Protein AF-A0A843D885-F1 (afdb_monomer)

Nearest PDB structures (foldseek):
  8iu8-assembly1_A  TM=4.998E-01  e=1.776E-02  Flavobacterium johnsoniae UW101
  8cka-assembly1_A  TM=6.463E-01  e=1.406E-01  Deinococcus radiodurans R1 = ATCC 13939 = DSM 20539
  2cov-assembly1_I  TM=6.608E-01  e=5.096E-01  Alcaligenes sp. XY-234
  6fg9-assembly1_A  TM=5.674E-01  e=2.032E-01  Mus musculus
  3bn3-assembly1_B  TM=5.339E-01  e=2.935E-01  Homo sapiens

Foldseek 3Di:
DQLQEEDECLCPAEQDEAQAAPAEAENYEYENFEDQDQFARHYEEPYADYEYENYEYENAEYEHDDDDPGERFALHYEYAYAYEYYLYEYEAREYDDQADLRHFASHHEYAAAYEYYLYEYYNAQGSAWSHYEYAQQRYHYDPNYYYYVTGYHHDFAAFPWDWDWPAQEAEAFDKIKIKIATDAPDWDWKWKQWPNDIDIDTQDRRMDMDMDGRDDFDKIKIKIWDCDDDRHHIDIDIDIHGYAHDDAAELVRVLVVLVPADAQGEAEDPEAYEYDPPDQERERQGAYEYEDVQHEHEDDDPDPPRAHEYYEYQEANHEYYNYEFEDQEDAQASHYEANYAQYEYELYEYEHQEYDAPDEEEGFASHYHEAYEDYEAENYEYYQQAYHYAAEEYFASHYEEAYEYEYYNYEHEAAAYAYDHAYEYEASHYEYAEEYEYYLYEYEQQEYEHANYEASHYEYQYEYEEELYEYYNQAYEYFAYYASHYEYAEYEYENYEAEQQAYEHRDDPDPDGEWEASHYEYQYYAYELYEHEQAETAYSDPVHWYFASHYEHAHEAEAYLYEAYNQQTRYFSHYDYAELNYDHYNYYHYPTGGDYNQKHKDWEEAEEEQPGFDWTKIWMDGNRHQDFQAWKWKDKPNDIDTFGAHPRNMTTGHDNDPADKIWIWMDGDVYIDIYIYGYHYPDDDPDDDDDD

Solvent-accessible surface area (backbone atoms only — not comparable to full-atom values): 30754 Å² total; per-residue (Å²): 105,42,86,67,40,75,51,73,37,79,54,70,26,59,73,45,79,40,68,59,63,68,40,70,48,29,22,32,29,42,28,31,9,25,22,70,54,49,57,11,2,30,28,32,31,66,13,42,53,31,36,40,33,49,27,36,37,36,48,9,21,21,52,36,85,72,94,63,96,74,53,32,28,2,1,27,29,20,26,61,19,30,37,36,39,32,52,26,40,36,33,46,10,26,19,50,44,81,82,54,92,48,10,28,0,0,27,32,19,31,79,31,42,33,36,39,32,58,26,39,36,32,56,16,36,24,73,40,14,15,26,31,22,34,37,52,90,42,47,47,71,44,88,69,42,46,64,42,83,42,40,75,36,62,47,63,40,80,39,67,70,41,77,46,65,80,55,52,71,40,50,63,70,47,67,46,45,42,36,42,40,40,39,90,81,48,50,56,58,35,33,40,28,47,68,91,49,76,45,80,43,71,41,52,94,18,30,42,76,48,78,50,64,72,51,68,63,43,79,42,47,37,37,39,38,32,77,41,40,90,69,26,42,64,46,73,42,76,51,68,33,38,28,37,88,64,87,62,45,36,38,56,56,52,38,53,56,54,70,70,45,53,77,78,30,76,47,72,49,90,57,34,31,35,57,51,96,83,35,59,53,32,74,36,78,50,27,30,36,41,35,20,83,69,26,42,41,38,28,64,64,94,53,99,84,67,60,19,29,48,37,43,31,61,23,46,52,29,35,44,32,26,31,34,36,29,40,4,32,24,87,44,7,0,25,29,30,31,56,17,33,46,28,37,41,30,50,26,37,40,35,48,7,28,32,62,57,88,46,79,50,68,43,39,8,7,22,31,19,32,63,18,42,59,32,38,40,34,47,28,40,36,33,52,9,23,31,33,25,48,37,42,46,37,33,4,5,27,30,19,29,62,26,40,40,40,40,30,53,25,40,38,33,49,10,18,24,43,32,75,67,70,5,28,17,32,2,2,27,32,17,30,50,30,44,35,40,39,32,51,26,38,38,34,44,9,27,13,37,12,34,51,4,28,1,1,28,32,22,23,78,20,44,37,41,40,30,54,25,40,38,32,48,9,25,13,34,19,37,40,8,31,0,0,27,31,23,30,41,29,39,40,38,33,55,24,41,39,32,48,9,24,14,43,18,51,87,75,96,62,97,71,60,41,6,28,0,0,28,31,22,24,38,26,36,40,37,31,49,28,40,37,34,46,9,25,9,34,40,72,51,73,92,34,55,5,26,0,0,28,32,22,19,74,24,38,37,37,38,34,53,26,40,37,34,53,15,34,27,77,36,21,14,26,33,24,27,42,31,30,72,44,43,80,40,81,55,47,70,41,81,42,50,66,38,70,36,44,41,35,60,49,45,68,67,39,79,40,47,55,89,42,92,66,53,45,52,35,38,34,30,40,69,67,35,62,33,44,75,39,72,32,40,38,36,45,86,95,40,81,44,80,32,57,14,37,88,77,4,42,21,70,43,82,64,90,66,70,71,45,79,38,63,31,44,34,38,43,92,95,28,68,35,74,34,43,39,37,26,37,70,85,70,90,68,99,76,81,84,80,90,131

pLDDT: mean 87.36, std 11.56, range [45.53, 98.88]

Mean predicted aligned error: 17.18 Å

Secondary structure (DSSP, 8-state):
--TTEEEE-TTSB-SEEE-SSS-EEESEEEE--EESSSB-SSEEE-SSSEEEES-EEES-EEEE--SSSPPPB-SSEEESS-EEEES-EEES-EEEESSSS--B-SSEEESS-EEEES-EEES-B-SB-SSEEEETTTEEE-TT-EEES--EEEE-B----EEEES-SEEETT--EEEEEE--TT--SEEEEEETTEEEEEE-BTTEEEEEE-SPPSEEEEEEEEE--BTTB--EEEEEEEEEESSPPEEHHHHHHHHHHSPTT-EEE--S-EE--SS-SSEEE-S--EEE-TT-EEE---SSTT--B-SEEE-SSS-EEES-EEE--B-SS-SSEEE-SSS-EEES-EEES-EE-TT--S-EE-SSEEE-SSSEEEES-EEES-EEEESSSEEE-SSEEESS-EEEES-EEES-EEEESSS-EEE-SSEEESS-EEEES-EEES-EEEEET-B-SSEEEEEEEEEES-EEES-EEEEESEE-SSEEEEEEEEES-EEES-EEEE--SS-S---EE-SSEEEEEEEEES-EEES-EEEES-TTS--B-SSEEEEEEEEEES-EEES-B-SBSSSEEE-STT-EEES-EEES--EEE--EEEE---EEEETT-S-EEEEEEEETTEE-TT-EEEEEETTEEEEEE--TTSEEEEE----SEEEEEEEEETTEEEEEEEEEE-S---S------

Structure (mmCIF, N/CA/C/O backbone):
data_AF-A0A843D885-F1
#
_entry.id   AF-A0A843D885-F1
#
loop_
_atom_site.group_PDB
_atom_site.id
_atom_site.type_symbol
_atom_site.label_atom_id
_atom_site.label_alt_id
_atom_site.label_comp_id
_atom_site.label_asym_id
_atom_site.label_entity_id
_atom_site.label_seq_id
_atom_site.pdbx_PDB_ins_code
_atom_site.Cartn_x
_atom_site.Cartn_y
_atom_site.Cartn_z
_atom_site.occupancy
_atom_site.B_iso_or_equiv
_atom_site.auth_seq_id
_atom_site.auth_comp_id
_atom_site.auth_asym_id
_atom_site.auth_atom_id
_atom_site.pdbx_PDB_model_num
ATOM 1 N N . ASP A 1 1 ? 14.764 42.725 -33.869 1.00 93.62 1 ASP A N 1
ATOM 2 C CA . ASP A 1 1 ? 14.282 42.008 -35.063 1.00 93.62 1 ASP A CA 1
ATOM 3 C C . ASP A 1 1 ? 15.448 41.214 -35.633 1.00 93.62 1 ASP A C 1
ATOM 5 O O . ASP A 1 1 ? 16.504 41.804 -35.840 1.00 93.62 1 ASP A O 1
ATOM 9 N N . GLY A 1 2 ? 15.292 39.901 -35.782 1.00 92.38 2 GLY A N 1
ATOM 10 C CA . GLY A 1 2 ? 16.309 38.981 -36.289 1.00 92.38 2 GLY A CA 1
ATOM 11 C C . GLY A 1 2 ? 16.211 38.694 -37.781 1.00 92.38 2 GLY A C 1
ATOM 12 O O . GLY A 1 2 ? 17.097 38.027 -38.302 1.00 92.38 2 GLY A O 1
ATOM 13 N N . GLN A 1 3 ? 15.178 39.185 -38.478 1.00 94.62 3 GLN A N 1
ATOM 14 C CA . GLN A 1 3 ? 14.981 38.969 -39.920 1.00 94.62 3 GLN A CA 1
ATOM 15 C C . GLN A 1 3 ? 15.002 37.481 -40.345 1.00 94.62 3 GLN A C 1
ATOM 17 O O . GLN A 1 3 ? 15.386 37.153 -41.465 1.00 94.62 3 GLN A O 1
ATOM 22 N N . GLY A 1 4 ? 14.601 36.571 -39.451 1.00 90.31 4 GLY A N 1
ATOM 23 C CA . GLY A 1 4 ? 14.604 35.120 -39.663 1.00 90.31 4 GLY A CA 1
ATOM 24 C C . GLY A 1 4 ? 15.958 34.445 -39.418 1.00 90.31 4 GLY A C 1
ATOM 25 O O . GLY A 1 4 ? 16.113 33.257 -39.698 1.00 90.31 4 GLY A O 1
ATOM 26 N N . HIS A 1 5 ? 16.958 35.176 -38.919 1.00 95.44 5 HIS A N 1
ATOM 27 C CA . HIS A 1 5 ? 18.259 34.604 -38.591 1.00 95.44 5 HIS A CA 1
ATOM 28 C C . HIS A 1 5 ? 18.236 33.777 -37.305 1.00 95.44 5 HIS A C 1
ATOM 30 O O . HIS A 1 5 ? 17.428 33.987 -36.397 1.00 95.44 5 HIS A O 1
ATOM 36 N N . LYS A 1 6 ? 19.180 32.834 -37.251 1.00 96.12 6 LYS A N 1
ATOM 37 C CA . LYS A 1 6 ? 19.364 31.890 -36.154 1.00 96.12 6 LYS A CA 1
ATOM 38 C C . LYS A 1 6 ? 20.413 32.380 -35.162 1.00 96.12 6 LYS A C 1
ATOM 40 O O . LYS A 1 6 ? 21.499 32.785 -35.574 1.00 96.12 6 LYS A O 1
ATOM 45 N N . ILE A 1 7 ? 20.100 32.272 -33.876 1.00 96.50 7 ILE A N 1
ATOM 46 C CA . ILE A 1 7 ? 21.047 32.359 -32.768 1.00 96.50 7 ILE A CA 1
ATOM 47 C C . ILE A 1 7 ? 21.142 30.958 -32.166 1.00 96.50 7 ILE A C 1
ATOM 49 O O . ILE A 1 7 ? 20.159 30.429 -31.653 1.00 96.50 7 ILE A O 1
ATOM 53 N N . ASP A 1 8 ? 22.317 30.352 -32.298 1.00 95.56 8 ASP A N 1
ATOM 54 C CA . ASP A 1 8 ? 22.595 28.979 -31.880 1.00 95.56 8 ASP A CA 1
ATOM 55 C C . ASP A 1 8 ? 23.526 29.000 -30.672 1.00 95.56 8 ASP A C 1
ATOM 57 O O . ASP A 1 8 ? 24.623 29.564 -30.749 1.00 95.56 8 ASP A O 1
ATOM 61 N N . ALA A 1 9 ? 23.078 28.425 -29.561 1.00 89.50 9 ALA A N 1
ATOM 62 C CA . ALA A 1 9 ? 23.852 28.369 -28.327 1.00 89.50 9 ALA A CA 1
ATOM 63 C C . ALA A 1 9 ? 24.754 27.128 -28.231 1.00 89.50 9 ALA A C 1
ATOM 65 O O . ALA A 1 9 ? 25.555 27.047 -27.300 1.00 89.50 9 ALA A O 1
ATOM 66 N N . TYR A 1 10 ? 24.671 26.179 -29.176 1.00 87.69 10 TYR A N 1
ATOM 67 C CA . TYR A 1 10 ? 25.467 24.941 -29.182 1.00 87.69 10 TYR A CA 1
ATOM 68 C C . TYR A 1 10 ? 25.469 24.199 -27.836 1.00 87.69 10 TYR A C 1
ATOM 70 O O . TYR A 1 10 ? 26.497 23.670 -27.416 1.00 87.69 10 TYR A O 1
ATOM 78 N N . TYR A 1 11 ? 24.341 24.216 -27.135 1.00 81.75 11 TYR A N 1
ATOM 79 C CA . TYR A 1 11 ? 24.134 23.643 -25.809 1.00 81.75 11 TYR A CA 1
ATOM 80 C C . TYR A 1 11 ? 25.109 24.167 -24.737 1.00 81.75 11 TYR A C 1
ATOM 82 O O . TYR A 1 11 ? 25.424 23.464 -23.782 1.00 81.75 11 TYR A O 1
ATOM 90 N N . ASN A 1 12 ? 25.599 25.403 -24.887 1.00 85.88 12 ASN A N 1
ATOM 91 C CA . ASN A 1 12 ? 26.584 26.033 -24.000 1.00 85.88 12 ASN A CA 1
ATOM 92 C C . ASN A 1 12 ? 26.028 27.278 -23.285 1.00 85.88 12 ASN A C 1
ATOM 94 O O . ASN A 1 12 ? 26.708 28.300 -23.166 1.00 85.88 12 ASN A O 1
ATOM 98 N N . GLY A 1 13 ? 24.790 27.201 -22.796 1.00 85.06 13 GLY A N 1
ATOM 99 C CA . GLY A 1 13 ? 24.178 28.243 -21.974 1.00 85.06 13 GLY A CA 1
ATOM 100 C C . GLY A 1 13 ? 22.934 28.890 -22.576 1.00 85.06 13 GLY A C 1
ATOM 101 O O . GLY A 1 13 ? 22.400 28.470 -23.604 1.00 85.06 13 GLY A O 1
ATOM 102 N N . ARG A 1 14 ? 22.486 29.943 -21.886 1.00 94.25 14 ARG A N 1
ATOM 103 C CA . ARG A 1 14 ? 21.296 30.735 -22.212 1.00 94.25 14 ARG A CA 1
ATOM 104 C C . ARG A 1 14 ? 21.588 31.751 -23.310 1.00 94.25 14 ARG A C 1
ATOM 106 O O . ARG A 1 14 ? 22.646 32.379 -23.291 1.00 94.25 14 ARG A O 1
ATOM 113 N N . ILE A 1 15 ? 20.625 32.005 -24.195 1.00 95.38 15 ILE A N 1
ATOM 114 C CA . ILE A 1 15 ? 20.771 33.018 -25.251 1.00 95.38 15 ILE A CA 1
ATOM 115 C C . ILE A 1 15 ? 20.545 34.432 -24.697 1.00 95.38 15 ILE A C 1
ATOM 117 O O . ILE A 1 15 ? 21.408 35.294 -24.860 1.00 95.38 15 ILE A O 1
ATOM 121 N N . PHE A 1 16 ? 19.420 34.687 -24.015 1.00 96.19 16 PHE A N 1
ATOM 122 C CA . PHE A 1 16 ? 19.111 36.011 -23.457 1.00 96.19 16 PHE A CA 1
ATOM 123 C C . PHE A 1 16 ? 18.663 35.983 -21.992 1.00 96.19 16 PHE A C 1
ATOM 125 O O . PHE A 1 16 ? 17.877 35.143 -21.570 1.00 96.19 16 PHE A O 1
ATOM 132 N N . ASN A 1 17 ? 19.115 36.984 -21.230 1.00 94.94 17 ASN A N 1
ATOM 133 C CA . ASN A 1 17 ? 18.585 37.335 -19.912 1.00 94.94 17 ASN A CA 1
ATOM 134 C C . ASN A 1 17 ? 18.029 38.767 -19.972 1.00 94.94 17 ASN A C 1
ATOM 136 O O . ASN A 1 17 ? 18.785 39.738 -20.070 1.00 94.94 17 ASN A O 1
ATOM 140 N N . ILE A 1 18 ? 16.704 38.888 -19.974 1.00 96.12 18 ILE A N 1
ATOM 141 C CA . ILE A 1 18 ? 15.971 40.129 -20.213 1.00 96.12 18 ILE A CA 1
ATOM 142 C C . ILE A 1 18 ? 15.512 40.711 -18.879 1.00 96.12 18 ILE A C 1
ATOM 144 O O . ILE A 1 18 ? 14.518 40.281 -18.299 1.00 96.12 18 ILE A O 1
ATOM 148 N N . LYS A 1 19 ? 16.228 41.739 -18.419 1.00 95.50 19 LYS A N 1
ATOM 149 C CA . LYS A 1 19 ? 15.918 42.459 -17.170 1.00 95.50 19 LYS A CA 1
ATOM 150 C C . LYS A 1 19 ? 15.199 43.791 -17.380 1.00 95.50 19 LYS A C 1
ATOM 152 O O . LYS A 1 19 ? 14.710 44.382 -16.426 1.00 95.50 19 LYS A O 1
ATOM 157 N N . SER A 1 20 ? 15.193 44.304 -18.609 1.00 95.56 20 SER A N 1
ATOM 158 C CA . SER A 1 20 ? 14.592 45.596 -18.948 1.00 95.56 20 SER A CA 1
ATOM 159 C C . SER A 1 20 ? 13.117 45.453 -19.307 1.00 95.56 20 SER A C 1
ATOM 161 O O . SER A 1 20 ? 12.716 44.444 -19.880 1.00 95.56 20 SER A O 1
ATOM 163 N N . ASN A 1 21 ? 12.333 46.494 -19.028 1.00 96.00 21 ASN A N 1
ATOM 164 C CA . ASN A 1 21 ? 10.919 46.537 -19.391 1.00 96.00 21 ASN A CA 1
ATOM 165 C C . ASN A 1 21 ? 10.732 46.898 -20.876 1.00 96.00 21 ASN A C 1
ATOM 167 O O . ASN A 1 21 ? 11.541 47.636 -21.442 1.00 96.00 21 ASN A O 1
ATOM 171 N N . ASN A 1 22 ? 9.612 46.475 -21.464 1.00 96.06 22 ASN A N 1
ATOM 172 C CA . ASN A 1 22 ? 9.169 46.813 -22.822 1.00 96.06 22 ASN A CA 1
ATOM 173 C C . ASN A 1 22 ? 10.129 46.334 -23.929 1.00 96.06 22 ASN A C 1
ATOM 175 O O . ASN A 1 22 ? 10.440 47.072 -24.868 1.00 96.06 22 ASN A O 1
ATOM 179 N N . VAL A 1 23 ? 10.622 45.099 -23.816 1.00 97.56 23 VAL A N 1
ATOM 180 C CA . VAL A 1 23 ? 11.511 44.486 -24.814 1.00 97.56 23 VAL A CA 1
ATOM 181 C C . VAL A 1 23 ? 10.699 43.754 -25.880 1.00 97.56 23 VAL A C 1
ATOM 183 O O . VAL A 1 23 ? 9.775 43.013 -25.564 1.00 97.56 23 VAL A O 1
ATOM 186 N N . VAL A 1 24 ? 11.064 43.932 -27.154 1.00 97.69 24 VAL A N 1
ATOM 187 C CA . VAL A 1 24 ? 10.421 43.247 -28.286 1.00 97.69 24 VAL A CA 1
ATOM 188 C C . VAL A 1 24 ? 11.441 42.403 -29.046 1.00 97.69 24 VAL A C 1
ATOM 190 O O . VAL A 1 24 ? 12.386 42.924 -29.645 1.00 97.69 24 VAL A O 1
ATOM 193 N N . LEU A 1 25 ? 11.213 41.093 -29.062 1.00 97.94 25 LEU A N 1
ATOM 194 C CA . LEU A 1 25 ? 11.928 40.121 -29.877 1.00 97.94 25 LEU A CA 1
ATOM 195 C C . LEU A 1 25 ? 11.053 39.743 -31.067 1.00 97.94 25 LEU A C 1
ATOM 197 O O . LEU A 1 25 ? 9.896 39.368 -30.895 1.00 97.94 25 LEU A O 1
ATOM 201 N N . LYS A 1 26 ? 11.603 39.867 -32.278 1.00 97.44 26 LYS A N 1
ATOM 202 C CA . LYS A 1 26 ? 10.847 39.622 -33.506 1.00 97.44 26 LYS A CA 1
ATOM 203 C C . LYS A 1 26 ? 11.659 38.853 -34.534 1.00 97.44 26 LYS A C 1
ATOM 205 O O . LYS A 1 26 ? 12.799 39.254 -34.756 1.00 97.44 26 LYS A O 1
ATOM 210 N N . ASN A 1 27 ? 11.076 37.847 -35.184 1.00 97.00 27 ASN A N 1
ATOM 211 C CA . ASN A 1 27 ? 11.674 37.108 -36.304 1.00 97.00 27 ASN A CA 1
ATOM 212 C C . ASN A 1 27 ? 13.064 36.522 -35.986 1.00 97.00 27 ASN A C 1
ATOM 214 O O . ASN A 1 27 ? 14.023 36.788 -36.712 1.00 97.00 27 ASN A O 1
ATOM 218 N N . ILE A 1 28 ? 13.212 35.800 -34.875 1.00 98.19 28 ILE A N 1
ATOM 219 C CA . ILE A 1 28 ? 14.485 35.175 -34.471 1.00 98.19 28 ILE A CA 1
ATOM 220 C C . ILE A 1 28 ? 14.270 33.673 -34.287 1.00 98.19 28 ILE A C 1
ATOM 222 O O . ILE A 1 28 ? 13.277 33.275 -33.680 1.00 98.19 28 ILE A O 1
ATOM 226 N N . ASN A 1 29 ? 15.225 32.864 -34.753 1.00 97.06 29 ASN A N 1
ATOM 227 C CA . ASN A 1 29 ? 15.275 31.435 -34.445 1.00 97.06 29 ASN A CA 1
ATOM 228 C C . ASN A 1 29 ? 16.264 31.201 -33.291 1.00 97.06 29 ASN A C 1
ATOM 230 O O . ASN A 1 29 ? 17.462 31.429 -33.456 1.00 97.06 29 ASN A O 1
ATOM 234 N N . PHE A 1 30 ? 15.769 30.773 -32.136 1.00 98.06 30 PHE A N 1
ATOM 235 C CA . PHE A 1 30 ? 16.526 30.428 -30.935 1.00 98.06 30 PHE A CA 1
ATOM 236 C C . PHE A 1 30 ? 16.707 28.917 -30.877 1.00 98.06 30 PHE A C 1
ATOM 238 O O . PHE A 1 30 ? 15.713 28.196 -30.780 1.00 98.06 30 PHE A O 1
ATOM 245 N N . VAL A 1 31 ? 17.950 28.439 -30.964 1.00 94.44 31 VAL A N 1
ATOM 246 C CA . VAL A 1 31 ? 18.194 26.995 -31.032 1.00 94.44 31 VAL A CA 1
ATOM 247 C C . VAL A 1 31 ? 19.285 26.508 -30.092 1.00 94.44 31 VAL A C 1
ATOM 249 O O . VAL A 1 31 ? 20.259 27.226 -29.831 1.00 94.44 31 VAL A O 1
ATOM 252 N N . ASN A 1 32 ? 19.152 25.245 -29.684 1.00 87.38 32 ASN A N 1
ATOM 253 C CA . ASN A 1 32 ? 20.154 24.486 -28.941 1.00 87.38 32 ASN A CA 1
ATOM 254 C C . ASN A 1 32 ? 20.637 25.194 -27.669 1.00 87.38 32 ASN A C 1
ATOM 256 O O . ASN A 1 32 ? 21.818 25.121 -27.338 1.00 87.38 32 ASN A O 1
ATOM 260 N N . ALA A 1 33 ? 19.799 25.950 -26.965 1.00 92.38 33 ALA A N 1
ATOM 261 C CA . ALA A 1 33 ? 20.198 26.460 -25.660 1.00 92.38 33 ALA A CA 1
ATOM 262 C C . ALA A 1 33 ? 20.186 25.326 -24.631 1.00 92.38 33 ALA A C 1
ATOM 264 O O . ALA A 1 33 ? 19.324 24.457 -24.677 1.00 92.38 33 ALA A O 1
ATOM 265 N N . ASN A 1 34 ? 21.162 25.303 -23.726 1.00 87.56 34 ASN A N 1
ATOM 266 C CA . ASN A 1 34 ? 21.178 24.354 -22.613 1.00 87.56 34 ASN A CA 1
ATOM 267 C C . ASN A 1 34 ? 21.715 25.054 -21.381 1.00 87.56 34 ASN A C 1
ATOM 269 O O . ASN A 1 34 ? 22.841 25.558 -21.398 1.00 87.56 34 ASN A O 1
ATOM 273 N N . VAL A 1 35 ? 20.910 25.088 -20.331 1.00 85.31 35 VAL A N 1
ATOM 274 C CA . VAL A 1 35 ? 21.294 25.670 -19.053 1.00 85.31 35 VAL A CA 1
ATOM 275 C C . VAL A 1 35 ? 21.208 24.630 -17.948 1.00 85.31 35 VAL A C 1
ATOM 277 O O . VAL A 1 35 ? 20.295 23.808 -17.909 1.00 85.31 35 VAL A O 1
ATOM 280 N N . GLY A 1 36 ? 22.192 24.688 -17.052 1.00 75.81 36 GLY A N 1
ATOM 281 C CA . GLY A 1 36 ? 22.210 23.913 -15.812 1.00 75.81 36 GLY A CA 1
ATOM 282 C C . GLY A 1 36 ? 21.650 24.673 -14.611 1.00 75.81 36 GLY A C 1
ATOM 283 O O . GLY A 1 36 ? 21.671 24.141 -13.507 1.00 75.81 36 GLY A O 1
ATOM 284 N N . ASP A 1 37 ? 21.201 25.917 -14.803 1.00 74.06 37 ASP A N 1
ATOM 285 C CA . ASP A 1 37 ? 20.389 26.637 -13.825 1.00 74.06 37 ASP A CA 1
ATOM 286 C C . ASP A 1 37 ? 18.902 26.358 -14.110 1.00 74.06 37 ASP A C 1
ATOM 288 O O . ASP A 1 37 ? 18.523 25.966 -15.209 1.00 74.06 37 ASP A O 1
ATOM 292 N N . CYS A 1 38 ? 18.047 26.466 -13.101 1.00 79.88 38 CYS A N 1
ATOM 293 C CA . CYS A 1 38 ? 16.678 25.949 -13.139 1.00 79.88 38 CYS A CA 1
ATOM 294 C C . CYS A 1 38 ? 15.699 26.731 -14.042 1.00 79.88 38 CYS A C 1
ATOM 296 O O . CYS A 1 38 ? 14.532 26.365 -14.097 1.00 79.88 38 CYS A O 1
ATOM 298 N N . ASP A 1 39 ? 16.125 27.762 -14.781 1.00 86.75 39 ASP A N 1
ATOM 299 C CA . ASP A 1 39 ? 15.205 28.698 -15.440 1.00 86.75 39 ASP A CA 1
ATOM 300 C C . ASP A 1 39 ? 15.544 28.986 -16.911 1.00 86.75 39 ASP A C 1
ATOM 302 O O . ASP A 1 39 ? 16.560 29.604 -17.203 1.00 86.75 39 ASP A O 1
ATOM 306 N N . GLY A 1 40 ? 14.634 28.721 -17.847 1.00 86.00 40 GLY A N 1
ATOM 307 C CA . GLY A 1 40 ? 14.631 29.346 -19.174 1.00 86.00 40 GLY A CA 1
ATOM 308 C C . GLY A 1 40 ? 15.828 28.961 -20.040 1.00 86.00 40 GLY A C 1
ATOM 309 O O . GLY A 1 40 ? 16.830 29.683 -20.036 1.00 86.00 40 GLY A O 1
ATOM 310 N N . GLY A 1 41 ? 15.708 27.892 -20.832 1.00 88.56 41 GLY A N 1
ATOM 311 C CA . GLY A 1 41 ? 16.805 27.415 -21.681 1.00 88.56 41 GLY A CA 1
ATOM 312 C C . GLY A 1 41 ? 17.293 28.477 -22.662 1.00 88.56 41 GLY A C 1
ATOM 313 O O . GLY A 1 41 ? 18.453 28.882 -22.614 1.00 88.56 41 GLY A O 1
ATOM 314 N N . ALA A 1 42 ? 16.412 29.015 -23.509 1.00 95.56 42 ALA A N 1
ATOM 315 C CA . ALA A 1 42 ? 16.777 30.087 -24.437 1.00 95.56 42 ALA A CA 1
ATOM 316 C C . ALA A 1 42 ? 16.714 31.475 -23.787 1.00 95.56 42 ALA A C 1
ATOM 318 O O . ALA A 1 42 ? 17.613 32.300 -23.994 1.00 95.56 42 ALA A O 1
ATOM 319 N N . ILE A 1 43 ? 15.647 31.760 -23.036 1.00 97.31 43 ILE A N 1
ATOM 320 C CA . ILE A 1 43 ? 15.355 33.103 -22.530 1.00 97.31 43 ILE A CA 1
ATOM 321 C C . ILE A 1 43 ? 14.875 33.059 -21.079 1.00 97.31 43 ILE A C 1
ATOM 323 O O . ILE A 1 43 ? 13.922 32.363 -20.739 1.00 97.31 43 ILE A O 1
ATOM 327 N N . LEU A 1 44 ? 15.481 33.907 -20.251 1.00 95.88 44 LEU A N 1
ATOM 328 C CA . LEU A 1 44 ? 14.999 34.250 -18.916 1.00 95.88 44 LEU A CA 1
ATOM 329 C C . LEU A 1 44 ? 14.510 35.699 -18.908 1.00 95.88 44 LEU A C 1
ATOM 331 O O . LEU A 1 44 ? 15.245 36.598 -19.321 1.00 95.88 44 LEU A O 1
ATOM 335 N N . ILE A 1 45 ? 13.289 35.930 -18.430 1.00 96.12 45 ILE A N 1
ATOM 336 C CA . ILE A 1 45 ? 12.646 37.247 -18.403 1.00 96.12 45 ILE A CA 1
ATOM 337 C C . ILE A 1 45 ? 12.332 37.636 -16.960 1.00 96.12 45 ILE A C 1
ATOM 339 O O . ILE A 1 45 ? 11.520 36.993 -16.301 1.00 96.12 45 ILE A O 1
ATOM 343 N N . SER A 1 46 ? 12.924 38.734 -16.494 1.00 93.56 46 SER A N 1
ATOM 344 C CA . SER A 1 46 ? 12.572 39.382 -15.224 1.00 93.56 46 SER A CA 1
ATOM 345 C C . SER A 1 46 ? 12.052 40.815 -15.401 1.00 93.56 46 SER A C 1
ATOM 347 O O . SER A 1 46 ? 11.615 41.421 -14.431 1.00 93.56 46 SER A O 1
ATOM 349 N N . GLY A 1 47 ? 12.156 41.386 -16.606 1.00 88.75 47 GLY A N 1
ATOM 350 C CA . GLY A 1 47 ? 11.581 42.689 -16.948 1.00 88.75 47 GLY A CA 1
ATOM 351 C C . GLY A 1 47 ? 10.121 42.587 -17.397 1.00 88.75 47 GLY A C 1
ATOM 352 O O . GLY A 1 47 ? 9.698 41.573 -17.949 1.00 88.75 47 GLY A O 1
ATOM 353 N N . GLU A 1 48 ? 9.355 43.656 -17.198 1.00 92.25 48 GLU A N 1
ATOM 354 C CA . GLU A 1 48 ? 7.925 43.701 -17.521 1.00 92.25 48 GLU A CA 1
ATOM 355 C C . GLU A 1 48 ? 7.649 43.973 -19.005 1.00 92.25 48 GLU A C 1
ATOM 357 O O . GLU A 1 48 ? 8.369 44.723 -19.665 1.00 92.25 48 GLU A O 1
ATOM 362 N N . ASN A 1 49 ? 6.533 43.451 -19.514 1.00 91.75 49 ASN A N 1
ATOM 363 C CA . ASN A 1 49 ? 6.001 43.705 -20.861 1.00 91.75 49 ASN A CA 1
ATOM 364 C C . ASN A 1 49 ? 6.942 43.271 -21.999 1.00 91.75 49 ASN A C 1
ATOM 366 O O . ASN A 1 49 ? 7.188 44.027 -22.945 1.00 91.75 49 ASN A O 1
ATOM 370 N N . THR A 1 50 ? 7.475 42.054 -21.924 1.00 97.56 50 THR A N 1
ATOM 371 C CA . THR A 1 50 ? 8.250 41.478 -23.030 1.00 97.56 50 THR A CA 1
ATOM 372 C C . THR A 1 50 ? 7.313 40.923 -24.103 1.00 97.56 50 THR A C 1
ATOM 374 O O . THR A 1 50 ? 6.355 40.218 -23.797 1.00 97.56 50 THR A O 1
ATOM 377 N N . THR A 1 51 ? 7.583 41.228 -25.374 1.00 97.88 51 THR A N 1
ATOM 378 C CA . THR A 1 51 ? 6.849 40.685 -26.527 1.00 97.88 51 THR A CA 1
ATOM 379 C C . THR A 1 51 ? 7.760 39.820 -27.390 1.00 97.88 51 THR A C 1
ATOM 381 O O . THR A 1 51 ? 8.826 40.268 -27.812 1.00 97.88 51 THR A O 1
ATOM 384 N N . VAL A 1 52 ? 7.314 38.607 -27.700 1.00 98.19 52 VAL A N 1
ATOM 385 C CA . VAL A 1 52 ? 7.938 37.661 -28.629 1.00 98.19 52 VAL A CA 1
ATOM 386 C C . VAL A 1 52 ? 6.999 37.489 -29.820 1.00 98.19 52 VAL A C 1
ATOM 388 O O . VAL A 1 52 ? 5.841 37.126 -29.636 1.00 98.19 52 VAL A O 1
ATOM 391 N N . SER A 1 53 ? 7.462 37.800 -31.032 1.00 97.88 53 SER A N 1
ATOM 392 C CA . SER A 1 53 ? 6.615 37.793 -32.232 1.00 97.88 53 SER A CA 1
ATOM 393 C C . SER A 1 53 ? 7.316 37.195 -33.452 1.00 97.88 53 SER A C 1
ATOM 395 O O . SER A 1 53 ? 8.400 37.645 -33.821 1.00 97.88 53 SER A O 1
ATOM 397 N N . GLY A 1 54 ? 6.714 36.214 -34.126 1.00 97.06 54 GLY A N 1
ATOM 398 C CA . GLY A 1 54 ? 7.328 35.620 -35.321 1.00 97.06 54 GLY A CA 1
ATOM 399 C C . GLY A 1 54 ? 8.609 34.830 -35.035 1.00 97.06 54 GLY A C 1
ATOM 400 O O . GLY A 1 54 ? 9.465 34.737 -35.911 1.00 97.06 54 GLY A O 1
ATOM 401 N N . CYS A 1 55 ? 8.819 34.360 -33.803 1.00 98.50 55 CYS A N 1
ATOM 402 C CA . CYS A 1 55 ? 10.053 33.679 -33.403 1.00 98.50 55 CYS A CA 1
ATOM 403 C C . CYS A 1 55 ? 9.893 32.156 -33.443 1.00 98.50 55 CYS A C 1
ATOM 405 O O . CYS A 1 55 ? 8.788 31.642 -33.296 1.00 98.50 55 CYS A O 1
ATOM 407 N N . HIS A 1 56 ? 11.007 31.441 -33.590 1.00 97.88 56 HIS A N 1
ATOM 408 C CA . HIS A 1 56 ? 11.053 29.982 -33.515 1.00 97.88 56 HIS A CA 1
ATOM 409 C C . HIS A 1 56 ? 12.010 29.548 -32.398 1.00 97.88 56 HIS A C 1
ATOM 411 O O . HIS A 1 56 ? 13.161 29.970 -32.394 1.00 97.88 56 HIS A O 1
ATOM 417 N N . PHE A 1 57 ? 11.550 28.721 -31.464 1.00 98.31 57 PHE A N 1
ATOM 418 C CA . PHE A 1 57 ? 12.342 28.108 -30.399 1.00 98.31 57 PHE A CA 1
ATOM 419 C C . PHE A 1 57 ? 12.443 26.608 -30.648 1.00 98.31 57 PHE A C 1
ATOM 421 O O . PHE A 1 57 ? 11.422 25.930 -30.599 1.00 98.31 57 PHE A O 1
ATOM 428 N N . MET A 1 58 ? 13.647 26.106 -30.916 1.00 94.25 58 MET A N 1
ATOM 429 C CA . MET A 1 58 ? 13.870 24.707 -31.287 1.00 94.25 58 MET A CA 1
ATOM 430 C C . MET A 1 58 ? 14.986 24.078 -30.449 1.00 94.25 58 MET A C 1
ATOM 432 O O . MET A 1 58 ? 16.063 24.667 -30.336 1.00 94.25 58 MET A O 1
ATOM 436 N N . ASP A 1 59 ? 14.747 22.895 -29.888 1.00 86.19 59 ASP A N 1
ATOM 437 C CA . ASP A 1 59 ? 15.752 22.102 -29.158 1.00 86.19 59 ASP A CA 1
ATOM 438 C C . ASP A 1 59 ? 16.417 22.863 -27.987 1.00 86.19 59 ASP A C 1
ATOM 440 O O . ASP A 1 59 ? 17.611 22.709 -27.711 1.00 86.19 59 ASP A O 1
ATOM 444 N N . ASN A 1 60 ? 15.681 23.755 -27.314 1.00 92.69 60 ASN A N 1
ATOM 445 C CA . ASN A 1 60 ? 16.188 24.455 -26.132 1.00 92.69 60 ASN A CA 1
ATOM 446 C C . ASN A 1 60 ? 15.820 23.690 -24.868 1.00 92.69 60 ASN A C 1
ATOM 448 O O . ASN A 1 60 ? 14.695 23.217 -24.722 1.00 92.69 60 ASN A O 1
ATOM 452 N N . GLN A 1 61 ? 16.772 23.594 -23.949 1.00 89.25 61 GLN A N 1
ATOM 453 C CA . GLN A 1 61 ? 16.653 22.712 -22.806 1.00 89.25 61 GLN A CA 1
ATOM 454 C C . GLN A 1 61 ? 17.159 23.322 -21.500 1.00 89.25 61 GLN A C 1
ATOM 456 O O . GLN A 1 61 ? 18.100 24.119 -21.456 1.00 89.25 61 GLN A O 1
ATOM 461 N N . VAL A 1 62 ? 16.522 22.896 -20.417 1.00 88.50 62 VAL A N 1
ATOM 462 C CA . VAL A 1 62 ? 16.993 23.057 -19.043 1.00 88.50 62 VAL A CA 1
ATOM 463 C C . VAL A 1 62 ? 17.309 21.657 -18.523 1.00 88.50 62 VAL A C 1
ATOM 465 O O . VAL A 1 62 ? 16.401 20.836 -18.395 1.00 88.50 62 VAL A O 1
ATOM 468 N N . ILE A 1 63 ? 18.581 21.376 -18.229 1.00 79.38 63 ILE A N 1
ATOM 469 C CA . ILE A 1 63 ? 19.005 20.110 -17.611 1.00 79.38 63 ILE A CA 1
ATOM 470 C C . ILE A 1 63 ? 19.552 20.414 -16.222 1.00 79.38 63 ILE A C 1
ATOM 472 O O . ILE A 1 63 ? 20.709 20.811 -16.069 1.00 79.38 63 ILE A O 1
ATOM 476 N N . TYR A 1 64 ? 18.740 20.174 -15.198 1.00 66.88 64 TYR A N 1
ATOM 477 C CA . TYR A 1 64 ? 19.125 20.411 -13.809 1.00 66.88 64 TYR A CA 1
ATOM 478 C C . TYR A 1 64 ? 19.455 19.091 -13.099 1.00 66.88 64 TYR A C 1
ATOM 480 O O . TYR A 1 64 ? 18.701 18.119 -13.187 1.00 66.88 64 TYR A O 1
ATOM 488 N N . ARG A 1 65 ? 20.613 19.043 -12.424 1.00 63.44 65 ARG A N 1
ATOM 489 C CA . ARG A 1 65 ? 21.185 17.816 -11.829 1.00 63.44 65 ARG A CA 1
ATOM 490 C C . ARG A 1 65 ? 21.452 17.900 -10.318 1.00 63.44 65 ARG A C 1
ATOM 492 O O . ARG A 1 65 ? 22.042 16.969 -9.780 1.00 63.44 65 ARG A O 1
ATOM 499 N N . ASP A 1 66 ? 21.096 19.003 -9.657 1.00 57.53 66 ASP A N 1
ATOM 500 C CA . ASP A 1 66 ? 21.485 19.267 -8.261 1.00 57.53 66 ASP A CA 1
ATOM 501 C C . ASP A 1 66 ? 20.378 18.913 -7.240 1.00 57.53 66 ASP A C 1
ATOM 503 O O . ASP A 1 66 ? 19.216 18.733 -7.595 1.00 57.53 66 ASP A O 1
ATOM 507 N N . TYR A 1 67 ? 20.764 18.772 -5.968 1.00 49.38 67 TYR A N 1
ATOM 508 C CA . TYR A 1 67 ? 20.010 18.114 -4.883 1.00 49.38 67 TYR A CA 1
ATOM 509 C C . TYR A 1 67 ? 19.033 19.025 -4.121 1.00 49.38 67 TYR A C 1
ATOM 511 O O . TYR A 1 67 ? 18.376 18.570 -3.180 1.00 49.38 67 TYR A O 1
ATOM 519 N N . ALA A 1 68 ? 18.944 20.304 -4.479 1.00 50.56 68 ALA A N 1
ATOM 520 C CA . ALA A 1 68 ? 18.049 21.244 -3.817 1.00 50.56 68 ALA A CA 1
ATOM 521 C C . ALA A 1 68 ? 16.626 21.164 -4.394 1.00 50.56 68 ALA A C 1
ATOM 523 O O . ALA A 1 68 ? 16.429 20.800 -5.548 1.00 50.56 68 ALA A O 1
ATOM 524 N N . VAL A 1 69 ? 15.644 21.546 -3.577 1.00 51.31 69 VAL A N 1
ATOM 525 C CA . VAL A 1 69 ? 14.189 21.625 -3.844 1.00 51.31 69 VAL A CA 1
ATOM 526 C C . VAL A 1 69 ? 13.775 22.550 -5.008 1.00 51.31 69 VAL A C 1
ATOM 528 O O . VAL A 1 69 ? 12.605 22.907 -5.127 1.00 51.31 69 VAL A O 1
ATOM 531 N N . ASP A 1 70 ? 14.712 22.959 -5.861 1.00 53.38 70 ASP A N 1
ATOM 532 C CA . ASP A 1 70 ? 14.460 23.891 -6.949 1.00 53.38 70 ASP A CA 1
ATOM 533 C C . ASP A 1 70 ? 13.981 23.172 -8.215 1.00 53.38 70 ASP A C 1
ATOM 535 O O . ASP A 1 70 ? 14.470 22.121 -8.626 1.00 53.38 70 ASP A O 1
ATOM 539 N N . GLU A 1 71 ? 12.982 23.774 -8.845 1.00 69.56 71 GLU A N 1
ATOM 540 C CA . GLU A 1 71 ? 12.210 23.187 -9.934 1.00 69.56 71 GLU A CA 1
ATOM 541 C C . GLU A 1 71 ? 12.706 23.728 -11.273 1.00 69.56 71 GLU A C 1
ATOM 543 O O . GLU A 1 71 ? 12.821 24.943 -11.436 1.00 69.56 71 GLU A O 1
ATOM 548 N N . GLY A 1 72 ? 12.962 22.851 -12.247 1.00 74.19 72 GLY A N 1
ATOM 549 C CA . GLY A 1 72 ? 13.269 23.274 -13.614 1.00 74.19 72 GLY A CA 1
ATOM 550 C C . GLY A 1 72 ? 12.055 23.935 -14.280 1.00 74.19 72 GLY A C 1
ATOM 551 O O . GLY A 1 72 ? 10.945 23.403 -14.210 1.00 74.19 72 GLY A O 1
ATOM 552 N N . ARG A 1 73 ? 12.247 25.077 -14.946 1.00 88.44 73 ARG A N 1
ATOM 553 C CA . ARG A 1 73 ? 11.179 25.933 -15.482 1.00 88.44 73 ARG A CA 1
ATOM 554 C C . ARG A 1 73 ? 11.503 26.411 -16.892 1.00 88.44 73 ARG A C 1
ATOM 556 O O . ARG A 1 73 ? 12.523 27.063 -17.091 1.00 88.44 73 ARG A O 1
ATOM 563 N N . GLY A 1 74 ? 10.603 26.191 -17.850 1.00 88.88 74 GLY A N 1
ATOM 564 C CA . GLY A 1 74 ? 10.668 26.833 -19.165 1.00 88.88 74 GLY A CA 1
ATOM 565 C C . GLY A 1 74 ? 11.822 26.336 -20.034 1.00 88.88 74 GLY A C 1
ATOM 566 O O . GLY A 1 74 ? 12.863 26.988 -20.085 1.00 88.88 74 GLY A O 1
ATOM 567 N N . GLY A 1 75 ? 11.655 25.233 -20.766 1.00 88.06 75 GLY A N 1
ATOM 568 C CA . GLY A 1 75 ? 12.732 24.692 -21.616 1.00 88.06 75 GLY A CA 1
ATOM 569 C C . GLY A 1 75 ? 13.179 25.683 -22.696 1.00 88.06 75 GLY A C 1
ATOM 570 O O . GLY A 1 75 ? 14.370 25.819 -22.963 1.00 88.06 75 GLY A O 1
ATOM 571 N N . ALA A 1 76 ? 12.260 26.507 -23.212 1.00 95.81 76 ALA A N 1
ATOM 572 C CA . ALA A 1 76 ? 12.601 27.667 -24.034 1.00 95.81 76 ALA A CA 1
ATOM 573 C C . ALA A 1 76 ? 12.597 28.981 -23.239 1.00 95.81 76 ALA A C 1
ATOM 575 O O . ALA A 1 76 ? 13.583 29.721 -23.269 1.00 95.81 76 ALA A O 1
ATOM 576 N N . ILE A 1 77 ? 11.495 29.302 -22.555 1.00 97.50 77 ILE A N 1
ATOM 577 C CA . ILE A 1 77 ? 11.294 30.600 -21.900 1.00 97.50 77 ILE A CA 1
ATOM 578 C C . ILE A 1 77 ? 10.833 30.414 -20.457 1.00 97.50 77 ILE A C 1
ATOM 580 O O . ILE A 1 77 ? 9.793 29.808 -20.209 1.00 97.50 77 ILE A O 1
ATOM 584 N N . CYS A 1 78 ? 11.546 31.033 -19.517 1.00 95.69 78 CYS A N 1
ATOM 585 C CA . CYS A 1 78 ? 11.067 31.252 -18.152 1.00 95.69 78 CYS A CA 1
ATOM 586 C C . CYS A 1 78 ? 10.769 32.744 -17.945 1.00 95.69 78 CYS A C 1
ATOM 588 O O . CYS A 1 78 ? 11.642 33.595 -18.149 1.00 95.69 78 CYS A O 1
ATOM 590 N N . ALA A 1 79 ? 9.528 33.070 -17.574 1.00 95.38 79 ALA A N 1
ATOM 591 C CA . ALA A 1 79 ? 9.047 34.440 -17.436 1.00 95.38 79 ALA A CA 1
ATOM 592 C C . ALA A 1 79 ? 8.518 34.752 -16.029 1.00 95.38 79 ALA A C 1
ATOM 594 O O . ALA A 1 79 ? 7.452 34.284 -15.625 1.00 95.38 79 ALA A O 1
ATOM 595 N N . TYR A 1 80 ? 9.243 35.617 -15.319 1.00 91.94 80 TYR A N 1
ATOM 596 C CA . TYR A 1 80 ? 8.823 36.225 -14.054 1.00 91.94 80 TYR A CA 1
ATOM 597 C C . TYR A 1 80 ? 8.167 37.603 -14.239 1.00 91.94 80 TYR A C 1
ATOM 599 O O . TYR A 1 80 ? 7.435 38.045 -13.361 1.00 91.94 80 TYR A O 1
ATOM 607 N N . GLY A 1 81 ? 8.407 38.274 -15.370 1.00 89.75 81 GLY A N 1
ATOM 608 C CA . GLY A 1 81 ? 7.676 39.477 -15.793 1.00 89.75 81 GLY A CA 1
ATOM 609 C C . GLY A 1 81 ? 6.620 39.165 -16.859 1.00 89.75 81 GLY A C 1
ATOM 610 O O . GLY A 1 81 ? 6.617 38.070 -17.427 1.00 89.75 81 GLY A O 1
ATOM 611 N N . ASN A 1 82 ? 5.738 40.125 -17.158 1.00 91.31 82 ASN A N 1
ATOM 612 C CA . ASN A 1 82 ? 4.673 39.935 -18.150 1.00 91.31 82 ASN A CA 1
ATOM 613 C C . ASN A 1 82 ? 5.233 39.569 -19.539 1.00 91.31 82 ASN A C 1
ATOM 615 O O . ASN A 1 82 ? 6.102 40.268 -20.076 1.00 91.31 82 ASN A O 1
ATOM 619 N N . LEU A 1 83 ? 4.674 38.525 -20.154 1.00 97.06 83 LEU A N 1
ATOM 620 C CA . LEU A 1 83 ? 5.075 37.984 -21.449 1.00 97.06 83 LEU A CA 1
ATOM 621 C C . LEU A 1 83 ? 3.891 37.943 -22.422 1.00 97.06 83 LEU A C 1
ATOM 623 O O . LEU A 1 83 ? 2.824 37.416 -22.123 1.00 97.06 83 LEU A O 1
ATOM 627 N N . THR A 1 84 ? 4.098 38.464 -23.629 1.00 97.62 84 THR A N 1
ATOM 628 C CA . THR A 1 84 ? 3.192 38.288 -24.770 1.00 97.62 84 THR A CA 1
ATOM 629 C C . THR A 1 84 ? 3.903 37.531 -25.892 1.00 97.62 84 THR A C 1
ATOM 631 O O . THR A 1 84 ? 4.960 37.962 -26.344 1.00 97.62 84 THR A O 1
ATOM 634 N N . VAL A 1 85 ? 3.320 36.431 -26.363 1.00 97.94 85 VAL A N 1
ATOM 635 C CA . VAL A 1 85 ? 3.819 35.577 -27.449 1.00 97.94 85 VAL A CA 1
ATOM 636 C C . VAL A 1 85 ? 2.820 35.605 -28.602 1.00 97.94 85 VAL A C 1
ATOM 638 O O . VAL A 1 85 ? 1.627 35.406 -28.387 1.00 97.94 85 VAL A O 1
ATOM 641 N N . ILE A 1 86 ? 3.285 35.900 -29.814 1.00 97.69 86 ILE A N 1
ATOM 642 C CA . ILE A 1 86 ? 2.438 36.075 -31.002 1.00 97.69 86 ILE A CA 1
ATOM 643 C C . ILE A 1 86 ? 3.099 35.395 -32.203 1.00 97.69 86 ILE A C 1
ATOM 645 O O . ILE A 1 86 ? 4.306 35.548 -32.393 1.00 97.69 86 ILE A O 1
ATOM 649 N N . ASP A 1 87 ? 2.338 34.690 -33.039 1.00 97.44 87 ASP A N 1
ATOM 650 C CA . ASP A 1 87 ? 2.816 34.138 -34.319 1.00 97.44 87 ASP A CA 1
ATOM 651 C C . ASP A 1 87 ? 4.143 33.358 -34.200 1.00 97.44 87 ASP A C 1
ATOM 653 O O . ASP A 1 87 ? 5.034 33.509 -35.033 1.00 97.44 87 ASP A O 1
ATOM 657 N N . SER A 1 88 ? 4.351 32.610 -33.113 1.00 98.31 88 SER A N 1
ATOM 658 C CA . SER A 1 88 ? 5.642 31.973 -32.809 1.00 98.31 88 SER A CA 1
ATOM 659 C C . SER A 1 88 ? 5.532 30.449 -32.759 1.00 98.31 88 SER A C 1
ATOM 661 O O . SER A 1 88 ? 4.458 29.907 -32.508 1.00 98.31 88 SER A O 1
ATOM 663 N N . LEU A 1 89 ? 6.648 29.761 -33.003 1.00 96.94 89 LEU A N 1
ATOM 664 C CA . LEU A 1 89 ? 6.759 28.301 -32.997 1.00 96.94 89 LEU A CA 1
ATOM 665 C C . LEU A 1 89 ? 7.690 27.841 -31.868 1.00 96.94 89 LEU A C 1
ATOM 667 O O . LEU A 1 89 ? 8.770 28.405 -31.698 1.00 96.94 89 LEU A O 1
ATOM 671 N N . PHE A 1 90 ? 7.283 26.815 -31.125 1.00 98.06 90 PHE A N 1
ATOM 672 C CA . PHE A 1 90 ? 8.076 26.146 -30.094 1.00 98.06 90 PHE A CA 1
ATOM 673 C C . PHE A 1 90 ? 8.112 24.648 -30.389 1.00 98.06 90 PHE A C 1
ATOM 675 O O . PHE A 1 90 ? 7.081 23.987 -30.298 1.00 98.06 90 PHE A O 1
ATOM 682 N N . GLU A 1 91 ? 9.276 24.116 -30.735 1.00 92.06 91 GLU A N 1
ATOM 683 C CA . GLU A 1 91 ? 9.472 22.723 -31.139 1.00 92.06 91 GLU A CA 1
ATOM 684 C C . GLU A 1 91 ? 10.558 22.054 -30.281 1.00 92.06 91 GLU A C 1
ATOM 686 O O . GLU A 1 91 ? 11.632 22.628 -30.095 1.00 92.06 91 GLU A O 1
ATOM 691 N N . ASN A 1 92 ? 10.288 20.858 -29.748 1.00 82.38 92 ASN A N 1
ATOM 692 C CA . ASN A 1 92 ? 11.263 20.026 -29.021 1.00 82.38 92 ASN A CA 1
ATOM 693 C C . ASN A 1 92 ? 12.000 20.735 -27.866 1.00 82.38 92 ASN A C 1
ATOM 695 O O . ASN A 1 92 ? 13.182 20.489 -27.629 1.00 82.38 92 ASN A O 1
ATOM 699 N N . ASN A 1 93 ? 11.345 21.654 -27.153 1.00 89.69 93 ASN A N 1
ATOM 700 C CA . ASN A 1 93 ? 11.958 22.285 -25.985 1.00 89.69 93 ASN A CA 1
ATOM 701 C C . ASN A 1 93 ? 11.668 21.461 -24.727 1.00 89.69 93 ASN A C 1
ATOM 703 O O . ASN A 1 93 ? 10.545 20.990 -24.533 1.00 89.69 93 ASN A O 1
ATOM 707 N N . GLU A 1 94 ? 12.674 21.283 -23.876 1.00 87.81 94 GLU A N 1
ATOM 708 C CA . GLU A 1 94 ? 12.628 20.302 -22.791 1.00 87.81 94 GLU A CA 1
ATOM 709 C C . GLU A 1 94 ? 13.078 20.876 -21.446 1.00 87.81 94 GLU A C 1
ATOM 711 O O . GLU A 1 94 ? 14.036 21.643 -21.340 1.00 87.81 94 GLU A O 1
ATOM 716 N N . VAL A 1 95 ? 12.413 20.450 -20.376 1.00 85.00 95 VAL A N 1
ATOM 717 C CA . VAL A 1 95 ? 12.940 20.572 -19.019 1.00 85.00 95 VAL A CA 1
ATOM 718 C C . VAL A 1 95 ? 13.110 19.175 -18.432 1.00 85.00 95 VAL A C 1
ATOM 720 O O . VAL A 1 95 ? 12.133 18.524 -18.050 1.00 85.00 95 VAL A O 1
ATOM 723 N N . LEU A 1 96 ? 14.364 18.753 -18.293 1.00 76.00 96 LEU A N 1
ATOM 724 C CA . LEU A 1 96 ? 14.736 17.466 -17.721 1.00 76.00 96 LEU A CA 1
ATOM 725 C C . LEU A 1 96 ? 15.241 17.660 -16.284 1.00 76.00 96 LEU A C 1
ATOM 727 O O . LEU A 1 96 ? 16.323 18.209 -16.057 1.00 76.00 96 LEU A O 1
ATOM 731 N N . CYS A 1 97 ? 14.452 17.196 -15.312 1.00 66.19 97 CYS A N 1
ATOM 732 C CA . CYS A 1 97 ? 14.834 17.131 -13.901 1.00 66.19 97 CYS A CA 1
ATOM 733 C C . CYS A 1 97 ? 15.025 15.665 -13.503 1.00 66.19 97 CYS A C 1
ATOM 735 O O . CYS A 1 97 ? 14.095 14.874 -13.619 1.00 66.19 97 CYS A O 1
ATOM 737 N N . ILE A 1 98 ? 16.232 15.306 -13.062 1.00 58.56 98 ILE A N 1
ATOM 738 C CA . ILE A 1 98 ? 16.641 13.899 -12.906 1.00 58.56 98 ILE A CA 1
ATOM 739 C C . ILE A 1 98 ? 16.225 13.303 -11.545 1.00 58.56 98 ILE A C 1
ATOM 741 O O . ILE A 1 98 ? 16.102 12.089 -11.443 1.00 58.56 98 ILE A O 1
ATOM 745 N N . LYS A 1 99 ? 16.007 14.122 -10.500 1.00 52.91 99 LYS A N 1
ATOM 746 C CA . LYS A 1 99 ? 15.823 13.628 -9.114 1.00 52.91 99 LYS A CA 1
ATOM 747 C C . LYS A 1 99 ? 14.414 13.785 -8.535 1.00 52.91 99 LYS A C 1
ATOM 749 O O . LYS A 1 99 ? 13.981 12.945 -7.759 1.00 52.91 99 LYS A O 1
ATOM 754 N N . TYR A 1 100 ? 13.705 14.853 -8.886 1.00 50.06 100 TYR A N 1
ATOM 755 C CA . TYR A 1 100 ? 12.328 15.081 -8.452 1.00 50.06 100 TYR A CA 1
ATOM 756 C C . TYR A 1 100 ? 11.523 15.415 -9.698 1.00 50.06 100 TYR A C 1
ATOM 758 O O . TYR A 1 100 ? 11.872 16.369 -10.397 1.00 50.06 100 TYR A O 1
ATOM 766 N N . ALA A 1 101 ? 10.483 14.640 -10.000 1.00 54.56 101 ALA A N 1
ATOM 767 C CA . ALA A 1 101 ? 9.576 14.882 -11.117 1.00 54.56 101 ALA A CA 1
ATOM 768 C C . ALA A 1 101 ? 8.820 16.212 -10.910 1.00 54.56 101 ALA A C 1
ATOM 770 O O . ALA A 1 101 ? 7.684 16.248 -10.468 1.00 54.56 101 ALA A O 1
ATOM 771 N N . ASN A 1 102 ? 9.496 17.337 -11.140 1.00 67.31 102 ASN A N 1
ATOM 772 C CA . ASN A 1 102 ? 9.041 18.695 -10.832 1.00 67.31 102 ASN A CA 1
ATOM 773 C C . ASN A 1 102 ? 9.438 19.682 -11.944 1.00 67.31 102 ASN A C 1
ATOM 775 O O . ASN A 1 102 ? 9.554 20.882 -11.706 1.00 67.31 102 ASN A O 1
ATOM 779 N N . SER A 1 103 ? 9.656 19.202 -13.172 1.00 75.44 103 SER A N 1
ATOM 780 C CA . SER A 1 103 ? 9.877 20.079 -14.323 1.00 75.44 103 SER A CA 1
ATOM 781 C C . SER A 1 103 ? 8.575 20.736 -14.794 1.00 75.44 103 SER A C 1
ATOM 783 O O . SER A 1 103 ? 7.514 20.112 -14.814 1.00 75.44 103 SER A O 1
ATOM 785 N N . ARG A 1 104 ? 8.638 22.023 -15.150 1.00 83.19 104 ARG A N 1
ATOM 786 C CA . ARG A 1 104 ? 7.464 22.872 -15.393 1.00 83.19 104 ARG A CA 1
ATOM 787 C C . ARG A 1 104 ? 7.579 23.632 -16.714 1.00 83.19 104 ARG A C 1
ATOM 789 O O . ARG A 1 104 ? 8.507 24.422 -16.874 1.00 83.19 104 ARG A O 1
ATOM 796 N N . GLY A 1 105 ? 6.614 23.463 -17.619 1.00 83.06 105 GLY A N 1
ATOM 797 C CA . GLY A 1 105 ? 6.536 24.244 -18.859 1.00 83.06 105 GLY A CA 1
ATOM 798 C C . GLY A 1 105 ? 7.665 23.929 -19.842 1.00 83.06 105 GLY A C 1
ATOM 799 O O . GLY A 1 105 ? 8.637 24.678 -19.904 1.00 83.06 105 GLY A O 1
ATOM 800 N N . GLY A 1 106 ? 7.565 22.848 -20.620 1.00 82.31 106 GLY A N 1
ATOM 801 C CA . GLY A 1 106 ? 8.651 22.414 -21.520 1.00 82.31 106 GLY A CA 1
ATOM 802 C C . GLY A 1 106 ? 9.017 23.453 -22.582 1.00 82.31 106 GLY A C 1
ATOM 803 O O . GLY A 1 106 ? 10.189 23.653 -22.877 1.00 82.31 106 GLY A O 1
ATOM 804 N N . ALA A 1 107 ? 8.049 24.235 -23.062 1.00 92.31 107 ALA A N 1
ATOM 805 C CA . ALA A 1 107 ? 8.319 25.437 -23.848 1.00 92.31 107 ALA A CA 1
ATOM 806 C C . ALA A 1 107 ? 8.357 26.690 -22.966 1.00 92.31 107 ALA A C 1
ATOM 808 O O . ALA A 1 107 ? 9.365 27.396 -22.924 1.00 92.31 107 ALA A O 1
ATOM 809 N N . ILE A 1 108 ? 7.260 26.986 -22.267 1.00 96.25 108 ILE A N 1
ATOM 810 C CA . ILE A 1 108 ? 7.081 28.232 -21.521 1.00 96.25 108 ILE A CA 1
ATOM 811 C C . ILE A 1 108 ? 6.675 27.929 -20.085 1.00 96.25 108 ILE A C 1
ATOM 813 O O . ILE A 1 108 ? 5.643 27.311 -19.829 1.00 96.25 108 ILE A O 1
ATOM 817 N N . TYR A 1 109 ? 7.436 28.479 -19.150 1.00 94.38 109 TYR A N 1
ATOM 818 C CA . TYR A 1 109 ? 6.991 28.684 -17.781 1.00 94.38 109 TYR A CA 1
ATOM 819 C C . TYR A 1 109 ? 6.707 30.168 -17.557 1.00 94.38 109 TYR A C 1
ATOM 821 O O . TYR A 1 109 ? 7.556 31.014 -17.856 1.00 94.38 109 TYR A O 1
ATOM 829 N N . SER A 1 110 ? 5.541 30.498 -16.999 1.00 91.56 110 SER A N 1
ATOM 830 C CA . SER A 1 110 ? 5.240 31.868 -16.582 1.00 91.56 110 SER A CA 1
ATOM 831 C C . SER A 1 110 ? 4.647 31.937 -15.180 1.00 91.56 110 SER A C 1
ATOM 833 O O . SER A 1 110 ? 3.633 31.311 -14.884 1.00 91.56 110 SER A O 1
ATOM 835 N N . ASN A 1 111 ? 5.261 32.765 -14.334 1.00 86.38 111 ASN A N 1
ATOM 836 C CA . ASN A 1 111 ? 4.758 33.104 -13.001 1.00 86.38 111 ASN A CA 1
ATOM 837 C C . ASN A 1 111 ? 4.117 34.506 -12.955 1.00 86.38 111 ASN A C 1
ATOM 839 O O . ASN A 1 111 ? 3.990 35.109 -11.894 1.00 86.38 111 ASN A O 1
ATOM 843 N N . SER A 1 112 ? 3.783 35.067 -14.117 1.00 87.38 112 SER A N 1
ATOM 844 C CA . SER A 1 112 ? 3.204 36.405 -14.259 1.00 87.38 112 SER A CA 1
ATOM 845 C C . SER A 1 112 ? 2.176 36.410 -15.396 1.00 87.38 112 SER A C 1
ATOM 847 O O . SER A 1 112 ? 1.700 35.348 -15.799 1.00 87.38 112 SER A O 1
ATOM 849 N N . THR A 1 113 ? 1.795 37.584 -15.907 1.00 90.19 113 THR A N 1
ATOM 850 C CA . THR A 1 113 ? 0.831 37.669 -17.013 1.00 90.19 113 THR A CA 1
ATOM 851 C C . THR A 1 113 ? 1.407 37.049 -18.277 1.00 90.19 113 THR A C 1
ATOM 853 O O . THR A 1 113 ? 2.403 37.542 -18.808 1.00 90.19 113 THR A O 1
ATOM 856 N N . LEU A 1 114 ? 0.749 36.013 -18.791 1.00 94.88 114 LEU A N 1
ATOM 857 C CA . LEU A 1 114 ? 1.085 35.351 -20.043 1.00 94.88 114 LEU A CA 1
ATOM 858 C C . LEU A 1 114 ? -0.040 35.568 -21.053 1.00 94.88 114 LEU A C 1
ATOM 860 O O . LEU A 1 114 ? -1.183 35.193 -20.828 1.00 94.88 114 LEU A O 1
ATOM 864 N N . THR A 1 115 ? 0.265 36.156 -22.201 1.00 95.31 115 THR A N 1
ATOM 865 C CA . THR A 1 115 ? -0.655 36.194 -23.343 1.00 95.31 115 THR A CA 1
ATOM 866 C C . THR A 1 115 ? -0.038 35.434 -24.505 1.00 95.31 115 THR A C 1
ATOM 868 O O . THR A 1 115 ? 1.064 35.776 -24.916 1.00 95.31 115 THR A O 1
ATOM 871 N N . VAL A 1 116 ? -0.731 34.442 -25.061 1.00 95.94 116 VAL A N 1
ATOM 872 C CA . VAL A 1 116 ? -0.265 33.671 -26.226 1.00 95.94 116 VAL A CA 1
ATOM 873 C C . VAL A 1 116 ? -1.304 33.764 -27.332 1.00 95.94 116 VAL A C 1
ATOM 875 O O . VAL A 1 116 ? -2.487 33.544 -27.080 1.00 95.94 116 VAL A O 1
ATOM 878 N N . ARG A 1 117 ? -0.871 34.132 -28.542 1.00 94.75 117 ARG A N 1
ATOM 879 C CA . ARG A 1 117 ? -1.740 34.252 -29.716 1.00 94.75 117 ARG A CA 1
ATOM 880 C C . ARG A 1 117 ? -1.139 33.641 -30.964 1.00 94.75 117 ARG A C 1
ATOM 882 O O . ARG A 1 117 ? 0.061 33.798 -31.196 1.00 94.75 117 ARG A O 1
ATOM 889 N N . SER A 1 118 ? -1.972 32.976 -31.764 1.00 95.44 118 SER A N 1
ATOM 890 C CA . SER A 1 118 ? -1.612 32.493 -33.105 1.00 95.44 118 SER A CA 1
ATOM 891 C C . SER A 1 118 ? -0.290 31.706 -33.147 1.00 95.44 118 SER A C 1
ATOM 893 O O . SER A 1 118 ? 0.484 31.810 -34.093 1.00 95.44 118 SER A O 1
ATOM 895 N N . SER A 1 119 ? 0.024 30.973 -32.077 1.00 96.88 119 SER A N 1
ATOM 896 C CA . SER A 1 119 ? 1.329 30.329 -31.882 1.00 96.88 119 SER A CA 1
ATOM 897 C C . SER A 1 119 ? 1.196 28.810 -31.848 1.00 96.88 119 SER A C 1
ATOM 899 O O . SER A 1 119 ? 0.143 28.277 -31.506 1.00 96.88 119 SER A O 1
ATOM 901 N N . THR A 1 120 ? 2.261 28.110 -32.232 1.00 93.50 120 THR A N 1
ATOM 902 C CA . THR A 1 120 ? 2.282 26.646 -32.351 1.00 93.50 120 THR A CA 1
ATOM 903 C C . THR A 1 120 ? 3.332 26.032 -31.427 1.00 93.50 120 THR A C 1
ATOM 905 O O . THR A 1 120 ? 4.453 26.528 -31.347 1.00 93.50 120 THR A O 1
ATOM 908 N N . PHE A 1 121 ? 2.970 24.943 -30.753 1.00 95.62 121 PHE A N 1
ATOM 909 C CA . PHE A 1 121 ? 3.806 24.176 -29.834 1.00 95.62 121 PHE A CA 1
ATOM 910 C C . PHE A 1 121 ? 3.802 22.707 -30.267 1.00 95.62 121 PHE A C 1
ATOM 912 O O . PHE A 1 121 ? 2.727 22.137 -30.460 1.00 95.62 121 PHE A O 1
ATOM 919 N N . ILE A 1 122 ? 4.979 22.117 -30.467 1.00 84.12 122 ILE A N 1
ATOM 920 C CA . ILE A 1 122 ? 5.164 20.755 -30.980 1.00 84.12 122 ILE A CA 1
ATOM 921 C C . ILE A 1 122 ? 6.215 20.039 -30.132 1.00 84.12 122 ILE A C 1
ATOM 923 O O . ILE A 1 122 ? 7.307 20.571 -29.943 1.00 84.12 122 ILE A O 1
ATOM 927 N N . ASP A 1 123 ? 5.888 18.852 -29.620 1.00 75.69 123 ASP A N 1
ATOM 928 C CA . ASP A 1 123 ? 6.845 17.914 -29.002 1.00 75.69 123 ASP A CA 1
ATOM 929 C C . ASP A 1 123 ? 7.716 18.505 -27.863 1.00 75.69 123 ASP A C 1
ATOM 931 O O . ASP A 1 123 ? 8.778 17.997 -27.520 1.00 75.69 123 ASP A O 1
ATOM 935 N N . ASN A 1 124 ? 7.257 19.582 -27.219 1.00 84.00 124 ASN A N 1
ATOM 936 C CA . ASN A 1 124 ? 7.854 20.102 -25.987 1.00 84.00 124 ASN A CA 1
ATOM 937 C C . ASN A 1 124 ? 7.577 19.183 -24.777 1.00 84.00 124 ASN A C 1
ATOM 939 O O . ASN A 1 124 ? 6.486 18.615 -24.661 1.00 84.00 124 ASN A O 1
ATOM 943 N N . SER A 1 125 ? 8.537 19.066 -23.857 1.00 79.62 125 SER A N 1
ATOM 944 C CA . SER A 1 125 ? 8.497 18.094 -22.757 1.00 79.62 125 SER A CA 1
ATOM 945 C C . SER A 1 125 ? 8.828 18.710 -21.394 1.00 79.62 125 SER A C 1
ATOM 947 O O . SER A 1 125 ? 9.837 19.392 -21.213 1.00 79.62 125 SER A O 1
ATOM 949 N N . ALA A 1 126 ? 7.961 18.462 -20.415 1.00 82.88 126 ALA A N 1
ATOM 950 C CA . ALA A 1 126 ? 8.159 18.723 -18.990 1.00 82.88 126 ALA A CA 1
ATOM 951 C C . ALA A 1 126 ? 7.133 17.901 -18.195 1.00 82.88 126 ALA A C 1
ATOM 953 O O . ALA A 1 126 ? 6.100 17.515 -18.740 1.00 82.88 126 ALA A O 1
ATOM 954 N N . TYR A 1 127 ? 7.386 17.678 -16.905 1.00 73.56 127 TYR A N 1
ATOM 955 C CA . TYR A 1 127 ? 6.522 16.881 -16.034 1.00 73.56 127 TYR A CA 1
ATOM 956 C C . TYR A 1 127 ? 5.136 17.511 -15.825 1.00 73.56 127 TYR A C 1
ATOM 958 O O . TYR A 1 127 ? 4.129 16.812 -15.883 1.00 73.56 127 TYR A O 1
ATOM 966 N N . LYS A 1 128 ? 5.058 18.834 -15.624 1.00 72.50 128 LYS A N 1
ATOM 967 C CA . LYS A 1 128 ? 3.791 19.585 -15.579 1.00 72.50 128 LYS A CA 1
ATOM 968 C C . LYS A 1 128 ? 3.745 20.615 -16.704 1.00 72.50 128 LYS A C 1
ATOM 970 O O . LYS A 1 128 ? 4.605 21.497 -16.767 1.00 72.50 128 LYS A O 1
ATOM 975 N N . GLY A 1 129 ? 2.717 20.530 -17.551 1.00 74.00 129 GLY A N 1
ATOM 976 C CA . GLY A 1 129 ? 2.520 21.419 -18.697 1.00 74.00 129 GLY A CA 1
ATOM 977 C C . GLY A 1 129 ? 3.621 21.241 -19.735 1.00 74.00 129 GLY A C 1
ATOM 978 O O . GLY A 1 129 ? 4.580 22.014 -19.765 1.00 74.00 129 GLY A O 1
ATOM 979 N N . SER A 1 130 ? 3.515 20.206 -20.570 1.00 78.56 130 SER A N 1
ATOM 980 C CA . SER A 1 130 ? 4.613 19.826 -21.467 1.00 78.56 130 SER A CA 1
ATOM 981 C C . SER A 1 130 ? 4.984 20.940 -22.459 1.00 78.56 130 SER A C 1
ATOM 983 O O . SER A 1 130 ? 6.156 21.117 -22.765 1.00 78.56 130 SER A O 1
ATOM 985 N N . ALA A 1 131 ? 4.026 21.772 -22.882 1.00 82.12 131 ALA A N 1
ATOM 986 C CA . ALA A 1 131 ? 4.304 23.029 -23.569 1.00 82.12 131 ALA A CA 1
ATOM 987 C C . ALA A 1 131 ? 4.307 24.210 -22.602 1.00 82.12 131 ALA A C 1
ATOM 989 O O . ALA A 1 131 ? 5.312 24.911 -22.493 1.00 82.12 131 ALA A O 1
ATOM 990 N N . ILE A 1 132 ? 3.193 24.457 -21.915 1.00 89.06 132 ILE A N 1
ATOM 991 C CA . ILE A 1 132 ? 3.030 25.662 -21.099 1.00 89.06 132 ILE A CA 1
ATOM 992 C C . ILE A 1 132 ? 2.644 25.278 -19.683 1.00 89.06 132 ILE A C 1
ATOM 994 O O . ILE A 1 132 ? 1.702 24.517 -19.480 1.00 89.06 132 ILE A O 1
ATOM 998 N N . LEU A 1 133 ? 3.316 25.886 -18.711 1.00 87.62 133 LEU A N 1
ATOM 999 C CA . LEU A 1 133 ? 2.835 25.954 -17.341 1.00 87.62 133 LEU A CA 1
ATOM 1000 C C . LEU A 1 133 ? 2.740 27.410 -16.902 1.00 87.62 133 LEU A C 1
ATOM 1002 O O . LEU A 1 133 ? 3.728 28.147 -16.946 1.00 87.62 133 LEU A O 1
ATOM 1006 N N . ALA A 1 134 ? 1.547 27.827 -16.486 1.00 86.31 134 ALA A N 1
ATOM 1007 C CA . ALA A 1 134 ? 1.309 29.195 -16.049 1.00 86.31 134 ALA A CA 1
ATOM 1008 C C . ALA A 1 134 ? 0.141 29.301 -15.059 1.00 86.31 134 ALA A C 1
ATOM 1010 O O . ALA A 1 134 ? -0.634 28.364 -14.877 1.00 86.31 134 ALA A O 1
ATOM 1011 N N . SER A 1 135 ? -0.000 30.457 -14.407 1.00 78.88 135 SER A N 1
ATOM 1012 C CA . SER A 1 135 ? -1.156 30.732 -13.543 1.00 78.88 135 SER A CA 1
ATOM 1013 C C . SER A 1 135 ? -2.430 30.881 -14.376 1.00 78.88 135 SER A C 1
ATOM 1015 O O . SER A 1 135 ? -2.463 31.680 -15.316 1.00 78.88 135 SER A O 1
ATOM 1017 N N . ALA A 1 136 ? -3.501 30.176 -14.002 1.00 68.00 136 ALA A N 1
ATOM 1018 C CA . ALA A 1 136 ? -4.775 30.199 -14.726 1.00 68.00 136 ALA A CA 1
ATOM 1019 C C . ALA A 1 136 ? -5.399 31.605 -14.848 1.00 68.00 136 ALA A C 1
ATOM 1021 O O . ALA A 1 136 ? -6.115 31.883 -15.804 1.00 68.00 136 ALA A O 1
ATOM 1022 N N . PHE A 1 137 ? -5.110 32.508 -13.907 1.00 68.81 137 PHE A N 1
ATOM 1023 C CA . PHE A 1 137 ? -5.744 33.835 -13.809 1.00 68.81 137 PHE A CA 1
ATOM 1024 C C . PHE A 1 137 ? -4.979 34.939 -14.523 1.00 68.81 137 PHE A C 1
ATOM 1026 O O . PHE A 1 137 ? -5.540 35.983 -14.851 1.00 68.81 137 PHE A O 1
ATOM 1033 N N . LEU A 1 138 ? -3.689 34.711 -14.747 1.00 79.81 138 LEU A N 1
ATOM 1034 C CA . LEU A 1 138 ? -2.796 35.645 -15.419 1.00 79.81 138 LEU A CA 1
ATOM 1035 C C . LEU A 1 138 ? -2.530 35.215 -16.867 1.00 79.81 138 LEU A C 1
ATOM 1037 O O . LEU A 1 138 ? -1.825 35.908 -17.596 1.00 79.81 138 LEU A O 1
ATOM 1041 N N . THR A 1 139 ? -3.117 34.098 -17.302 1.00 85.62 139 THR A N 1
ATOM 1042 C CA . THR A 1 139 ? -2.864 33.512 -18.616 1.00 85.62 139 THR A CA 1
ATOM 1043 C C . THR A 1 139 ? -4.054 33.679 -19.549 1.00 85.62 139 THR A C 1
ATOM 1045 O O . THR A 1 139 ? -5.181 33.324 -19.224 1.00 85.62 139 THR A O 1
ATOM 1048 N N . ASN A 1 140 ? -3.790 34.193 -20.744 1.00 87.38 140 ASN A N 1
ATOM 1049 C CA . ASN A 1 140 ? -4.742 34.283 -21.839 1.00 87.38 140 ASN A CA 1
ATOM 1050 C C . ASN A 1 140 ? -4.116 33.658 -23.091 1.00 87.38 140 ASN A C 1
ATOM 1052 O O . ASN A 1 140 ? -3.270 34.274 -23.741 1.00 87.38 140 ASN A O 1
ATOM 1056 N N . ILE A 1 141 ? -4.515 32.428 -23.403 1.00 88.69 141 ILE A N 1
ATOM 1057 C CA . ILE A 1 141 ? -4.117 31.708 -24.617 1.00 88.69 141 ILE A CA 1
ATOM 1058 C C . ILE A 1 141 ? -5.315 31.752 -25.561 1.00 88.69 141 ILE A C 1
ATOM 1060 O O . ILE A 1 141 ? -6.401 31.325 -25.180 1.00 88.69 141 ILE A O 1
ATOM 1064 N N . SER A 1 142 ? -5.147 32.300 -26.763 1.00 89.88 142 SER A N 1
ATOM 1065 C CA . SER A 1 142 ? -6.244 32.347 -27.732 1.00 89.88 142 SER A CA 1
ATOM 1066 C C . SER A 1 142 ? -6.483 30.995 -28.402 1.00 89.88 142 SER A C 1
ATOM 1068 O O . SER A 1 142 ? -5.552 30.221 -28.623 1.00 89.88 142 SER A O 1
ATOM 1070 N N . ASP A 1 143 ? -7.741 30.756 -28.780 1.00 81.12 143 ASP A N 1
ATOM 1071 C CA . ASP A 1 143 ? -8.229 29.499 -29.370 1.00 81.12 143 ASP A CA 1
ATOM 1072 C C . ASP A 1 143 ? -7.547 29.110 -30.698 1.00 81.12 143 ASP A C 1
ATOM 1074 O O . ASP A 1 143 ? -7.675 27.978 -31.153 1.00 81.12 143 ASP A O 1
ATOM 1078 N N . ASP A 1 144 ? -6.845 30.042 -31.348 1.00 85.69 144 ASP A N 1
ATOM 1079 C CA . ASP A 1 144 ? -6.102 29.818 -32.593 1.00 85.69 144 ASP A CA 1
ATOM 1080 C C . ASP A 1 144 ? -4.657 29.331 -32.366 1.00 85.69 144 ASP A C 1
ATOM 1082 O O . ASP A 1 144 ? -3.903 29.170 -33.327 1.00 85.69 144 ASP A O 1
ATOM 1086 N N . CYS A 1 145 ? -4.256 29.095 -31.113 1.00 88.06 145 CYS A N 1
ATOM 1087 C CA . CYS A 1 145 ? -2.998 28.425 -30.800 1.00 88.06 145 CYS A CA 1
ATOM 1088 C C . CYS A 1 145 ? -3.098 26.913 -31.060 1.00 88.06 145 CYS A C 1
ATOM 1090 O O . CYS A 1 145 ? -4.136 26.295 -30.833 1.00 88.06 145 CYS A O 1
ATOM 1092 N N . SER A 1 146 ? -1.999 26.302 -31.505 1.00 83.50 146 SER A N 1
ATOM 1093 C CA . SER A 1 146 ? -1.932 24.870 -31.821 1.00 83.50 146 SER A CA 1
ATOM 1094 C C . SER A 1 146 ? -0.946 24.159 -30.901 1.00 83.50 146 SER A C 1
ATOM 1096 O O . SER A 1 146 ? 0.201 24.583 -30.793 1.00 83.50 146 SER A O 1
ATOM 1098 N N . PHE A 1 147 ? -1.365 23.050 -30.292 1.00 81.56 147 PHE A N 1
ATOM 1099 C CA . PHE A 1 147 ? -0.533 22.200 -29.434 1.00 81.56 147 PHE A CA 1
ATOM 1100 C C . PHE A 1 147 ? -0.546 20.773 -29.991 1.00 81.56 147 PHE A C 1
ATOM 1102 O O . PHE A 1 147 ? -1.591 20.127 -30.021 1.00 81.56 147 PHE A O 1
ATOM 1109 N N . ILE A 1 148 ? 0.595 20.293 -30.484 1.00 72.38 148 ILE A N 1
ATOM 1110 C CA . ILE A 1 148 ? 0.760 18.963 -31.083 1.00 72.38 148 ILE A CA 1
ATOM 1111 C C . ILE A 1 148 ? 1.660 18.150 -30.154 1.00 72.38 148 ILE A C 1
ATOM 1113 O O . ILE A 1 148 ? 2.771 18.578 -29.850 1.00 72.38 148 ILE A O 1
ATOM 1117 N N . ASN A 1 149 ? 1.157 17.006 -29.675 1.00 59.91 149 ASN A N 1
ATOM 1118 C CA . ASN A 1 149 ? 1.802 16.171 -28.648 1.00 59.91 149 ASN A CA 1
ATOM 1119 C C . ASN A 1 149 ? 2.193 16.958 -27.388 1.00 59.91 149 ASN A C 1
ATOM 1121 O O . ASN A 1 149 ? 3.212 16.693 -26.754 1.00 59.91 149 ASN A O 1
ATOM 1125 N N . ASN A 1 150 ? 1.403 17.975 -27.046 1.00 80.62 150 ASN A N 1
ATOM 1126 C CA . ASN A 1 150 ? 1.729 18.944 -26.017 1.00 80.62 150 ASN A CA 1
ATOM 1127 C C . ASN A 1 150 ? 0.542 19.260 -25.113 1.00 80.62 150 ASN A C 1
ATOM 1129 O O . ASN A 1 150 ? -0.594 19.285 -25.578 1.00 80.62 150 ASN A O 1
ATOM 1133 N N . ASP A 1 151 ? 0.835 19.544 -23.843 1.00 68.25 151 ASP A N 1
ATOM 1134 C CA . ASP A 1 151 ? -0.136 19.906 -22.810 1.00 68.25 151 ASP A CA 1
ATOM 1135 C C . ASP A 1 151 ? 0.095 21.325 -22.254 1.00 68.25 151 ASP A C 1
ATOM 1137 O O . ASP A 1 151 ? 1.218 21.848 -22.241 1.00 68.25 151 ASP A O 1
ATOM 1141 N N . VAL A 1 152 ? -0.984 21.939 -21.770 1.00 75.94 152 VAL A N 1
ATOM 1142 C CA . VAL A 1 152 ? -1.005 23.240 -21.097 1.00 75.94 152 VAL A CA 1
ATOM 1143 C C . VAL A 1 152 ? -1.544 23.054 -19.681 1.00 75.94 152 VAL A C 1
ATOM 1145 O O . VAL A 1 152 ? -2.739 22.850 -19.480 1.00 75.94 152 VAL A O 1
ATOM 1148 N N . ALA A 1 153 ? -0.678 23.220 -18.684 1.00 76.38 153 ALA A N 1
ATOM 1149 C CA . ALA A 1 153 ? -1.054 23.175 -17.277 1.00 76.38 153 ALA A CA 1
ATOM 1150 C C . ALA A 1 153 ? -1.301 24.592 -16.736 1.00 76.38 153 ALA A C 1
ATOM 1152 O O . ALA A 1 153 ? -0.369 25.381 -16.553 1.00 76.38 153 ALA A O 1
ATOM 1153 N N . LEU A 1 154 ? -2.565 24.912 -16.454 1.00 77.81 154 LEU A N 1
ATOM 1154 C CA . LEU A 1 154 ? -2.956 26.158 -15.796 1.00 77.81 154 LEU A CA 1
ATOM 1155 C C . LEU A 1 154 ? -3.219 25.911 -14.309 1.00 77.81 154 LEU A C 1
ATOM 1157 O O . LEU A 1 154 ? -4.174 25.227 -13.954 1.00 77.81 154 LEU A O 1
ATOM 1161 N N . ILE A 1 155 ? -2.379 26.475 -13.444 1.00 75.00 155 ILE A N 1
ATOM 1162 C CA . ILE A 1 155 ? -2.418 26.222 -11.996 1.00 75.00 155 ILE A CA 1
ATOM 1163 C C . ILE A 1 155 ? -3.348 27.225 -11.301 1.00 75.00 155 ILE A C 1
ATOM 1165 O O . ILE A 1 155 ? -3.239 28.435 -11.550 1.00 75.00 155 ILE A O 1
ATOM 1169 N N . LYS A 1 156 ? -4.224 26.741 -10.409 1.00 74.19 156 LYS A N 1
ATOM 1170 C CA . LYS A 1 156 ? -4.873 27.562 -9.375 1.00 74.19 156 LYS A CA 1
ATOM 1171 C C . LYS A 1 156 ? -4.222 27.291 -8.012 1.00 74.19 156 LYS A C 1
ATOM 1173 O O . LYS A 1 156 ? -3.414 26.380 -7.869 1.00 74.19 156 LYS A O 1
ATOM 1178 N N . TYR A 1 157 ? -4.491 28.150 -7.035 1.00 78.75 157 TYR A N 1
ATOM 1179 C CA . TYR A 1 157 ? -3.888 28.028 -5.707 1.00 78.75 157 TYR A CA 1
ATOM 1180 C C . TYR A 1 157 ? -4.682 27.059 -4.827 1.00 78.75 157 TYR A C 1
ATOM 1182 O O . TYR A 1 157 ? -5.910 27.035 -4.885 1.00 78.75 157 TYR A O 1
ATOM 1190 N N . ASP A 1 158 ? -3.992 26.303 -3.978 1.00 78.81 158 ASP A N 1
ATOM 1191 C CA . ASP A 1 158 ? -4.644 25.539 -2.915 1.00 78.81 158 ASP A CA 1
ATOM 1192 C C . ASP A 1 158 ? -5.319 26.520 -1.933 1.00 78.81 158 ASP A C 1
ATOM 1194 O O . ASP A 1 158 ? -4.680 27.489 -1.500 1.00 78.81 158 ASP A O 1
ATOM 1198 N N . PRO A 1 159 ? -6.615 26.354 -1.617 1.00 86.31 159 PRO A N 1
ATOM 1199 C CA . PRO A 1 159 ? -7.290 27.187 -0.626 1.00 86.31 159 PRO A CA 1
ATOM 1200 C C . PRO A 1 159 ? -6.834 26.945 0.825 1.00 86.31 159 PRO A C 1
ATOM 1202 O O . PRO A 1 159 ? -7.281 27.700 1.690 1.00 86.31 159 PRO A O 1
ATOM 1205 N N . GLU A 1 160 ? -5.992 25.937 1.095 1.00 88.38 160 GLU A N 1
ATOM 1206 C CA . GLU A 1 160 ? -5.564 25.494 2.436 1.00 88.38 160 GLU A CA 1
ATOM 1207 C C . GLU A 1 160 ? -6.766 25.333 3.372 1.00 88.38 160 GLU A C 1
ATOM 1209 O O . GLU A 1 160 ? -6.871 25.935 4.440 1.00 88.38 160 GLU A O 1
ATOM 1214 N N . MET A 1 161 ? -7.743 24.565 2.893 1.00 92.81 161 MET A N 1
ATOM 1215 C CA . MET A 1 161 ? -8.989 24.336 3.604 1.00 92.81 161 MET A CA 1
ATOM 1216 C C . MET A 1 161 ? -8.760 23.433 4.818 1.00 92.81 161 MET A C 1
ATOM 1218 O O . MET A 1 161 ? -8.325 22.291 4.673 1.00 92.81 161 MET A O 1
ATOM 1222 N N . GLU A 1 162 ? -9.145 23.920 5.992 1.00 93.69 162 GLU A N 1
ATOM 1223 C CA . GLU A 1 162 ? -9.065 23.210 7.268 1.00 93.69 162 GLU A CA 1
ATOM 1224 C C . GLU A 1 162 ? -10.472 23.068 7.861 1.00 93.69 162 GLU A C 1
ATOM 1226 O O . GLU A 1 162 ? -11.233 24.038 7.914 1.00 93.69 162 GLU A O 1
ATOM 1231 N N . LEU A 1 163 ? -10.831 21.862 8.304 1.00 94.88 163 LEU A N 1
ATOM 1232 C CA . LEU A 1 163 ? -12.093 21.572 8.980 1.00 94.88 163 LEU A CA 1
ATOM 1233 C C . LEU A 1 163 ? -11.799 21.306 10.457 1.00 94.88 163 LEU A C 1
ATOM 1235 O O . LEU A 1 163 ? -11.076 20.383 10.788 1.00 94.88 163 LEU A O 1
ATOM 1239 N N . ILE A 1 164 ? -12.361 22.124 11.342 1.00 90.56 164 ILE A N 1
ATOM 1240 C CA . ILE A 1 164 ? -12.147 22.043 12.787 1.00 90.56 164 ILE A CA 1
ATOM 1241 C C . ILE A 1 164 ? -13.474 21.742 13.467 1.00 90.56 164 ILE A C 1
ATOM 1243 O O . ILE A 1 164 ? -14.438 22.508 13.348 1.00 90.56 164 ILE A O 1
ATOM 1247 N N . ILE A 1 165 ? -13.497 20.675 14.257 1.00 89.25 165 ILE A N 1
ATOM 1248 C CA . ILE A 1 165 ? -14.584 20.369 15.181 1.00 89.25 165 ILE A CA 1
ATOM 1249 C C . ILE A 1 165 ? -14.087 20.660 16.596 1.00 89.25 165 ILE A C 1
ATOM 1251 O O . ILE A 1 165 ? -13.075 20.126 17.029 1.00 89.25 165 ILE A O 1
ATOM 1255 N N . ASN A 1 166 ? -14.769 21.547 17.324 1.00 84.69 166 ASN A N 1
ATOM 1256 C CA . ASN A 1 166 ? -14.274 22.017 18.624 1.00 84.69 166 ASN A CA 1
ATOM 1257 C C . ASN A 1 166 ? -14.322 20.964 19.750 1.00 84.69 166 ASN A C 1
ATOM 1259 O O . ASN A 1 166 ? -13.792 21.229 20.824 1.00 84.69 166 ASN A O 1
ATOM 1263 N N . GLN A 1 167 ? -15.017 19.848 19.531 1.00 79.50 167 GLN A N 1
ATOM 1264 C CA . GLN A 1 167 ? -15.113 18.701 20.430 1.00 79.50 167 GLN A CA 1
ATOM 1265 C C . GLN A 1 167 ? -15.505 17.468 19.610 1.00 79.50 167 GLN A C 1
ATOM 1267 O O . GLN A 1 167 ? -16.476 17.516 18.854 1.00 79.50 167 GLN A O 1
ATOM 1272 N N . THR A 1 168 ? -14.745 16.385 19.739 1.00 75.81 168 THR A N 1
ATOM 1273 C CA . THR A 1 168 ? -14.933 15.142 18.971 1.00 75.81 168 THR A CA 1
ATOM 1274 C C . THR A 1 168 ? -15.820 14.129 19.693 1.00 75.81 168 THR A C 1
ATOM 1276 O O . THR A 1 168 ? -16.382 13.253 19.046 1.00 75.81 168 THR A O 1
ATOM 1279 N N . ILE A 1 169 ? -16.025 14.286 21.005 1.00 77.69 169 ILE A N 1
ATOM 1280 C CA . ILE A 1 169 ? -16.971 13.503 21.807 1.00 77.69 169 ILE A CA 1
ATOM 1281 C C . ILE A 1 169 ? -17.965 14.460 22.465 1.00 77.69 169 ILE A C 1
ATOM 1283 O O . ILE A 1 169 ? -17.579 15.448 23.091 1.00 77.69 169 ILE A O 1
ATOM 1287 N N . LEU A 1 170 ? -19.253 14.169 22.304 1.00 78.06 170 LEU A N 1
ATOM 1288 C CA . LEU A 1 170 ? -20.358 14.895 22.913 1.00 78.06 170 LEU A CA 1
ATOM 1289 C C . LEU A 1 170 ? -21.302 13.950 23.631 1.00 78.06 170 LEU A C 1
ATOM 1291 O O . LEU A 1 170 ? -21.484 12.802 23.233 1.00 78.06 170 LEU A O 1
ATOM 1295 N N . TYR A 1 171 ? -22.025 14.484 24.601 1.00 79.06 171 TYR A N 1
ATOM 1296 C CA . TYR A 1 171 ? -23.201 13.829 25.159 1.00 79.06 171 TYR A CA 1
ATOM 1297 C C . TYR A 1 171 ? -24.488 14.388 24.550 1.00 79.06 171 TYR A C 1
ATOM 1299 O O . TYR A 1 171 ? -24.546 15.532 24.087 1.00 79.06 171 TYR A O 1
ATOM 1307 N N . ILE A 1 172 ? -25.560 13.589 24.559 1.00 74.12 172 ILE A N 1
ATOM 1308 C CA . ILE A 1 172 ? -26.889 14.060 24.140 1.00 74.12 172 ILE A CA 1
ATOM 1309 C C . ILE A 1 172 ? -27.215 15.389 24.851 1.00 74.12 172 ILE A C 1
ATOM 1311 O O . ILE A 1 172 ? -27.099 15.507 26.072 1.00 74.12 172 ILE A O 1
ATOM 1315 N N . ASN A 1 173 ? -27.707 16.362 24.074 1.00 75.56 173 ASN A N 1
ATOM 1316 C CA . ASN A 1 173 ? -28.010 17.758 24.443 1.00 75.56 173 ASN A CA 1
ATOM 1317 C C . ASN A 1 173 ? -26.825 18.735 24.463 1.00 75.56 173 ASN A C 1
ATOM 1319 O O . ASN A 1 173 ? -27.055 19.937 24.616 1.00 75.56 173 ASN A O 1
ATOM 1323 N N . GLU A 1 174 ? -25.593 18.277 24.258 1.00 83.69 174 GLU A N 1
ATOM 1324 C CA . GLU A 1 174 ? -24.476 19.179 23.990 1.00 83.69 174 GLU A CA 1
ATOM 1325 C C . GLU A 1 174 ? -24.533 19.718 22.553 1.00 83.69 174 GLU A C 1
ATOM 1327 O O . GLU A 1 174 ? -25.255 19.216 21.682 1.00 83.69 174 GLU A O 1
ATOM 1332 N N . SER A 1 175 ? -23.804 20.807 22.313 1.00 90.00 175 SER A N 1
ATOM 1333 C CA . SER A 1 175 ? -23.715 21.448 21.004 1.00 90.00 175 SER A CA 1
ATOM 1334 C C . SER A 1 175 ? -22.281 21.448 20.504 1.00 90.00 175 SER A C 1
ATOM 1336 O O . SER A 1 175 ? -21.395 21.872 21.242 1.00 90.00 175 SER A O 1
ATOM 1338 N N . VAL A 1 176 ? -22.076 21.084 19.241 1.00 92.25 176 VAL A N 1
ATOM 1339 C CA . VAL A 1 176 ? -20.771 21.131 18.573 1.00 92.25 176 VAL A CA 1
ATOM 1340 C C . VAL A 1 176 ? -20.690 22.338 17.645 1.00 92.25 176 VAL A C 1
ATOM 1342 O O . VAL A 1 176 ? -21.663 22.693 16.973 1.00 92.25 176 VAL A O 1
ATOM 1345 N N . LYS A 1 177 ? -19.521 22.972 17.590 1.00 94.62 177 LYS A N 1
ATOM 1346 C CA . LYS A 1 177 ? -19.174 24.013 16.626 1.00 94.62 177 LYS A CA 1
ATOM 1347 C C . LYS A 1 177 ? -18.206 23.443 15.591 1.00 94.62 177 LYS A C 1
ATOM 1349 O O . LYS A 1 177 ? -17.063 23.127 15.902 1.00 94.62 177 LYS A O 1
ATOM 1354 N N . ILE A 1 178 ? -18.660 23.416 14.347 1.00 95.75 178 ILE A N 1
ATOM 1355 C CA . ILE A 1 178 ? -17.866 23.089 13.166 1.00 95.75 178 ILE A CA 1
ATOM 1356 C C . ILE A 1 178 ? -17.372 24.403 12.565 1.00 95.75 178 ILE A C 1
ATOM 1358 O O . ILE A 1 178 ? -18.165 25.321 12.341 1.00 95.75 178 ILE A O 1
ATOM 1362 N N . THR A 1 179 ? -16.076 24.518 12.312 1.00 96.06 179 THR A N 1
ATOM 1363 C CA . THR A 1 179 ? -15.456 25.681 11.670 1.00 96.06 179 THR A CA 1
ATOM 1364 C C . THR A 1 179 ? -14.693 25.217 10.441 1.00 96.06 179 THR A C 1
ATOM 1366 O O . THR A 1 179 ? -13.942 24.259 10.526 1.00 96.06 179 THR A O 1
ATOM 1369 N N . VAL A 1 180 ? -14.878 25.889 9.310 1.00 97.19 180 VAL A N 1
ATOM 1370 C CA . VAL A 1 180 ? -14.059 25.678 8.115 1.00 97.19 180 VAL A CA 1
ATOM 1371 C C . VAL A 1 180 ? -13.228 26.928 7.894 1.00 97.19 180 VAL A C 1
ATOM 1373 O O . VAL A 1 180 ? -13.797 28.006 7.711 1.00 97.19 180 VAL A O 1
ATOM 1376 N N . ASN A 1 181 ? -11.909 26.790 7.923 1.00 95.94 181 ASN A N 1
ATOM 1377 C CA . ASN A 1 181 ? -10.965 27.869 7.668 1.00 95.94 181 ASN A CA 1
ATOM 1378 C C . ASN A 1 181 ? -10.315 27.703 6.298 1.00 95.94 181 ASN A C 1
ATOM 1380 O O . ASN A 1 181 ? -10.241 26.606 5.751 1.00 95.94 181 ASN A O 1
ATOM 1384 N N . PHE A 1 182 ? -9.859 28.823 5.757 1.00 94.25 182 PHE A N 1
ATOM 1385 C CA . PHE A 1 182 ? -9.200 28.926 4.468 1.00 94.25 182 PHE A CA 1
ATOM 1386 C C . PHE A 1 182 ? -8.075 29.957 4.542 1.00 94.25 182 PHE A C 1
ATOM 1388 O O . PHE A 1 182 ? -8.035 30.807 5.438 1.00 94.25 182 PHE A O 1
ATOM 1395 N N . ASN A 1 183 ? -7.220 29.963 3.525 1.00 88.19 183 ASN A N 1
ATOM 1396 C CA . ASN A 1 183 ? -6.249 31.027 3.331 1.00 88.19 183 ASN A CA 1
ATOM 1397 C C . ASN A 1 183 ? -6.891 32.393 3.042 1.00 88.19 183 ASN A C 1
ATOM 1399 O O . ASN A 1 183 ? -8.000 32.517 2.508 1.00 88.19 183 ASN A O 1
ATOM 1403 N N . SER A 1 184 ? -6.153 33.465 3.348 1.00 83.94 184 SER A N 1
ATOM 1404 C CA . SER A 1 184 ? -6.625 34.830 3.105 1.00 83.94 184 SER A CA 1
ATOM 1405 C C . SER A 1 184 ? -6.949 35.056 1.621 1.00 83.94 184 SER A C 1
ATOM 1407 O O . SER A 1 184 ? -6.106 34.830 0.755 1.00 83.94 184 SER A O 1
ATOM 1409 N N . GLY A 1 185 ? -8.154 35.554 1.328 1.00 83.19 185 GLY A N 1
ATOM 1410 C CA . GLY A 1 185 ? -8.601 35.860 -0.037 1.00 83.19 185 GLY A CA 1
ATOM 1411 C C . GLY A 1 185 ? -9.469 34.783 -0.696 1.00 83.19 185 GLY A C 1
ATOM 1412 O O . GLY A 1 185 ? -10.048 35.058 -1.749 1.00 83.19 185 GLY A O 1
ATOM 1413 N N . VAL A 1 186 ? -9.623 33.606 -0.078 1.00 88.56 186 VAL A N 1
ATOM 1414 C CA . VAL A 1 186 ? -10.625 32.614 -0.498 1.00 88.56 186 VAL A CA 1
ATOM 1415 C C . VAL A 1 186 ? -12.030 33.196 -0.301 1.00 88.56 186 VAL A C 1
ATOM 1417 O O . VAL A 1 186 ? -12.341 33.804 0.725 1.00 88.56 186 VAL A O 1
ATOM 1420 N N . SER A 1 187 ? -12.872 33.055 -1.323 1.00 89.50 187 SER A N 1
ATOM 1421 C CA . SER A 1 187 ? -14.245 33.569 -1.369 1.00 89.50 187 SER A CA 1
ATOM 1422 C C . SER A 1 187 ? -15.138 32.587 -2.126 1.00 89.50 187 SER A C 1
ATOM 1424 O O . SER A 1 187 ? -14.646 31.620 -2.696 1.00 89.50 187 SER A O 1
ATOM 1426 N N . GLY A 1 188 ? -16.449 32.815 -2.144 1.00 91.94 188 GLY A N 1
ATOM 1427 C CA . GLY A 1 188 ? -17.412 31.868 -2.704 1.00 91.94 188 GLY A CA 1
ATOM 1428 C C . GLY A 1 188 ? -18.092 31.073 -1.596 1.00 91.94 188 GLY A C 1
ATOM 1429 O O . GLY A 1 188 ? -18.272 31.585 -0.495 1.00 91.94 188 GLY A O 1
ATOM 1430 N N . ASN A 1 189 ? -18.487 29.836 -1.887 1.00 95.81 189 ASN A N 1
ATOM 1431 C CA . ASN A 1 189 ? -19.268 29.019 -0.961 1.00 95.81 189 ASN A CA 1
ATOM 1432 C C . ASN A 1 189 ? -18.574 27.690 -0.675 1.00 95.81 189 ASN A C 1
ATOM 1434 O O . ASN A 1 189 ? -17.990 27.099 -1.578 1.00 95.81 189 ASN A O 1
ATOM 1438 N N . VAL A 1 190 ? -18.724 27.184 0.544 1.00 96.88 190 VAL A N 1
ATOM 1439 C CA . VAL A 1 190 ? -18.355 25.819 0.940 1.00 96.88 190 VAL A CA 1
ATOM 1440 C C . VAL A 1 190 ? -19.618 25.041 1.291 1.00 96.88 190 VAL A C 1
ATOM 1442 O O . VAL A 1 190 ? -20.563 25.594 1.850 1.00 96.88 190 VAL A O 1
ATOM 1445 N N . THR A 1 191 ? -19.667 23.761 0.943 1.00 96.94 191 THR A N 1
ATOM 1446 C CA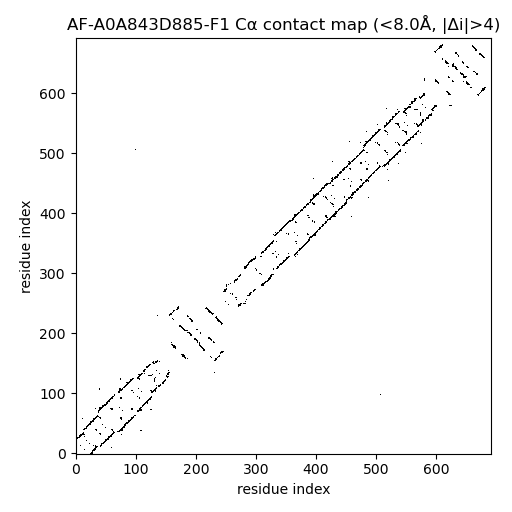 . THR A 1 191 ? -20.764 22.866 1.325 1.00 96.94 191 THR A CA 1
ATOM 1447 C C . THR A 1 191 ? -20.313 21.968 2.462 1.00 96.94 191 THR A C 1
ATOM 1449 O O . THR A 1 191 ? -19.334 21.259 2.306 1.00 96.94 191 THR A O 1
ATOM 1452 N N . VAL A 1 192 ? -21.017 21.993 3.589 1.00 96.62 192 VAL A N 1
ATOM 1453 C CA . VAL A 1 192 ? -20.816 21.095 4.727 1.00 96.62 192 VAL A CA 1
ATOM 1454 C C . VAL A 1 192 ? -21.948 20.070 4.730 1.00 96.62 192 VAL A C 1
ATOM 1456 O O . VAL A 1 192 ? -23.115 20.426 4.886 1.00 96.62 192 VAL A O 1
ATOM 1459 N N . GLU A 1 193 ? -21.604 18.814 4.502 1.00 94.81 193 GLU A N 1
ATOM 1460 C CA . GLU A 1 193 ? -22.455 17.632 4.584 1.00 94.81 193 GLU A CA 1
ATOM 1461 C C . GLU A 1 193 ? -22.228 16.965 5.945 1.00 94.81 193 GLU A C 1
ATOM 1463 O O . GLU A 1 193 ? -21.092 16.663 6.291 1.00 94.81 193 GLU A O 1
ATOM 1468 N N . ILE A 1 194 ? -23.286 16.780 6.732 1.00 92.62 194 ILE A N 1
ATOM 1469 C CA . ILE A 1 194 ? -23.255 16.062 8.011 1.00 92.62 194 ILE A CA 1
ATOM 1470 C C . ILE A 1 194 ? -24.179 14.855 7.869 1.00 92.62 194 ILE A C 1
ATOM 1472 O O . ILE A 1 194 ? -25.401 15.022 7.806 1.00 92.62 194 ILE A O 1
ATOM 1476 N N . ASN A 1 195 ? -23.603 13.655 7.788 1.00 84.62 195 ASN A N 1
ATOM 1477 C CA . ASN A 1 195 ? -24.298 12.443 7.340 1.00 84.62 195 ASN A CA 1
ATOM 1478 C C . ASN A 1 195 ? -25.036 12.716 6.006 1.00 84.62 195 ASN A C 1
ATOM 1480 O O . ASN A 1 195 ? -24.386 13.045 5.018 1.00 84.62 195 ASN A O 1
ATOM 1484 N N . ASP A 1 196 ? -26.372 12.655 5.970 1.00 80.81 196 ASP A N 1
ATOM 1485 C CA . ASP A 1 196 ? -27.172 12.936 4.762 1.00 80.81 196 ASP A CA 1
ATOM 1486 C C . ASP A 1 196 ? -27.627 14.415 4.624 1.00 80.81 196 ASP A C 1
ATOM 1488 O O . ASP A 1 196 ? -28.271 14.776 3.631 1.00 80.81 196 ASP A O 1
ATOM 1492 N N . ASP A 1 197 ? -27.338 15.296 5.596 1.00 88.75 197 ASP A N 1
ATOM 1493 C CA . ASP A 1 197 ? -27.765 16.710 5.584 1.00 88.75 197 ASP A CA 1
ATOM 1494 C C . ASP A 1 197 ? -26.704 17.627 4.954 1.00 88.75 197 ASP A C 1
ATOM 1496 O O . ASP A 1 197 ? -25.612 17.793 5.493 1.00 88.75 197 ASP A O 1
ATOM 1500 N N . LYS A 1 198 ? -27.034 18.285 3.835 1.00 93.69 198 LYS A N 1
ATOM 1501 C CA . LYS A 1 198 ? -26.122 19.171 3.086 1.00 93.69 198 LYS A CA 1
ATOM 1502 C C . LYS A 1 198 ? -26.451 20.641 3.295 1.00 93.69 198 LYS A C 1
ATOM 1504 O O . LYS A 1 198 ? -27.560 21.089 3.005 1.00 93.69 198 LYS A O 1
ATOM 1509 N N . ARG A 1 199 ? -25.448 21.431 3.684 1.00 95.06 199 ARG A N 1
ATOM 1510 C CA . ARG A 1 199 ? -25.572 22.877 3.912 1.00 95.06 199 ARG A CA 1
ATOM 1511 C C . ARG A 1 199 ? -24.512 23.649 3.145 1.00 95.06 199 ARG A C 1
ATOM 1513 O O . ARG A 1 199 ? -23.326 23.497 3.400 1.00 95.06 199 ARG A O 1
ATOM 1520 N N . THR A 1 200 ? -24.927 24.529 2.242 1.00 95.75 200 THR A N 1
ATOM 1521 C CA . THR A 1 200 ? -24.014 25.444 1.544 1.00 95.75 200 THR A CA 1
ATOM 1522 C C . THR A 1 200 ? -23.935 26.771 2.290 1.00 95.75 200 THR A C 1
ATOM 1524 O O . THR A 1 200 ? -24.962 27.395 2.558 1.00 95.75 200 THR A O 1
ATOM 1527 N N . LEU A 1 201 ? -22.720 27.198 2.621 1.00 95.94 201 LEU A N 1
ATOM 1528 C CA . LEU A 1 201 ? -22.437 28.385 3.415 1.00 95.94 201 LEU A CA 1
ATOM 1529 C C . LEU A 1 201 ? -21.498 29.325 2.646 1.00 95.94 201 LEU A C 1
ATOM 1531 O O . LEU A 1 201 ? -20.558 28.872 1.993 1.00 95.94 201 LEU A O 1
ATOM 1535 N N . GLU A 1 202 ? -21.752 30.629 2.728 1.00 96.19 202 GLU A N 1
ATOM 1536 C CA . GLU A 1 202 ? -20.904 31.662 2.121 1.00 96.19 202 GLU A CA 1
ATOM 1537 C C . GLU A 1 202 ? -19.652 31.900 2.975 1.00 96.19 202 GLU A C 1
ATOM 1539 O O . GLU A 1 202 ? -19.736 32.051 4.197 1.00 96.19 202 GLU A O 1
ATOM 1544 N N . ILE A 1 203 ? -18.487 31.930 2.329 1.00 95.56 203 ILE A N 1
ATOM 1545 C CA . ILE A 1 203 ? -17.194 32.144 2.979 1.00 95.56 203 ILE A CA 1
ATOM 1546 C C . ILE A 1 203 ? -17.009 33.645 3.218 1.00 95.56 203 ILE A C 1
ATOM 1548 O O . ILE A 1 203 ? -17.003 34.439 2.276 1.00 95.56 203 ILE A O 1
ATOM 1552 N N . SER A 1 204 ? -16.808 34.036 4.479 1.00 88.94 204 SER A N 1
ATOM 1553 C CA . SER A 1 204 ? -16.580 35.428 4.882 1.00 88.94 204 SER A CA 1
ATOM 1554 C C . SER A 1 204 ? -15.312 35.533 5.720 1.00 88.94 204 SER A C 1
ATOM 1556 O O . SER A 1 204 ? -15.144 34.808 6.693 1.00 88.94 204 SER A O 1
ATOM 1558 N N . ASN A 1 205 ? -14.399 36.437 5.348 1.00 86.19 205 ASN A N 1
ATOM 1559 C CA . ASN A 1 205 ? -13.080 36.573 5.985 1.00 86.19 205 ASN A CA 1
ATOM 1560 C C . ASN A 1 205 ? -12.303 35.244 6.064 1.00 86.19 205 ASN A C 1
ATOM 1562 O O . ASN A 1 205 ? -11.696 34.950 7.090 1.00 86.19 205 ASN A O 1
ATOM 1566 N N . ALA A 1 206 ? -12.336 34.456 4.982 1.00 91.50 206 ALA A N 1
ATOM 1567 C CA . ALA A 1 206 ? -11.654 33.164 4.875 1.00 91.50 206 ALA A CA 1
ATOM 1568 C C . ALA A 1 206 ? -12.066 32.122 5.938 1.00 91.50 206 ALA A C 1
ATOM 1570 O O . ALA A 1 206 ? -11.308 31.209 6.242 1.00 91.50 206 ALA A O 1
ATOM 1571 N N . SER A 1 207 ? -13.266 32.235 6.511 1.00 94.25 207 SER A N 1
ATOM 1572 C CA . SER A 1 207 ? -13.775 31.252 7.466 1.00 94.25 207 SER A CA 1
ATOM 1573 C C . SER A 1 207 ? -15.299 31.156 7.410 1.00 94.25 207 SER A C 1
ATOM 1575 O O . SER A 1 207 ? -15.996 32.072 6.962 1.00 94.25 207 SER A O 1
ATOM 1577 N N . VAL A 1 208 ? -15.834 30.035 7.879 1.00 96.69 208 VAL A N 1
ATOM 1578 C CA . VAL A 1 208 ? -17.253 29.868 8.175 1.00 96.69 208 VAL A CA 1
ATOM 1579 C C . VAL A 1 208 ? -17.437 28.969 9.392 1.00 96.69 208 VAL A C 1
ATOM 1581 O O . VAL A 1 208 ? -16.622 28.092 9.659 1.00 96.69 208 VAL A O 1
ATOM 1584 N N . SER A 1 209 ? -18.509 29.172 10.159 1.00 93.56 209 SER A N 1
ATOM 1585 C CA . SER A 1 209 ? -18.837 28.308 11.294 1.00 93.56 209 SER A CA 1
ATOM 1586 C C . SER A 1 209 ? -20.303 27.898 11.299 1.00 93.56 209 SER A C 1
ATOM 1588 O O . SER A 1 209 ? -21.186 28.689 10.964 1.00 93.56 209 SER A O 1
ATOM 1590 N N . LEU A 1 210 ? -20.554 26.680 11.765 1.00 93.75 210 LEU A N 1
ATOM 1591 C CA . LEU A 1 210 ? -21.867 26.102 11.998 1.00 93.75 210 LEU A CA 1
ATOM 1592 C C . LEU A 1 210 ? -21.931 25.559 13.429 1.00 93.75 210 LEU A C 1
ATOM 1594 O O . LEU A 1 210 ? -20.985 24.936 13.895 1.00 93.75 210 LEU A O 1
ATOM 1598 N N . ILE A 1 211 ? -23.049 25.780 14.122 1.00 92.81 211 ILE A N 1
ATOM 1599 C CA . ILE A 1 211 ? -23.318 25.159 15.426 1.00 92.81 211 ILE A CA 1
ATOM 1600 C C . ILE A 1 211 ? -24.447 24.148 15.249 1.00 92.81 211 ILE A C 1
ATOM 1602 O O . ILE A 1 211 ? -25.517 24.491 14.737 1.00 92.81 211 ILE A O 1
ATOM 1606 N N . LEU A 1 212 ? -24.208 22.916 15.685 1.00 90.88 212 LEU A N 1
ATOM 1607 C CA . LEU A 1 212 ? -25.197 21.847 15.748 1.00 90.88 212 LEU A CA 1
ATOM 1608 C C . LEU A 1 212 ? -25.574 21.593 17.209 1.00 90.88 212 LEU A C 1
ATOM 1610 O O . LEU A 1 212 ? -24.750 21.732 18.105 1.00 90.88 212 LEU A O 1
ATOM 1614 N N . SER A 1 213 ? -26.835 21.254 17.458 1.00 89.50 213 SER A N 1
ATOM 1615 C CA . SER A 1 213 ? -27.369 20.978 18.799 1.00 89.50 213 SER A CA 1
ATOM 1616 C C . SER A 1 213 ? -28.507 19.968 18.705 1.00 89.50 213 SER A C 1
ATOM 1618 O O . SER A 1 213 ? -29.061 19.777 17.621 1.00 89.50 213 SER A O 1
ATOM 1620 N N . ASN A 1 214 ? -28.885 19.368 19.838 1.00 85.19 214 ASN A N 1
ATOM 1621 C CA . ASN A 1 214 ? -29.944 18.350 19.921 1.00 85.19 214 ASN A CA 1
ATOM 1622 C C . ASN A 1 214 ? -29.685 17.142 19.006 1.00 85.19 214 ASN A C 1
ATOM 1624 O O . ASN A 1 214 ? -30.601 16.618 18.373 1.00 85.19 214 ASN A O 1
ATOM 1628 N N . LEU A 1 215 ? -28.421 16.741 18.917 1.00 85.88 215 LEU A N 1
ATOM 1629 C CA . LEU A 1 215 ? -27.997 15.596 18.132 1.00 85.88 215 LEU A CA 1
ATOM 1630 C C . LEU A 1 215 ? -28.384 14.302 18.860 1.00 85.88 215 LEU A C 1
ATOM 1632 O O . LEU A 1 215 ? -28.246 14.201 20.082 1.00 85.88 215 LEU A O 1
ATOM 1636 N N . ALA A 1 216 ? -28.916 13.335 18.113 1.00 83.94 216 ALA A N 1
ATOM 1637 C CA . ALA A 1 216 ? -29.129 11.983 18.621 1.00 83.94 216 ALA A CA 1
ATOM 1638 C C . ALA A 1 216 ? -27.776 11.292 18.824 1.00 83.94 216 ALA A C 1
ATOM 1640 O O . ALA A 1 216 ? -26.795 11.695 18.202 1.00 83.94 216 ALA A O 1
ATOM 1641 N N . SER A 1 217 ? -27.731 10.258 19.667 1.00 79.12 217 SER A N 1
ATOM 1642 C CA . SER A 1 217 ? -26.520 9.449 19.791 1.00 79.12 217 SER A CA 1
ATOM 1643 C C . SER A 1 217 ? -26.247 8.733 18.476 1.00 79.12 217 SER A C 1
ATOM 1645 O O . SER A 1 217 ? -27.092 7.962 18.021 1.00 79.12 217 SER A O 1
ATOM 1647 N N . ASP A 1 218 ? -25.117 9.067 17.866 1.00 81.19 218 ASP A N 1
ATOM 1648 C CA . ASP A 1 218 ? -24.654 8.530 16.594 1.00 81.19 218 ASP A CA 1
ATOM 1649 C C . ASP A 1 218 ? -23.210 8.986 16.345 1.00 81.19 218 ASP A C 1
ATOM 1651 O O . ASP A 1 218 ? -22.700 9.890 17.022 1.00 81.19 218 ASP A O 1
ATOM 1655 N N . GLU A 1 219 ? -22.580 8.391 15.344 1.00 84.56 219 GLU A N 1
ATOM 1656 C CA . GLU A 1 219 ? -21.410 8.963 14.692 1.00 84.56 219 GLU A CA 1
ATOM 1657 C C . GLU A 1 219 ? -21.864 9.981 13.635 1.00 84.56 219 GLU A C 1
ATOM 1659 O O . GLU A 1 219 ? -22.809 9.762 12.870 1.00 84.56 219 GLU A O 1
ATOM 1664 N N . TYR A 1 220 ? -21.196 11.130 13.598 1.00 87.31 220 TYR A N 1
ATOM 1665 C CA . TYR A 1 220 ? -21.476 12.186 12.638 1.00 87.31 220 TYR A CA 1
ATOM 1666 C C . TYR A 1 220 ? -20.249 12.412 11.768 1.00 87.31 220 TYR A C 1
ATOM 1668 O O . TYR A 1 220 ? -19.250 12.976 12.217 1.00 87.31 220 TYR A O 1
ATOM 1676 N N . VAL A 1 221 ? -20.357 12.017 10.501 1.00 87.94 221 VAL A N 1
ATOM 1677 C CA . VAL A 1 221 ? -19.351 12.297 9.477 1.00 87.94 221 VAL A CA 1
ATOM 1678 C C . VAL A 1 221 ? -19.630 13.677 8.901 1.00 87.94 221 VAL A C 1
ATOM 1680 O O . VAL A 1 221 ? -20.675 13.912 8.291 1.00 87.94 221 VAL A O 1
ATOM 1683 N N . VAL A 1 222 ? -18.689 14.596 9.088 1.00 94.31 222 VAL A N 1
ATOM 1684 C CA . VAL A 1 222 ? -18.746 15.963 8.579 1.00 94.31 222 VAL A CA 1
ATOM 1685 C C . VAL A 1 222 ? -17.815 16.071 7.383 1.00 94.31 222 VAL A C 1
ATOM 1687 O O . VAL A 1 222 ? -16.601 16.120 7.534 1.00 94.31 222 VAL A O 1
ATOM 1690 N N . ARG A 1 223 ? -18.371 16.159 6.178 1.00 94.44 223 ARG A N 1
ATOM 1691 C CA . ARG A 1 223 ? -17.617 16.459 4.961 1.00 94.44 223 ARG A CA 1
ATOM 1692 C C . ARG A 1 223 ? -17.806 17.919 4.592 1.00 94.44 223 ARG A C 1
ATOM 1694 O O . ARG A 1 223 ? -18.911 18.345 4.279 1.00 94.44 223 ARG A O 1
ATOM 1701 N N . ALA A 1 224 ? -16.731 18.689 4.564 1.00 96.25 224 ALA A N 1
ATOM 1702 C CA . ALA A 1 224 ? -16.746 20.029 4.001 1.00 96.25 224 ALA A CA 1
ATOM 1703 C C . ALA A 1 224 ? -16.113 20.003 2.604 1.00 96.25 224 ALA A C 1
ATOM 1705 O O . ALA A 1 224 ? -15.024 19.474 2.428 1.00 96.25 224 ALA A O 1
ATOM 1706 N N . THR A 1 225 ? -16.770 20.594 1.611 1.00 95.50 225 THR A N 1
ATOM 1707 C CA . THR A 1 225 ? -16.333 20.617 0.212 1.00 95.50 225 THR A CA 1
ATOM 1708 C C . THR A 1 225 ? -16.429 22.031 -0.347 1.00 95.50 225 THR A C 1
ATOM 1710 O O . THR A 1 225 ? -17.515 22.606 -0.473 1.00 95.50 225 THR A O 1
ATOM 1713 N N . TYR A 1 226 ? -15.284 22.599 -0.702 1.00 95.25 226 TYR A N 1
ATOM 1714 C CA . TYR A 1 226 ? -15.160 23.846 -1.438 1.00 95.25 226 TYR A CA 1
ATOM 1715 C C . TYR A 1 226 ? -15.000 23.529 -2.936 1.00 95.25 226 TYR A C 1
ATOM 1717 O O . TYR A 1 226 ? -14.001 22.932 -3.327 1.00 95.25 226 TYR A O 1
ATOM 1725 N N . PRO A 1 227 ? -15.946 23.926 -3.806 1.00 88.50 227 PRO A N 1
ATOM 1726 C CA . PRO A 1 227 ? -15.957 23.572 -5.230 1.00 88.50 227 PRO A CA 1
ATOM 1727 C C . PRO A 1 227 ? -14.828 24.217 -6.056 1.00 88.50 227 PRO A C 1
ATOM 1729 O O . PRO A 1 227 ? -14.711 23.936 -7.248 1.00 88.50 227 PRO A O 1
ATOM 1732 N N . GLY A 1 228 ? -14.020 25.092 -5.452 1.00 85.56 228 GLY A N 1
ATOM 1733 C CA . GLY A 1 228 ? -13.120 25.996 -6.157 1.00 85.56 228 GLY A CA 1
ATOM 1734 C C . GLY A 1 228 ? -13.859 27.249 -6.631 1.00 85.56 228 GLY A C 1
ATOM 1735 O O . GLY A 1 228 ? -14.965 27.188 -7.171 1.00 85.56 228 GLY A O 1
ATOM 1736 N N . TYR A 1 229 ? -13.254 28.414 -6.424 1.00 83.38 229 TYR A N 1
ATOM 1737 C CA . TYR A 1 229 ? -13.802 29.701 -6.846 1.00 83.38 229 TYR A CA 1
ATOM 1738 C C . TYR A 1 229 ? -12.693 30.747 -6.950 1.00 83.38 229 TYR A C 1
ATOM 1740 O O . TYR A 1 229 ? -11.751 30.772 -6.153 1.00 83.38 229 TYR A O 1
ATOM 1748 N N . GLY A 1 230 ? -12.808 31.629 -7.948 1.00 79.56 230 GLY A N 1
ATOM 1749 C CA . GLY A 1 230 ? -11.774 32.619 -8.236 1.00 79.56 230 GLY A CA 1
ATOM 1750 C C . GLY A 1 230 ? -10.415 31.941 -8.383 1.00 79.56 230 GLY A C 1
ATOM 1751 O O . GLY A 1 230 ? -10.317 30.961 -9.114 1.00 79.56 230 GLY A O 1
ATOM 1752 N N . ASN A 1 231 ? -9.423 32.439 -7.637 1.00 75.00 231 ASN A N 1
ATOM 1753 C CA . ASN A 1 231 ? -8.019 32.031 -7.701 1.00 75.00 231 ASN A CA 1
ATOM 1754 C C . ASN A 1 231 ? -7.701 30.627 -7.153 1.00 75.00 231 ASN A C 1
ATOM 1756 O O . ASN A 1 231 ? -6.547 30.207 -7.242 1.00 75.00 231 ASN A O 1
ATOM 1760 N N . PHE A 1 232 ? -8.680 29.928 -6.574 1.00 81.56 232 PHE A N 1
ATOM 1761 C CA . PHE A 1 232 ? -8.434 28.741 -5.759 1.00 81.56 232 PHE A CA 1
ATOM 1762 C C . PHE A 1 232 ? -9.073 27.471 -6.325 1.00 81.56 232 PHE A C 1
ATOM 1764 O O . PHE A 1 232 ? -10.177 27.512 -6.884 1.00 81.56 232 PHE A O 1
ATOM 1771 N N . ASP A 1 233 ? -8.366 26.356 -6.166 1.00 85.31 233 ASP A N 1
ATOM 1772 C CA . ASP A 1 233 ? -8.803 25.020 -6.560 1.00 85.31 233 ASP A CA 1
ATOM 1773 C C . ASP A 1 233 ? -9.881 24.451 -5.629 1.00 85.31 233 ASP A C 1
ATOM 1775 O O . ASP A 1 233 ? -10.218 25.013 -4.585 1.00 85.31 233 ASP A O 1
ATOM 1779 N N . HIS A 1 234 ? -10.474 23.343 -6.069 1.00 89.12 234 HIS A N 1
ATOM 1780 C CA . HIS A 1 234 ? -11.379 22.543 -5.256 1.00 89.12 234 HIS A CA 1
ATOM 1781 C C . HIS A 1 234 ? -10.631 21.940 -4.062 1.00 89.12 234 HIS A C 1
ATOM 1783 O O . HIS A 1 234 ? -9.525 21.430 -4.222 1.00 89.12 234 HIS A O 1
ATOM 1789 N N . ALA A 1 23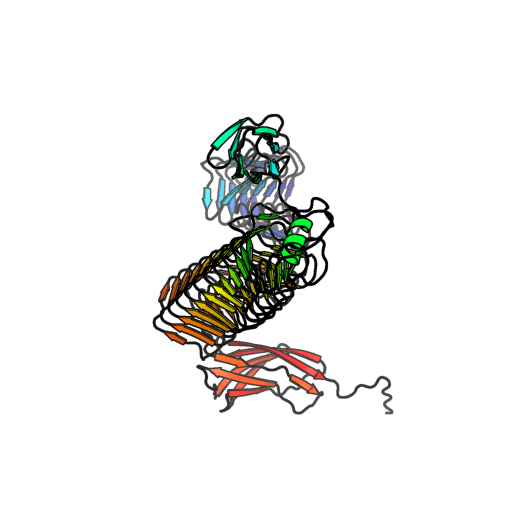5 ? -11.269 21.932 -2.894 1.00 89.44 235 ALA A N 1
ATOM 1790 C CA . ALA A 1 235 ? -10.766 21.255 -1.706 1.00 89.44 235 ALA A CA 1
ATOM 1791 C C . ALA A 1 235 ? -11.904 20.550 -0.969 1.00 89.44 235 ALA A C 1
ATOM 1793 O O . ALA A 1 235 ? -13.054 20.992 -1.002 1.00 89.44 235 ALA A O 1
ATOM 1794 N N . SER A 1 236 ? -11.585 19.452 -0.291 1.00 91.62 236 SER A N 1
ATOM 1795 C CA . SER A 1 236 ? -12.531 18.741 0.560 1.00 91.62 236 SER A CA 1
ATOM 1796 C C . SER A 1 236 ? -11.820 18.232 1.804 1.00 91.62 236 SER A C 1
ATOM 1798 O O . SER A 1 236 ? -10.692 17.766 1.711 1.00 91.62 236 SER A O 1
ATOM 1800 N N . GLN A 1 237 ? -12.502 18.297 2.940 1.00 92.62 237 GLN A N 1
ATOM 1801 C CA . GLN A 1 237 ? -12.051 17.770 4.224 1.00 92.62 237 GLN A CA 1
ATOM 1802 C C . GLN A 1 237 ? -13.154 16.918 4.839 1.00 92.62 237 GLN A C 1
ATOM 1804 O O . GLN A 1 237 ? -14.340 17.152 4.574 1.00 92.62 237 GLN A O 1
ATOM 1809 N N . ILE A 1 238 ? -12.767 15.927 5.633 1.00 89.62 238 ILE A N 1
ATOM 1810 C CA . ILE A 1 238 ? -13.686 15.064 6.369 1.00 89.62 238 ILE A CA 1
ATOM 1811 C C . ILE A 1 238 ? -13.207 15.002 7.811 1.00 89.62 238 ILE A C 1
ATOM 1813 O O . ILE A 1 238 ? -12.034 14.760 8.049 1.00 89.62 238 ILE A O 1
ATOM 1817 N N . GLU A 1 239 ? -14.129 15.198 8.741 1.00 89.19 239 GLU A N 1
ATOM 1818 C CA . GLU A 1 239 ? -13.914 15.032 10.175 1.00 89.19 239 GLU A CA 1
ATOM 1819 C C . GLU A 1 239 ? -15.075 14.237 10.768 1.00 89.19 239 GLU A C 1
ATOM 1821 O O . GLU A 1 239 ? -16.171 14.199 10.197 1.00 89.19 239 GLU A O 1
ATOM 1826 N N . ILE A 1 240 ? -14.847 13.609 11.916 1.00 83.75 240 ILE A N 1
ATOM 1827 C CA . ILE A 1 240 ? -15.845 12.784 12.598 1.00 83.75 240 ILE A CA 1
ATOM 1828 C C . ILE A 1 240 ? -15.982 13.260 14.041 1.00 83.75 240 ILE A C 1
ATOM 1830 O O . ILE A 1 240 ? -15.008 13.641 14.687 1.00 83.75 240 ILE A O 1
ATOM 1834 N N . PHE A 1 241 ? -17.207 13.244 14.556 1.00 85.44 241 PHE A N 1
ATOM 1835 C CA . PHE A 1 241 ? -17.443 13.354 15.990 1.00 85.44 241 PHE A CA 1
ATOM 1836 C C . PHE A 1 241 ? -18.536 12.387 16.430 1.00 85.44 241 PHE A C 1
ATOM 1838 O O . PHE A 1 241 ? -19.434 12.040 15.660 1.00 85.44 241 PHE A O 1
ATOM 1845 N N . GLN A 1 242 ? -18.479 11.977 17.690 1.00 82.25 242 GLN A N 1
ATOM 1846 C CA . GLN A 1 242 ? -19.400 11.018 18.271 1.00 82.25 242 GLN A CA 1
ATOM 1847 C C . GLN A 1 242 ? -20.321 11.694 19.286 1.00 82.25 242 GLN A C 1
ATOM 1849 O O . GLN A 1 242 ? -19.887 12.506 20.103 1.00 82.25 242 GLN A O 1
ATOM 1854 N N . VAL A 1 243 ? -21.605 11.336 19.257 1.00 82.06 243 VAL A N 1
ATOM 1855 C CA . VAL A 1 243 ? -22.571 11.697 20.299 1.00 82.06 243 VAL A CA 1
ATOM 1856 C C . VAL A 1 243 ? -22.936 10.436 21.074 1.00 82.06 243 VAL A C 1
ATOM 1858 O O . VAL A 1 243 ? -23.530 9.506 20.527 1.00 82.06 243 VAL A O 1
ATOM 1861 N N . LEU A 1 244 ? -22.607 10.398 22.360 1.00 71.00 244 LEU A N 1
ATOM 1862 C CA . LEU A 1 244 ? -22.817 9.247 23.234 1.00 71.00 244 LEU A CA 1
ATOM 1863 C C . LEU A 1 244 ? -24.162 9.318 23.964 1.00 71.00 244 LEU A C 1
ATOM 1865 O O . LEU A 1 244 ? -24.638 10.388 24.358 1.00 71.00 244 LEU A O 1
ATOM 1869 N N . SER A 1 245 ? -24.783 8.149 24.152 1.00 65.56 245 SER A N 1
ATOM 1870 C CA . SER A 1 245 ? -26.125 7.999 24.736 1.00 65.56 245 SER A CA 1
ATOM 1871 C C . SER A 1 245 ? -26.177 8.053 26.274 1.00 65.56 245 SER A C 1
ATOM 1873 O O . SER A 1 245 ? -27.273 8.153 26.833 1.00 65.56 245 SER A O 1
ATOM 1875 N N . GLY A 1 246 ? -25.027 8.034 26.960 1.00 64.38 246 GLY A N 1
ATOM 1876 C CA . GLY A 1 246 ? -24.899 8.089 28.424 1.00 64.38 246 GLY A CA 1
ATOM 1877 C C . GLY A 1 246 ? -23.442 8.237 28.892 1.00 64.38 246 GLY A C 1
ATOM 1878 O O . GLY A 1 246 ? -22.542 8.252 28.060 1.00 64.38 246 GLY A O 1
ATOM 1879 N N .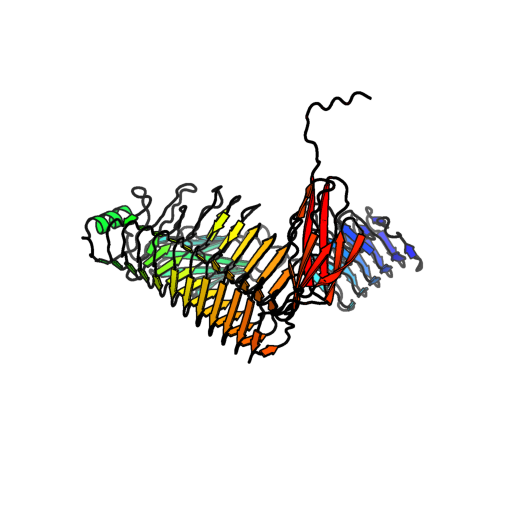 GLU A 1 247 ? -23.214 8.363 30.209 1.00 69.69 247 GLU A N 1
ATOM 1880 C CA . GLU A 1 247 ? -21.861 8.413 30.800 1.00 69.69 247 GLU A CA 1
ATOM 1881 C C . GLU A 1 247 ? -21.077 7.128 30.469 1.00 69.69 247 GLU A C 1
ATOM 1883 O O . GLU A 1 247 ? -21.518 6.021 30.806 1.00 69.69 247 GLU A O 1
ATOM 1888 N N . SER A 1 248 ? -19.920 7.275 29.819 1.00 79.25 248 SER A N 1
ATOM 1889 C CA . SER A 1 248 ? -18.983 6.176 29.563 1.00 79.25 248 SER A CA 1
ATOM 1890 C C . SER A 1 248 ? -18.423 5.616 30.872 1.00 79.25 248 SER A C 1
ATOM 1892 O O . SER A 1 248 ? -18.248 6.340 31.854 1.00 79.25 248 SER A O 1
ATOM 1894 N N . GLY A 1 249 ? -18.133 4.315 30.896 1.00 88.81 249 GLY A N 1
ATOM 1895 C CA . GLY A 1 249 ? -17.302 3.728 31.945 1.00 88.81 249 GLY A CA 1
ATOM 1896 C C . GLY A 1 249 ? -15.832 4.094 31.749 1.00 88.81 249 GLY A C 1
ATOM 1897 O O . GLY A 1 249 ? -15.443 4.575 30.685 1.00 88.81 249 GLY A O 1
ATOM 1898 N N . SER A 1 250 ? -15.001 3.847 32.759 1.00 92.69 250 SER A N 1
ATOM 1899 C CA . SER A 1 250 ? -13.553 4.059 32.651 1.00 92.69 250 SER A CA 1
ATOM 1900 C C . SER A 1 250 ? -12.779 2.747 32.503 1.00 92.69 250 SER A C 1
ATOM 1902 O O . SER A 1 250 ? -13.292 1.678 32.848 1.00 92.69 250 SER A O 1
ATOM 1904 N N . PHE A 1 251 ? -11.533 2.805 32.027 1.00 94.31 251 PHE A N 1
ATOM 1905 C CA . PHE A 1 251 ? -10.656 1.625 31.981 1.00 94.31 251 PHE A CA 1
ATOM 1906 C C . PHE A 1 251 ? -10.505 0.970 33.360 1.00 94.31 251 PHE A C 1
ATOM 1908 O O . PHE A 1 251 ? -10.640 -0.250 33.460 1.00 94.31 251 PHE A O 1
ATOM 1915 N N . SER A 1 252 ? -10.351 1.763 34.429 1.00 94.06 252 SER A N 1
ATOM 1916 C CA . SER A 1 252 ? -10.318 1.250 35.808 1.00 94.06 252 SER A CA 1
ATOM 1917 C C . SER A 1 252 ? -11.597 0.484 36.184 1.00 94.06 252 SER A C 1
ATOM 1919 O O . SER A 1 252 ? -11.533 -0.565 36.827 1.00 94.06 252 SER A O 1
ATOM 1921 N N . GLU A 1 253 ? -12.773 0.968 35.763 1.00 95.06 253 GLU A N 1
ATOM 1922 C CA . GLU A 1 253 ? -14.050 0.272 35.993 1.00 95.06 253 GLU A CA 1
ATOM 1923 C C . GLU A 1 253 ? -14.101 -1.066 35.237 1.00 95.06 253 GLU A C 1
ATOM 1925 O O . GLU A 1 253 ? -14.508 -2.088 35.798 1.00 95.06 253 GLU A O 1
ATOM 1930 N N . LEU A 1 254 ? -13.671 -1.092 33.971 1.00 96.44 254 LEU A N 1
ATOM 1931 C CA . LEU A 1 254 ? -13.656 -2.325 33.181 1.00 96.44 254 LEU A CA 1
ATOM 1932 C C . LEU A 1 254 ? -12.631 -3.338 33.713 1.00 96.44 254 LEU A C 1
ATOM 1934 O O . LEU A 1 254 ? -12.922 -4.539 33.736 1.00 96.44 254 LEU A O 1
ATOM 1938 N N . GLN A 1 255 ? -11.481 -2.870 34.206 1.00 97.44 255 GLN A N 1
ATOM 1939 C CA . GLN A 1 255 ? -10.493 -3.709 34.882 1.00 97.44 255 GLN A CA 1
ATOM 1940 C C . GLN A 1 255 ? -11.103 -4.406 36.104 1.00 97.44 255 GLN A C 1
ATOM 1942 O O . GLN A 1 255 ? -10.969 -5.621 36.239 1.00 97.44 255 GLN A O 1
ATOM 1947 N N . GLU A 1 256 ? -11.851 -3.691 36.953 1.00 96.56 256 GLU A N 1
ATOM 1948 C CA . GLU A 1 256 ? -12.516 -4.291 38.120 1.00 96.56 256 GLU A CA 1
ATOM 1949 C C . GLU A 1 256 ? -13.557 -5.354 37.711 1.00 96.56 256 GLU A C 1
ATOM 1951 O O . GLU A 1 256 ? -13.669 -6.413 38.343 1.00 96.56 256 GLU A O 1
ATOM 1956 N N . ILE A 1 257 ? -14.309 -5.117 36.632 1.00 97.25 257 ILE A N 1
ATOM 1957 C CA . ILE A 1 257 ? -15.266 -6.095 36.088 1.00 97.25 257 ILE A CA 1
ATOM 1958 C C . ILE A 1 257 ? -14.535 -7.364 35.623 1.00 97.25 257 ILE A C 1
ATOM 1960 O O . ILE A 1 257 ? -14.967 -8.487 35.919 1.00 97.25 257 ILE A O 1
ATOM 1964 N N . ILE A 1 258 ? -13.413 -7.205 34.921 1.00 97.62 258 ILE A N 1
ATOM 1965 C CA . ILE A 1 258 ? -12.576 -8.318 34.464 1.00 97.62 258 ILE A CA 1
ATOM 1966 C C . ILE A 1 258 ? -11.983 -9.068 35.659 1.00 97.62 258 ILE A C 1
ATOM 1968 O O . ILE A 1 258 ? -12.080 -10.297 35.719 1.00 97.62 258 ILE A O 1
ATOM 1972 N N . ASP A 1 259 ? -11.452 -8.372 36.661 1.00 96.94 259 ASP A N 1
ATOM 1973 C CA . ASP A 1 259 ? -10.859 -8.961 37.865 1.00 96.94 259 ASP A CA 1
ATOM 1974 C C . ASP A 1 259 ? -11.863 -9.781 38.678 1.00 96.94 259 ASP A C 1
ATOM 1976 O O . ASP A 1 259 ? -11.533 -10.875 39.150 1.00 96.94 259 ASP A O 1
ATOM 1980 N N . ASN A 1 260 ? -13.115 -9.336 38.748 1.00 96.12 260 ASN A N 1
ATOM 1981 C CA . ASN A 1 260 ? -14.188 -10.059 39.428 1.00 96.12 260 ASN A CA 1
ATOM 1982 C C . ASN A 1 260 ? -14.786 -11.212 38.601 1.00 96.12 260 ASN A C 1
ATOM 1984 O O . ASN A 1 260 ? -15.488 -12.068 39.147 1.00 96.12 260 ASN A O 1
ATOM 1988 N N . THR A 1 261 ? -14.495 -11.287 37.300 1.00 95.88 261 THR A N 1
ATOM 1989 C CA . THR A 1 261 ? -14.976 -12.375 36.439 1.00 95.88 261 THR A CA 1
ATOM 1990 C C . THR A 1 261 ? -14.160 -13.655 36.678 1.00 95.88 261 THR A C 1
ATOM 1992 O O . THR A 1 261 ? -12.928 -13.628 36.594 1.00 95.88 261 THR A O 1
ATOM 1995 N N . PRO A 1 262 ? -14.785 -14.807 36.988 1.00 94.94 262 PRO A N 1
ATOM 1996 C CA . PRO A 1 262 ? -14.052 -16.058 37.178 1.00 94.94 262 PRO A CA 1
ATOM 1997 C C . PRO A 1 262 ? -13.428 -16.550 35.863 1.00 94.94 262 PRO A C 1
ATOM 1999 O O . PRO A 1 262 ? -13.929 -16.248 34.783 1.00 94.94 262 PRO A O 1
ATOM 2002 N N . ALA A 1 263 ? -12.360 -17.351 35.940 1.00 96.56 263 ALA A N 1
ATOM 2003 C CA . ALA A 1 263 ? -11.780 -17.996 34.758 1.00 96.56 263 ALA A CA 1
ATOM 2004 C C . ALA A 1 263 ? -12.825 -18.875 34.037 1.00 96.56 263 ALA A C 1
ATOM 2006 O O . ALA A 1 263 ? -13.595 -19.594 34.676 1.00 96.56 263 ALA A O 1
ATOM 2007 N N . GLY A 1 264 ? -12.860 -18.795 32.709 1.00 92.56 264 GLY A N 1
ATOM 2008 C CA . GLY A 1 264 ? -13.908 -19.339 31.843 1.00 92.56 264 GLY A CA 1
ATOM 2009 C C . GLY A 1 264 ? -15.210 -18.525 31.840 1.00 92.56 264 GLY A C 1
ATOM 2010 O O . GLY A 1 264 ? -16.180 -18.937 31.208 1.00 92.56 264 GLY A O 1
ATOM 2011 N N . GLY A 1 265 ? -15.264 -17.407 32.570 1.00 93.81 265 GLY A N 1
ATOM 2012 C CA . GLY A 1 265 ? -16.425 -16.526 32.666 1.00 93.81 265 GLY A CA 1
ATOM 2013 C C . GLY A 1 265 ? -16.607 -15.608 31.455 1.00 93.81 265 GLY A C 1
ATOM 2014 O O . GLY A 1 265 ? -15.768 -15.548 30.555 1.00 93.81 265 GLY A O 1
ATOM 2015 N N . CYS A 1 266 ? -17.725 -14.879 31.450 1.00 95.44 266 CYS A N 1
ATOM 2016 C CA . CYS A 1 266 ? -18.110 -13.973 30.372 1.00 95.44 266 CYS A CA 1
ATOM 2017 C C . CYS A 1 266 ? -18.369 -12.561 30.910 1.00 95.44 266 CYS A C 1
ATOM 2019 O O . CYS A 1 266 ? -19.187 -12.390 31.815 1.00 95.44 266 CYS A O 1
ATOM 2021 N N . VAL A 1 267 ? -17.736 -11.564 30.297 1.00 96.44 267 VAL A N 1
ATOM 2022 C CA . VAL A 1 267 ? -18.017 -10.135 30.474 1.00 96.44 267 VAL A CA 1
ATOM 2023 C C . VAL A 1 267 ? -18.928 -9.684 29.334 1.00 96.44 267 VAL A C 1
ATOM 2025 O O . VAL A 1 267 ? -18.670 -10.011 28.179 1.00 96.44 267 VAL A O 1
ATOM 2028 N N . ASN A 1 268 ? -19.998 -8.953 29.648 1.00 89.00 268 ASN A N 1
ATOM 2029 C CA . ASN A 1 268 ? -20.855 -8.306 28.653 1.00 89.00 268 ASN A CA 1
ATOM 2030 C C . ASN A 1 268 ? -20.775 -6.800 28.867 1.00 89.00 268 ASN A C 1
ATOM 2032 O O . ASN A 1 268 ? -21.137 -6.331 29.948 1.00 89.00 268 ASN A O 1
ATOM 2036 N N . LEU A 1 269 ? -20.318 -6.062 27.859 1.00 92.62 269 LEU A N 1
ATOM 2037 C CA . LEU A 1 269 ? -20.303 -4.606 27.925 1.00 92.62 269 LEU A CA 1
ATOM 2038 C C . LEU A 1 269 ? -21.737 -4.081 27.802 1.00 92.62 269 LEU A C 1
ATOM 2040 O O . LEU A 1 269 ? -22.549 -4.619 27.041 1.00 92.62 269 LEU A O 1
ATOM 2044 N N . THR A 1 270 ? -22.042 -3.057 28.596 1.00 87.06 270 THR A N 1
ATOM 2045 C CA . THR A 1 270 ? -23.365 -2.408 28.658 1.00 87.06 270 THR A CA 1
ATOM 2046 C C . THR A 1 270 ? -23.315 -0.915 28.340 1.00 87.06 270 THR A C 1
ATOM 2048 O O . THR A 1 270 ? -24.335 -0.234 28.439 1.00 87.06 270 THR A O 1
ATOM 2051 N N . LYS A 1 271 ? -22.115 -0.396 28.090 1.00 88.44 271 LYS A N 1
ATOM 2052 C CA . LYS A 1 271 ? -21.784 0.996 27.794 1.00 88.44 271 LYS A CA 1
ATOM 2053 C C . LYS A 1 271 ? -20.391 1.029 27.172 1.00 88.44 271 LYS A C 1
ATOM 2055 O O . LYS A 1 271 ? -19.665 0.034 27.243 1.00 88.44 271 LYS A O 1
ATOM 2060 N N . ASP A 1 272 ? -20.050 2.172 26.603 1.00 92.81 272 ASP A N 1
ATOM 2061 C CA . ASP A 1 272 ? -18.713 2.432 26.084 1.00 92.81 272 ASP A CA 1
ATOM 2062 C C . ASP A 1 272 ? -17.742 2.704 27.241 1.00 92.81 272 ASP A C 1
ATOM 2064 O O . ASP A 1 272 ? -18.162 3.089 28.340 1.00 92.81 272 ASP A O 1
ATOM 2068 N N . TYR A 1 273 ? -16.451 2.477 27.006 1.00 93.44 273 TYR A N 1
ATOM 2069 C CA . TYR A 1 273 ? -15.394 2.675 27.996 1.00 93.44 273 TYR A CA 1
ATOM 2070 C C . TYR A 1 273 ? -14.296 3.574 27.440 1.00 93.44 273 TYR A C 1
ATOM 2072 O O . TYR A 1 273 ? -13.811 3.343 26.338 1.00 93.44 273 TYR A O 1
ATOM 2080 N N . ILE A 1 274 ? -13.893 4.575 28.218 1.00 91.81 274 ILE A N 1
ATOM 2081 C CA . ILE A 1 274 ? -12.827 5.516 27.859 1.00 91.81 274 ILE A CA 1
ATOM 2082 C C . ILE A 1 274 ? -11.646 5.377 28.819 1.00 91.81 274 ILE A C 1
ATOM 2084 O O . ILE A 1 274 ? -11.815 5.000 29.986 1.00 91.81 274 ILE A O 1
ATOM 2088 N N . ILE A 1 275 ? -10.448 5.689 28.341 1.00 89.88 275 ILE A N 1
ATOM 2089 C CA . ILE A 1 275 ? -9.256 5.719 29.186 1.00 89.88 275 ILE A CA 1
ATOM 209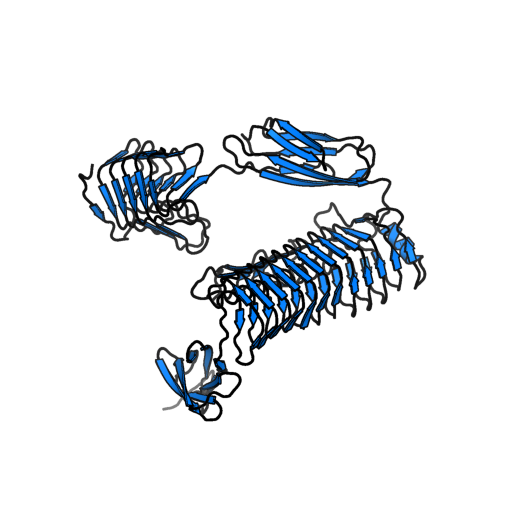0 C C . ILE A 1 275 ? -9.366 6.784 30.291 1.00 89.88 275 ILE A C 1
ATOM 2092 O O . ILE A 1 275 ? -9.912 7.870 30.098 1.00 89.88 275 ILE A O 1
ATOM 2096 N N . ASP A 1 276 ? -8.844 6.467 31.476 1.00 87.12 276 ASP A N 1
ATOM 2097 C CA . ASP A 1 276 ? -8.699 7.402 32.593 1.00 87.12 276 ASP A CA 1
ATOM 2098 C C . ASP A 1 276 ? -7.216 7.574 32.976 1.00 87.12 276 ASP A C 1
ATOM 2100 O O . ASP A 1 276 ? -6.312 7.075 32.309 1.00 87.12 276 ASP A O 1
ATOM 2104 N N . TYR A 1 277 ? -6.925 8.345 34.027 1.00 79.44 277 TYR A N 1
ATOM 2105 C CA . TYR A 1 277 ? -5.559 8.501 34.558 1.00 79.44 277 TYR A CA 1
ATOM 2106 C C . TYR A 1 277 ? -5.148 7.380 35.531 1.00 79.44 277 TYR A C 1
ATOM 2108 O O . TYR A 1 277 ? -4.084 7.472 36.142 1.00 79.44 277 TYR A O 1
ATOM 2116 N N . GLY A 1 278 ? -6.011 6.384 35.754 1.00 69.62 278 GLY A N 1
ATOM 2117 C CA . GLY A 1 278 ? -5.778 5.292 36.697 1.00 69.62 278 GLY A CA 1
ATOM 2118 C C . GLY A 1 278 ? -5.043 4.119 36.061 1.00 69.62 278 GLY A C 1
ATOM 2119 O O . GLY A 1 278 ? -4.056 3.655 36.625 1.00 69.62 278 GLY A O 1
ATOM 2120 N N . GLU A 1 279 ? -5.504 3.687 34.887 1.00 73.38 279 GLU A N 1
ATOM 2121 C CA . GLU A 1 279 ? -4.937 2.565 34.135 1.00 73.38 279 GLU A CA 1
ATOM 2122 C C . GLU A 1 279 ? -4.477 3.028 32.742 1.00 73.38 279 GLU A C 1
ATOM 2124 O O . GLU A 1 279 ? -5.199 3.742 32.043 1.00 73.38 279 GLU A O 1
ATOM 2129 N N . ASP A 1 280 ? -3.275 2.616 32.330 1.00 81.31 280 ASP A N 1
ATOM 2130 C CA . ASP A 1 280 ? -2.758 2.836 30.966 1.00 81.31 280 ASP A CA 1
ATOM 2131 C C . ASP A 1 280 ? -3.193 1.719 29.995 1.00 81.31 280 ASP A C 1
ATOM 2133 O O . ASP A 1 280 ? -3.123 1.886 28.775 1.00 81.31 280 ASP A O 1
ATOM 2137 N N . GLU A 1 281 ? -3.644 0.581 30.541 1.00 92.62 281 GLU A N 1
ATOM 2138 C CA . GLU A 1 281 ? -4.141 -0.583 29.805 1.00 92.62 281 GLU A CA 1
ATOM 2139 C C . GLU A 1 281 ? -5.018 -1.496 30.671 1.00 92.62 281 GLU A C 1
ATOM 2141 O O . GLU A 1 281 ? -4.911 -1.500 31.897 1.00 92.62 281 GLU A O 1
ATOM 2146 N N . ILE A 1 282 ? -5.847 -2.332 30.038 1.00 96.19 282 ILE A N 1
ATOM 2147 C CA . ILE A 1 282 ? -6.682 -3.321 30.728 1.00 96.19 282 ILE A CA 1
ATOM 2148 C C . ILE A 1 282 ? -6.081 -4.727 30.576 1.00 96.19 282 ILE A C 1
ATOM 2150 O O . ILE A 1 282 ? -5.935 -5.271 29.480 1.00 96.19 282 ILE A O 1
ATOM 2154 N N . ASN A 1 283 ? -5.754 -5.356 31.699 1.00 97.00 283 ASN A N 1
ATOM 2155 C CA . ASN A 1 283 ? -5.061 -6.634 31.788 1.00 97.00 283 ASN A CA 1
ATOM 2156 C C . ASN A 1 283 ? -6.023 -7.832 31.838 1.00 97.00 283 ASN A C 1
ATOM 2158 O O . ASN A 1 283 ? -6.846 -7.959 32.748 1.00 97.00 283 ASN A O 1
ATOM 2162 N N . ILE A 1 284 ? -5.841 -8.788 30.919 1.00 97.94 284 ILE A N 1
ATOM 2163 C CA . ILE A 1 284 ? -6.546 -10.078 30.898 1.00 97.94 284 ILE A CA 1
ATOM 2164 C C . ILE A 1 284 ? -5.549 -11.212 31.178 1.00 97.94 284 ILE A C 1
ATOM 2166 O O . ILE A 1 284 ? -4.885 -11.743 30.285 1.00 97.94 284 ILE A O 1
ATOM 2170 N N . ASN A 1 285 ? -5.466 -11.621 32.446 1.00 97.38 285 ASN A N 1
ATOM 2171 C CA . ASN A 1 285 ? -4.541 -12.654 32.944 1.00 97.38 285 ASN A CA 1
ATOM 2172 C C . ASN A 1 285 ? -5.184 -14.043 33.143 1.00 97.38 285 ASN A C 1
ATOM 2174 O O . ASN A 1 285 ? -4.554 -14.970 33.656 1.00 97.38 285 ASN A O 1
ATOM 2178 N N . LYS A 1 286 ? -6.436 -14.206 32.713 1.00 97.56 286 LYS A N 1
ATOM 2179 C CA . LYS A 1 286 ? -7.232 -15.435 32.821 1.00 97.56 286 LYS A CA 1
ATOM 2180 C C . LYS A 1 286 ? -8.080 -15.632 31.569 1.00 97.56 286 LYS A C 1
ATOM 2182 O O . LYS A 1 286 ? -8.539 -14.660 30.980 1.00 97.56 286 LYS A O 1
ATOM 2187 N N . SER A 1 287 ? -8.313 -16.889 31.193 1.00 97.88 287 SER A N 1
ATOM 2188 C CA . SER A 1 287 ? -9.216 -17.231 30.090 1.00 97.88 287 SER A CA 1
ATOM 2189 C C . SER A 1 287 ? -10.613 -16.699 30.396 1.00 97.88 287 SER A C 1
ATOM 2191 O O . SER A 1 287 ? -11.194 -17.063 31.419 1.00 97.88 287 SER A O 1
ATOM 2193 N N . ILE A 1 288 ? -11.134 -15.829 29.536 1.00 98.31 288 ILE A N 1
ATOM 2194 C CA . ILE A 1 288 ? -12.479 -15.249 29.617 1.00 98.31 288 ILE A CA 1
ATOM 2195 C C . ILE A 1 288 ? -13.006 -14.974 28.209 1.00 98.31 288 ILE A C 1
ATOM 2197 O O . ILE A 1 288 ? -12.253 -14.937 27.235 1.00 98.31 288 ILE A O 1
ATOM 2201 N N . THR A 1 289 ? -14.311 -14.746 28.114 1.00 98.31 289 THR A N 1
ATOM 2202 C CA . THR A 1 289 ? -14.950 -14.158 26.933 1.00 98.31 289 THR A CA 1
ATOM 2203 C C . THR A 1 289 ? -15.396 -12.733 27.246 1.00 98.31 289 THR A C 1
ATOM 2205 O O . THR A 1 289 ? -16.063 -12.519 28.256 1.00 98.31 289 THR A O 1
ATOM 2208 N N . VAL A 1 290 ? -15.077 -11.768 26.386 1.00 98.38 290 VAL A N 1
ATOM 2209 C CA . VAL A 1 290 ? -15.597 -10.395 26.454 1.00 98.38 290 VAL A CA 1
ATOM 2210 C C . VAL A 1 290 ? -16.491 -10.155 25.241 1.00 98.38 290 VAL A C 1
ATOM 2212 O O . VAL A 1 290 ? -16.042 -10.256 24.101 1.00 98.38 290 VAL A O 1
ATOM 2215 N N . ILE A 1 291 ? -17.766 -9.866 25.495 1.00 93.56 291 ILE A N 1
ATOM 2216 C CA . ILE A 1 291 ? -18.776 -9.570 24.478 1.00 93.56 291 ILE A CA 1
ATOM 2217 C C . ILE A 1 291 ? -19.082 -8.078 24.537 1.00 93.56 291 ILE A C 1
ATOM 2219 O O . ILE A 1 291 ? -19.639 -7.595 25.523 1.00 93.56 291 ILE A O 1
ATOM 2223 N N . GLY A 1 292 ? -18.734 -7.355 23.478 1.00 93.44 292 GLY A N 1
ATOM 2224 C CA . GLY A 1 292 ? -18.897 -5.909 23.410 1.00 93.44 292 GLY A CA 1
ATOM 2225 C C . GLY A 1 292 ? -20.305 -5.436 23.105 1.00 93.44 292 GLY A C 1
ATOM 2226 O O . GLY A 1 292 ? -20.632 -4.311 23.442 1.00 93.44 292 GLY A O 1
ATOM 2227 N N . ASN A 1 293 ? -21.158 -6.267 22.499 1.00 86.19 293 ASN A N 1
ATOM 2228 C CA . ASN A 1 293 ? -22.498 -5.857 22.052 1.00 86.19 293 ASN A CA 1
ATOM 2229 C C . ASN A 1 293 ? -22.500 -4.602 21.150 1.00 86.19 293 ASN A C 1
ATOM 2231 O O . ASN A 1 293 ? -23.505 -3.900 21.089 1.00 86.19 293 ASN A O 1
ATOM 2235 N N . GLY A 1 294 ? -21.400 -4.343 20.435 1.00 85.19 294 GLY A N 1
ATOM 2236 C CA . GLY A 1 294 ? -21.217 -3.168 19.581 1.00 85.19 294 GLY A CA 1
ATOM 2237 C C . GLY A 1 294 ? -20.682 -1.931 20.308 1.00 85.19 294 GLY A C 1
ATOM 2238 O O . GLY A 1 294 ? -20.570 -0.884 19.681 1.00 85.19 294 GLY A O 1
ATOM 2239 N N . HIS A 1 295 ? -20.356 -2.033 21.600 1.00 93.12 295 HIS A N 1
ATOM 2240 C CA . HIS A 1 295 ? -19.777 -0.931 22.365 1.00 93.12 295 HIS A CA 1
ATOM 2241 C C . HIS A 1 295 ? -18.332 -0.624 21.971 1.00 93.12 295 HIS A C 1
ATOM 2243 O O . HIS A 1 295 ? -17.584 -1.490 21.499 1.00 93.12 295 HIS A O 1
ATOM 2249 N N . VAL A 1 296 ? -17.958 0.629 22.213 1.00 95.19 296 VAL A N 1
ATOM 2250 C CA . VAL A 1 296 ? -16.636 1.183 21.933 1.00 95.19 296 VAL A CA 1
ATOM 2251 C C . VAL A 1 296 ? -15.771 1.137 23.189 1.00 95.19 296 VAL A C 1
ATOM 2253 O O . VAL A 1 296 ? -16.234 1.432 24.293 1.00 95.19 296 VAL A O 1
ATOM 2256 N N . ILE A 1 297 ? -14.502 0.776 23.016 1.00 96.12 297 ILE A N 1
ATOM 2257 C CA . ILE A 1 297 ? -13.454 1.014 24.002 1.00 96.12 297 ILE A CA 1
ATOM 2258 C C . ILE A 1 297 ? -12.422 1.944 23.364 1.00 96.12 297 ILE A C 1
ATOM 2260 O O . ILE A 1 297 ? -11.725 1.555 22.424 1.00 96.12 297 ILE A O 1
ATOM 2264 N N . ASP A 1 298 ? -12.381 3.177 23.858 1.00 93.75 298 ASP A N 1
ATOM 2265 C CA . ASP A 1 298 ? -11.613 4.285 23.296 1.00 93.75 298 ASP A CA 1
ATOM 2266 C C . ASP A 1 298 ? -10.404 4.615 24.180 1.00 93.75 298 ASP A C 1
ATOM 2268 O O . ASP A 1 298 ? -10.540 4.935 25.365 1.00 93.75 298 ASP A O 1
ATOM 2272 N N . ALA A 1 299 ? -9.214 4.512 23.593 1.00 92.12 299 ALA A N 1
ATOM 2273 C CA . ALA A 1 299 ? -7.941 4.781 24.247 1.00 92.12 299 ALA A CA 1
ATOM 2274 C C . ALA A 1 299 ? -7.391 6.193 23.966 1.00 92.12 299 ALA A C 1
ATOM 2276 O O . ALA A 1 299 ? -6.223 6.447 24.268 1.00 92.12 299 ALA A O 1
ATOM 2277 N N . LEU A 1 300 ? -8.206 7.109 23.425 1.00 89.25 300 LEU A N 1
ATOM 2278 C CA . LEU A 1 300 ? -7.801 8.479 23.109 1.00 89.25 300 LEU A CA 1
ATOM 2279 C C . LEU A 1 300 ? -7.309 9.234 24.350 1.00 89.25 300 LEU A C 1
ATOM 2281 O O . LEU A 1 300 ? -8.035 9.407 25.330 1.00 89.25 300 LEU A O 1
ATOM 2285 N N . ILE A 1 301 ? -6.083 9.749 24.274 1.00 79.62 301 ILE A N 1
ATOM 2286 C CA . ILE A 1 301 ? -5.491 10.624 25.285 1.00 79.62 301 ILE A CA 1
ATOM 2287 C C . ILE A 1 301 ? -5.193 11.988 24.654 1.00 79.62 301 ILE A C 1
ATOM 2289 O O . ILE A 1 301 ? -4.596 12.063 23.587 1.00 79.62 301 ILE A O 1
ATOM 2293 N N . GLU A 1 302 ? -5.571 13.072 25.338 1.00 70.75 302 GLU A N 1
ATOM 2294 C CA . GLU A 1 302 ? -5.265 14.455 24.920 1.00 70.75 302 GLU A CA 1
ATOM 2295 C C . GLU A 1 302 ? -3.824 14.907 25.257 1.00 70.75 302 GLU A C 1
ATOM 2297 O O . GLU A 1 302 ? -3.416 16.005 24.891 1.00 70.75 302 GLU A O 1
ATOM 2302 N N . ASP A 1 303 ? -3.058 14.103 26.000 1.00 69.00 303 ASP A N 1
ATOM 2303 C CA . ASP A 1 303 ? -1.664 14.390 26.365 1.00 69.00 303 ASP A CA 1
ATOM 2304 C C . ASP A 1 303 ? -0.707 13.800 25.317 1.00 69.00 303 ASP A C 1
ATOM 2306 O O . ASP A 1 303 ? -0.544 12.580 25.250 1.00 69.00 303 ASP A O 1
ATOM 2310 N N . ASP A 1 304 ? -0.052 14.676 24.545 1.00 62.66 304 ASP A N 1
ATOM 2311 C CA . ASP A 1 304 ? 0.795 14.383 23.370 1.00 62.66 304 ASP A CA 1
ATOM 2312 C C . ASP A 1 304 ? 1.914 13.337 23.587 1.00 62.66 304 ASP A C 1
ATOM 2314 O O . ASP A 1 304 ? 2.550 12.892 22.626 1.00 62.66 304 ASP A O 1
ATOM 2318 N N . PHE A 1 305 ? 2.192 12.942 24.834 1.00 69.06 305 PHE A N 1
ATOM 2319 C CA . PHE A 1 305 ? 3.274 12.015 25.180 1.00 69.06 305 PHE A CA 1
ATOM 2320 C C . PHE A 1 305 ? 2.841 10.776 25.971 1.00 69.06 305 PHE A C 1
ATOM 2322 O O . PHE A 1 305 ? 3.702 9.953 26.300 1.00 69.06 305 PHE A O 1
ATOM 2329 N N . ARG A 1 306 ? 1.554 10.621 26.309 1.00 76.94 306 ARG A N 1
ATOM 2330 C CA . ARG A 1 306 ? 1.081 9.430 27.030 1.00 76.94 306 ARG A CA 1
ATOM 2331 C C . ARG A 1 306 ? 0.621 8.372 26.032 1.00 76.94 306 ARG A C 1
ATOM 2333 O O . ARG A 1 306 ? -0.202 8.629 25.165 1.00 76.94 306 ARG A O 1
ATOM 2340 N N . MET A 1 307 ? 1.171 7.176 26.193 1.00 83.38 307 MET A N 1
ATOM 2341 C CA . MET A 1 307 ? 0.853 6.006 25.381 1.00 83.38 307 MET A CA 1
ATOM 2342 C C . MET A 1 307 ? -0.241 5.195 26.068 1.00 83.38 307 MET A C 1
ATOM 2344 O O . MET A 1 307 ? -0.261 5.110 27.297 1.00 83.38 307 MET A O 1
ATOM 2348 N N . SER A 1 308 ? -1.134 4.604 25.283 1.00 87.62 308 SER A N 1
ATOM 2349 C CA . SER A 1 308 ? -2.244 3.798 25.787 1.00 87.62 308 SER A CA 1
ATOM 2350 C C . SER A 1 308 ? -2.470 2.565 24.945 1.00 87.62 308 SER A C 1
ATOM 2352 O O . SER A 1 308 ? -2.390 2.597 23.717 1.00 87.62 308 SER A O 1
ATOM 2354 N N . ARG A 1 309 ? -2.825 1.481 25.626 1.00 92.00 309 ARG A N 1
ATOM 2355 C CA . ARG A 1 309 ? -3.305 0.253 25.003 1.00 92.00 309 ARG A CA 1
ATOM 2356 C C . ARG A 1 309 ? -4.670 -0.082 25.565 1.00 92.00 309 ARG A C 1
ATOM 2358 O O . ARG A 1 309 ? -4.907 0.120 26.747 1.00 92.00 309 ARG A O 1
ATOM 2365 N N . VAL A 1 310 ? -5.570 -0.645 24.763 1.00 95.12 310 VAL A N 1
ATOM 2366 C CA . VAL A 1 310 ? -6.853 -1.112 25.303 1.00 95.12 310 VAL A CA 1
ATOM 2367 C C . VAL A 1 310 ? -6.662 -2.393 26.114 1.00 95.12 310 VAL A C 1
ATOM 2369 O O . VAL A 1 310 ? -6.896 -2.392 27.318 1.00 95.12 310 VAL A O 1
ATOM 2372 N N . PHE A 1 311 ? -6.230 -3.489 25.478 1.00 97.00 311 PHE A N 1
ATOM 2373 C CA . PHE A 1 311 ? -6.093 -4.789 26.149 1.00 97.00 311 PHE A CA 1
ATOM 2374 C C . PHE A 1 311 ? -4.674 -5.360 26.105 1.00 97.00 311 PHE A C 1
ATOM 2376 O O . PHE A 1 311 ? -4.075 -5.507 25.041 1.00 97.00 311 PHE A O 1
ATOM 2383 N N . ASN A 1 312 ? -4.196 -5.818 27.263 1.00 96.00 312 ASN A N 1
ATOM 2384 C CA . ASN A 1 312 ? -3.014 -6.664 27.406 1.00 96.00 312 ASN A CA 1
ATOM 2385 C C . ASN A 1 312 ? -3.433 -8.091 27.788 1.00 96.00 312 ASN A C 1
ATOM 2387 O O . ASN A 1 312 ? -3.831 -8.373 28.922 1.00 96.00 312 ASN A O 1
ATOM 2391 N N . ILE A 1 313 ? -3.379 -9.009 26.822 1.00 97.25 313 ILE A N 1
ATOM 2392 C CA . ILE A 1 313 ? -3.880 -10.378 26.959 1.00 97.25 313 ILE A CA 1
ATOM 2393 C C . ILE A 1 313 ? -2.723 -11.334 27.242 1.00 97.25 313 ILE A C 1
ATOM 2395 O O . ILE A 1 313 ? -1.979 -11.732 26.347 1.00 97.25 313 ILE A O 1
ATOM 2399 N N . GLN A 1 314 ? -2.607 -11.765 28.495 1.00 96.56 314 GLN A N 1
ATOM 2400 C CA . GLN A 1 314 ? -1.552 -12.677 28.953 1.00 96.56 314 GLN A CA 1
ATOM 2401 C C . GLN A 1 314 ? -1.996 -14.146 29.008 1.00 96.56 314 GLN A C 1
ATOM 2403 O O . GLN A 1 314 ? -1.160 -15.039 29.119 1.00 96.56 314 GLN A O 1
ATOM 2408 N N . SER A 1 315 ? -3.305 -14.409 28.968 1.00 97.50 315 SER A N 1
ATOM 2409 C CA . SER A 1 315 ? -3.869 -15.750 29.164 1.00 97.50 315 SER A CA 1
ATOM 2410 C C . SER A 1 315 ? -4.254 -16.447 27.867 1.00 97.50 315 SER A C 1
ATOM 2412 O O . SER A 1 315 ? -4.746 -15.811 26.939 1.00 97.50 315 SER A O 1
ATOM 2414 N N . ASP A 1 316 ? -4.106 -17.772 27.841 1.00 97.75 316 ASP A N 1
ATOM 2415 C CA . ASP A 1 316 ? -4.588 -18.607 26.742 1.00 97.75 316 ASP A CA 1
ATOM 2416 C C . ASP A 1 316 ? -6.128 -18.607 26.660 1.00 97.75 316 ASP A C 1
ATOM 2418 O O . ASP A 1 316 ? -6.829 -18.508 27.672 1.00 97.75 316 ASP A O 1
ATOM 2422 N N . ASN A 1 317 ? -6.662 -18.859 25.464 1.00 97.56 317 ASN A N 1
ATOM 2423 C CA . ASN A 1 317 ? -8.091 -19.062 25.205 1.00 97.56 317 ASN A CA 1
ATOM 2424 C C . ASN A 1 317 ? -8.959 -17.869 25.651 1.00 97.56 317 ASN A C 1
ATOM 2426 O O . ASN A 1 317 ? -9.995 -18.045 26.300 1.00 97.56 317 ASN A O 1
ATOM 2430 N N . VAL A 1 318 ? -8.517 -16.649 25.347 1.00 98.62 318 VAL A N 1
ATOM 2431 C CA . VAL A 1 318 ? -9.330 -15.436 25.502 1.00 98.62 318 VAL A CA 1
ATOM 2432 C C . VAL A 1 318 ? -10.122 -15.200 24.220 1.00 98.62 318 VAL A C 1
ATOM 2434 O O . VAL A 1 318 ? -9.592 -15.328 23.119 1.00 98.62 318 VAL A O 1
ATOM 2437 N N . THR A 1 319 ? -11.407 -14.883 24.358 1.00 98.69 319 THR A N 1
ATOM 2438 C CA . THR A 1 319 ? -12.280 -14.543 23.226 1.00 98.69 319 THR A CA 1
ATOM 2439 C C . THR A 1 319 ? -12.763 -13.108 23.350 1.00 98.69 319 THR A C 1
ATOM 2441 O O . THR A 1 319 ? -13.363 -12.752 24.363 1.00 98.69 319 THR A O 1
ATOM 2444 N N . LEU A 1 320 ? -12.547 -12.303 22.313 1.00 98.81 320 LEU A N 1
ATOM 2445 C CA . LEU A 1 320 ? -13.092 -10.955 22.180 1.00 98.81 320 LEU A CA 1
ATOM 2446 C C . LEU A 1 320 ? -14.109 -10.945 21.041 1.00 98.81 320 LEU A C 1
ATOM 2448 O O . LEU A 1 320 ? -13.831 -11.460 19.954 1.00 98.81 320 LEU A O 1
ATOM 2452 N N . LYS A 1 321 ? -15.301 -10.400 21.298 1.00 97.62 321 LYS A N 1
ATOM 2453 C CA . LYS A 1 321 ? -16.394 -10.435 20.329 1.00 97.62 321 LYS A CA 1
ATOM 2454 C C . LYS A 1 321 ? -17.187 -9.139 20.248 1.00 97.62 321 LYS A C 1
ATOM 2456 O O . LYS A 1 321 ? -17.719 -8.715 21.269 1.00 97.62 321 LYS A O 1
ATOM 2461 N N . ASN A 1 322 ? -17.410 -8.625 19.037 1.00 95.44 322 ASN A N 1
ATOM 2462 C CA . ASN A 1 322 ? -18.320 -7.503 18.770 1.00 95.44 322 ASN A CA 1
ATOM 2463 C C . ASN A 1 322 ? -17.992 -6.253 19.602 1.00 95.44 322 ASN A C 1
ATOM 2465 O O . ASN A 1 322 ? -18.850 -5.740 20.323 1.00 95.44 322 ASN A O 1
ATOM 2469 N N . ILE A 1 323 ? -16.723 -5.842 19.558 1.00 98.38 323 ILE A N 1
ATOM 2470 C CA . ILE A 1 323 ? -16.174 -4.662 20.240 1.00 98.38 323 ILE A CA 1
ATOM 2471 C C . ILE A 1 323 ? -15.520 -3.768 19.185 1.00 98.38 323 ILE A C 1
ATOM 2473 O O . ILE A 1 323 ? -14.859 -4.281 18.278 1.00 98.38 323 ILE A O 1
ATOM 2477 N N . THR A 1 324 ? -15.660 -2.454 19.330 1.00 97.75 324 THR A N 1
ATOM 2478 C CA . THR A 1 324 ? -14.862 -1.478 18.577 1.00 97.75 324 THR A CA 1
ATOM 2479 C C . THR A 1 324 ? -13.704 -0.988 19.445 1.00 97.75 324 THR A C 1
ATOM 2481 O O . THR A 1 324 ? -13.931 -0.456 20.527 1.00 97.75 324 THR A O 1
ATOM 2484 N N . PHE A 1 325 ? -12.477 -1.169 18.965 1.00 98.00 325 PHE A N 1
ATOM 2485 C CA . PHE A 1 325 ? -11.240 -0.685 19.572 1.00 98.00 325 PHE A CA 1
ATOM 2486 C C . PHE A 1 325 ? -10.710 0.501 18.775 1.00 98.00 325 PHE A C 1
ATOM 2488 O O . PHE A 1 325 ? -10.468 0.363 17.570 1.00 98.00 325 PHE A O 1
ATOM 2495 N N . THR A 1 326 ? -10.523 1.643 19.434 1.00 95.44 326 THR A N 1
ATOM 2496 C CA . THR A 1 326 ? -10.104 2.868 18.749 1.00 95.44 326 THR A CA 1
ATOM 2497 C C . THR A 1 326 ? -9.075 3.678 19.521 1.00 95.44 326 THR A C 1
ATOM 2499 O O . THR A 1 326 ? -9.005 3.600 20.750 1.00 95.44 326 THR A O 1
ATOM 2502 N N . ASN A 1 327 ? -8.294 4.460 18.770 1.00 91.25 327 ASN A N 1
ATOM 2503 C CA . ASN A 1 327 ? -7.313 5.433 19.262 1.00 91.25 327 ASN A CA 1
ATOM 2504 C C . ASN A 1 327 ? -6.225 4.851 20.178 1.00 91.25 327 ASN A C 1
ATOM 2506 O O . ASN A 1 327 ? -5.597 5.578 20.946 1.00 91.25 327 ASN A O 1
ATOM 2510 N N . GLY A 1 328 ? -5.990 3.541 20.108 1.00 91.69 328 GLY A N 1
ATOM 2511 C CA . GLY A 1 328 ? -4.890 2.896 20.806 1.00 91.69 328 GLY A CA 1
ATOM 2512 C C . GLY A 1 328 ? -3.543 3.366 20.265 1.00 91.69 328 GLY A C 1
ATOM 2513 O O . GLY A 1 328 ? -3.333 3.361 19.049 1.00 91.69 328 GLY A O 1
ATOM 2514 N N . MET A 1 329 ? -2.635 3.755 21.163 1.00 88.38 329 MET A N 1
ATOM 2515 C CA . MET A 1 329 ? -1.366 4.400 20.832 1.00 88.38 329 MET A CA 1
ATOM 2516 C C . MET A 1 329 ? -0.202 3.908 21.705 1.00 88.38 329 MET A C 1
ATOM 2518 O O . MET A 1 329 ? 0.408 4.672 22.452 1.00 88.38 329 MET A O 1
ATOM 2522 N N . ASP A 1 330 ? 0.126 2.617 21.610 1.00 86.25 33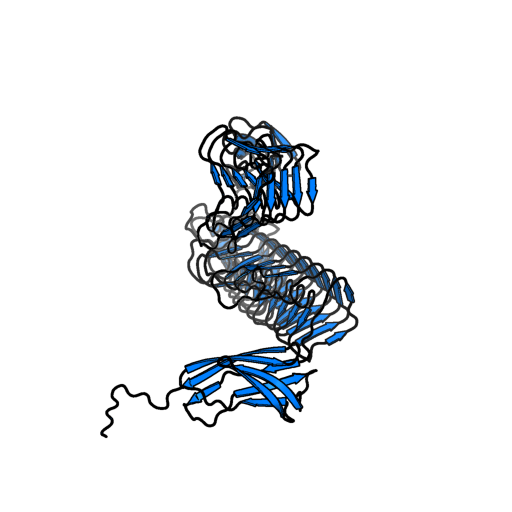0 ASP A N 1
ATOM 2523 C CA . ASP A 1 330 ? 1.248 1.992 22.323 1.00 86.25 330 ASP A CA 1
ATOM 2524 C C . ASP A 1 330 ? 2.133 1.135 21.393 1.00 86.25 330 ASP A C 1
ATOM 2526 O O . ASP A 1 330 ? 1.717 0.688 20.322 1.00 86.25 330 ASP A O 1
ATOM 2530 N N . VAL A 1 331 ? 3.381 0.891 21.802 1.00 79.31 331 VAL A N 1
ATOM 2531 C CA . VAL A 1 331 ? 4.307 -0.017 21.121 1.00 79.31 331 VAL A CA 1
ATOM 2532 C C . VAL A 1 331 ? 3.807 -1.449 21.245 1.00 79.31 331 VAL A C 1
ATOM 2534 O O . VAL A 1 331 ? 3.519 -1.923 22.340 1.00 79.31 331 VAL A O 1
ATOM 2537 N N . GLY A 1 332 ? 3.790 -2.191 20.136 1.00 75.81 332 GLY A N 1
ATOM 2538 C CA . GLY A 1 332 ? 3.396 -3.597 20.168 1.00 75.81 332 GLY A CA 1
ATOM 2539 C C . GLY A 1 332 ? 1.881 -3.753 20.225 1.00 75.81 332 GLY A C 1
ATOM 2540 O O . GLY A 1 332 ? 1.379 -4.422 21.125 1.00 75.81 332 GLY A O 1
ATOM 2541 N N . GLY A 1 333 ? 1.175 -3.179 19.248 1.00 81.31 333 GLY A N 1
ATOM 2542 C CA . GLY A 1 333 ? -0.282 -3.202 19.151 1.00 81.31 333 GLY A CA 1
ATOM 2543 C C . GLY A 1 333 ? -0.915 -2.072 19.951 1.00 81.31 333 GLY A C 1
ATOM 2544 O O . GLY A 1 333 ? -1.069 -2.196 21.166 1.00 81.31 333 GLY A O 1
ATOM 2545 N N . GLY A 1 334 ? -1.306 -0.995 19.264 1.00 86.44 334 GLY A N 1
ATOM 2546 C CA . GLY A 1 334 ? -1.941 0.162 19.889 1.00 86.44 334 GLY A CA 1
ATOM 2547 C C . GLY A 1 334 ? -3.276 -0.186 20.541 1.00 86.44 334 GLY A C 1
ATOM 2548 O O . GLY A 1 334 ? -3.550 0.252 21.650 1.00 86.44 334 GLY A O 1
ATOM 2549 N N . ALA A 1 335 ? -4.087 -1.047 19.924 1.00 94.88 335 ALA A N 1
ATOM 2550 C CA . ALA A 1 335 ? -5.315 -1.530 20.549 1.00 94.88 335 ALA A CA 1
ATOM 2551 C C . ALA A 1 335 ? -5.040 -2.686 21.517 1.00 94.88 335 ALA A C 1
ATOM 2553 O O . ALA A 1 335 ? -5.464 -2.653 22.673 1.00 94.88 335 ALA A O 1
ATOM 2554 N N . ILE A 1 336 ? -4.399 -3.754 21.033 1.00 96.19 336 ILE A N 1
ATOM 2555 C CA . ILE A 1 336 ? -4.342 -5.032 21.750 1.00 96.19 336 ILE A CA 1
ATOM 2556 C C . ILE A 1 336 ? -2.983 -5.711 21.589 1.00 96.19 336 ILE A C 1
ATOM 2558 O O . ILE A 1 336 ? -2.477 -5.881 20.480 1.00 96.19 336 ILE A O 1
ATOM 2562 N N . THR A 1 337 ? -2.464 -6.235 22.695 1.00 95.75 337 THR A N 1
ATOM 2563 C CA . THR A 1 337 ? -1.340 -7.179 22.710 1.00 95.75 337 THR A CA 1
ATOM 2564 C C . THR A 1 337 ? -1.816 -8.554 23.164 1.00 95.75 337 THR A C 1
ATOM 2566 O O . THR A 1 337 ? -2.539 -8.673 24.152 1.00 95.75 337 THR A O 1
ATOM 2569 N N . ILE A 1 338 ? -1.387 -9.609 22.467 1.00 96.38 338 ILE A N 1
ATOM 2570 C CA . ILE A 1 338 ? -1.776 -10.999 22.725 1.00 96.38 338 ILE A CA 1
ATOM 2571 C C . ILE A 1 338 ? -0.537 -11.872 22.942 1.00 96.38 338 ILE A C 1
ATOM 2573 O O . ILE A 1 338 ? 0.146 -12.255 21.993 1.00 96.38 338 ILE A O 1
ATOM 2577 N N . TYR A 1 339 ? -0.273 -12.244 24.192 1.00 95.88 339 TYR A N 1
ATOM 2578 C CA . TYR A 1 339 ? 0.757 -13.221 24.566 1.00 95.88 339 TYR A CA 1
ATOM 2579 C C . TYR A 1 339 ? 0.201 -14.641 24.732 1.00 95.88 339 TYR A C 1
ATOM 2581 O O . TYR A 1 339 ? 0.930 -15.615 24.548 1.00 95.88 339 TYR A O 1
ATOM 2589 N N . GLY A 1 340 ? -1.079 -14.768 25.090 1.00 95.12 340 GLY A N 1
ATOM 2590 C CA . GLY A 1 340 ? -1.741 -16.061 25.259 1.00 95.12 340 GLY A CA 1
ATOM 2591 C C . GLY A 1 340 ? -2.027 -16.776 23.936 1.00 95.12 340 GLY A C 1
ATOM 2592 O O . GLY A 1 340 ? -2.292 -16.149 22.915 1.00 95.12 340 GLY A O 1
ATOM 2593 N N . ASN A 1 341 ? -2.007 -18.105 23.953 1.00 95.38 341 ASN A N 1
ATOM 2594 C CA . ASN A 1 341 ? -2.307 -18.945 22.795 1.00 95.38 341 ASN A CA 1
ATOM 2595 C C . ASN A 1 341 ? -3.820 -19.103 22.581 1.00 95.38 341 ASN A C 1
ATOM 2597 O O . ASN A 1 341 ? -4.612 -19.030 23.522 1.00 95.38 341 ASN A O 1
ATOM 2601 N N . ASN A 1 342 ? -4.214 -19.432 21.352 1.00 95.81 342 ASN A N 1
ATOM 2602 C CA . ASN A 1 342 ? -5.593 -19.723 20.950 1.00 95.81 342 ASN A CA 1
ATOM 2603 C C . ASN A 1 342 ? -6.569 -18.564 21.235 1.00 95.81 342 ASN A C 1
ATOM 2605 O O . ASN A 1 342 ? -7.715 -18.793 21.633 1.00 95.81 342 ASN A O 1
ATOM 2609 N N . ALA A 1 343 ? -6.111 -17.319 21.094 1.00 97.38 343 ALA A N 1
ATOM 2610 C CA . ALA A 1 343 ? -6.999 -16.169 21.173 1.00 97.38 343 ALA A CA 1
ATOM 2611 C C . ALA A 1 343 ? -7.969 -16.165 19.980 1.00 97.38 343 ALA A C 1
ATOM 2613 O O . ALA A 1 343 ? -7.592 -16.498 18.856 1.00 97.38 343 ALA A O 1
ATOM 2614 N N . VAL A 1 344 ? -9.221 -15.779 20.221 1.00 98.44 344 VAL A N 1
ATOM 2615 C CA . VAL A 1 344 ? -10.244 -15.650 19.175 1.00 98.44 344 VAL A CA 1
ATOM 2616 C C . VAL A 1 344 ? -10.776 -14.228 19.185 1.00 98.44 344 VAL A C 1
ATOM 2618 O O . VAL A 1 344 ? -11.385 -13.800 20.163 1.00 98.44 344 VAL A O 1
ATOM 2621 N N . ILE A 1 345 ? -10.569 -13.507 18.089 1.00 98.69 345 ILE A N 1
ATOM 2622 C CA . ILE A 1 345 ? -11.086 -12.156 17.886 1.00 98.69 345 ILE A CA 1
ATOM 2623 C C . ILE A 1 345 ? -12.145 -12.243 16.796 1.00 98.69 345 ILE A C 1
ATOM 2625 O O . ILE A 1 345 ? -11.852 -12.676 15.681 1.00 98.69 345 ILE A O 1
ATOM 2629 N N . SER A 1 346 ? -13.384 -11.892 17.133 1.00 98.06 346 SER A N 1
ATOM 2630 C CA . SER A 1 346 ? -14.515 -12.097 16.229 1.00 98.06 346 SER A CA 1
ATOM 2631 C C . SER A 1 346 ? -15.456 -10.909 16.146 1.00 98.06 346 SER A C 1
ATOM 2633 O O . SER A 1 346 ? -15.839 -10.353 17.170 1.00 98.06 346 SER A O 1
ATOM 2635 N N . ASP A 1 347 ? -15.879 -10.557 14.935 1.00 95.81 347 ASP A N 1
ATOM 2636 C CA . ASP A 1 347 ? -16.850 -9.484 14.696 1.00 95.81 347 ASP A CA 1
ATOM 2637 C C . ASP A 1 347 ? -16.420 -8.128 15.308 1.00 95.81 347 ASP A C 1
ATOM 2639 O O . ASP A 1 347 ? -17.266 -7.333 15.703 1.00 95.81 347 ASP A O 1
ATOM 2643 N N . CYS A 1 348 ? -15.114 -7.886 15.477 1.00 98.75 348 CYS A N 1
ATOM 2644 C CA . CYS A 1 348 ? -14.580 -6.677 16.116 1.00 98.75 348 CYS A CA 1
ATOM 2645 C C . CYS A 1 348 ? -14.108 -5.648 15.084 1.00 98.75 348 CYS A C 1
ATOM 2647 O O . CYS A 1 348 ? -13.640 -6.014 14.005 1.00 98.75 348 CYS A O 1
ATOM 2649 N N . ASN A 1 349 ? -14.140 -4.372 15.468 1.00 97.31 349 ASN A N 1
ATOM 2650 C CA . ASN A 1 349 ? -13.598 -3.272 14.676 1.00 97.31 349 ASN A CA 1
ATOM 2651 C C . ASN A 1 349 ? -12.325 -2.723 15.329 1.00 97.31 349 ASN A C 1
ATOM 2653 O O . ASN A 1 349 ? -12.284 -2.546 16.544 1.00 97.31 349 ASN A O 1
ATOM 2657 N N . PHE A 1 350 ? -11.315 -2.426 14.520 1.00 98.50 350 PHE A N 1
ATOM 2658 C CA . PHE A 1 350 ? -10.063 -1.789 14.917 1.00 98.50 350 PHE A CA 1
ATOM 2659 C C . PHE A 1 350 ? -9.876 -0.554 14.049 1.00 98.50 350 PHE A C 1
ATOM 2661 O O . PHE A 1 350 ? -9.604 -0.680 12.853 1.00 98.50 350 PHE A O 1
ATOM 2668 N N . ILE A 1 351 ? -10.086 0.620 14.636 1.00 96.44 351 ILE A N 1
ATOM 2669 C CA . ILE A 1 351 ? -10.159 1.890 13.913 1.00 96.44 351 ILE A CA 1
ATOM 2670 C C . ILE A 1 351 ? -9.121 2.849 14.488 1.00 96.44 351 ILE A C 1
ATOM 2672 O O . ILE A 1 351 ? -9.013 2.962 15.703 1.00 96.44 351 ILE A O 1
ATOM 2676 N N . ASP A 1 352 ? -8.345 3.508 13.629 1.00 92.75 352 ASP A N 1
ATOM 2677 C CA . ASP A 1 352 ? -7.432 4.589 14.026 1.00 92.75 352 ASP A CA 1
ATOM 2678 C C . ASP A 1 352 ? -6.455 4.230 15.166 1.00 92.75 352 ASP A C 1
ATOM 2680 O O . ASP A 1 352 ? -6.063 5.077 15.968 1.00 92.75 352 ASP A O 1
ATOM 2684 N N . ASN A 1 353 ? -6.014 2.970 15.241 1.00 93.38 353 ASN A N 1
ATOM 2685 C CA . ASN A 1 353 ? -4.976 2.570 16.192 1.00 93.38 353 ASN A CA 1
ATOM 2686 C C . ASN A 1 353 ? -3.605 2.781 15.553 1.00 93.38 353 ASN A C 1
ATOM 2688 O O . ASN A 1 353 ? -3.316 2.246 14.475 1.00 93.38 353 ASN A O 1
ATOM 2692 N N . LYS A 1 354 ? -2.781 3.612 16.193 1.00 87.88 354 LYS A N 1
ATOM 2693 C CA . LYS A 1 354 ? -1.593 4.200 15.571 1.00 87.88 354 LYS A CA 1
ATOM 2694 C C . LYS A 1 354 ? -0.389 4.122 16.488 1.00 87.88 354 LYS A C 1
ATOM 2696 O O . LYS A 1 354 ? -0.511 4.300 17.689 1.00 87.88 354 LYS A O 1
ATOM 2701 N N . LEU A 1 355 ? 0.797 3.923 15.926 1.00 80.25 355 LEU A N 1
ATOM 2702 C CA . LEU A 1 355 ? 2.048 4.095 16.669 1.00 80.25 355 LEU A CA 1
ATOM 2703 C C . LEU A 1 355 ? 2.612 5.512 16.425 1.00 80.25 355 LEU A C 1
ATOM 2705 O O . LEU A 1 355 ? 2.643 5.914 15.261 1.00 80.25 355 LEU A O 1
ATOM 2709 N N . PRO A 1 356 ? 3.059 6.266 17.457 1.00 69.56 356 PRO A N 1
ATOM 2710 C CA . PRO A 1 356 ? 3.479 7.658 17.281 1.00 69.56 356 PRO A CA 1
ATOM 2711 C C . PRO A 1 356 ? 4.765 7.842 16.460 1.00 69.56 356 PRO A C 1
ATOM 2713 O O . PRO A 1 356 ? 5.780 7.190 16.713 1.00 69.56 356 PRO A O 1
ATOM 2716 N N . ASP A 1 357 ? 4.770 8.862 15.598 1.00 69.50 357 ASP A N 1
ATOM 2717 C CA . ASP A 1 357 ? 5.878 9.248 14.704 1.00 69.50 357 ASP A CA 1
ATOM 2718 C C . ASP A 1 357 ? 7.180 9.625 15.428 1.00 69.50 357 ASP A C 1
ATOM 2720 O O . ASP A 1 357 ? 8.268 9.573 14.848 1.00 69.50 357 ASP A O 1
ATOM 2724 N N . TRP A 1 358 ? 7.088 10.041 16.695 1.00 69.88 358 TRP A N 1
ATOM 2725 C CA . TRP A 1 358 ? 8.229 10.507 17.485 1.00 69.88 358 TRP A CA 1
ATOM 2726 C C . TRP A 1 358 ? 9.057 9.369 18.102 1.00 69.88 358 TRP A C 1
ATOM 2728 O O . TRP A 1 358 ? 10.119 9.629 18.680 1.00 69.88 358 TRP A O 1
ATOM 2738 N N . MET A 1 359 ? 8.625 8.108 17.977 1.00 66.25 359 MET A N 1
ATOM 2739 C CA . MET A 1 359 ? 9.393 6.966 18.474 1.00 66.25 359 MET A CA 1
ATOM 2740 C C . MET A 1 359 ? 10.475 6.507 17.490 1.00 66.25 359 MET A C 1
ATOM 2742 O O . MET A 1 359 ? 10.223 6.156 16.336 1.00 66.25 359 MET A O 1
ATOM 2746 N N . ASN A 1 360 ? 11.710 6.447 18.000 1.00 60.47 360 ASN A N 1
ATOM 2747 C CA . ASN A 1 360 ? 12.875 5.904 17.305 1.00 60.47 360 ASN A CA 1
ATOM 2748 C C . ASN A 1 360 ? 13.109 4.448 17.734 1.00 60.47 360 ASN A C 1
ATOM 2750 O O . ASN A 1 360 ? 13.512 4.201 18.873 1.00 60.47 360 ASN A O 1
ATOM 2754 N N . GLY A 1 361 ? 12.907 3.486 16.831 1.00 56.66 361 GLY A N 1
ATOM 2755 C CA . GLY A 1 361 ? 13.139 2.063 17.104 1.00 56.66 361 GLY A CA 1
ATOM 2756 C C . GLY A 1 361 ? 12.119 1.147 16.429 1.00 56.66 361 GLY A C 1
ATOM 2757 O O . GLY A 1 361 ? 10.994 1.550 16.151 1.00 56.66 361 GLY A O 1
ATOM 2758 N N . GLY A 1 362 ? 12.526 -0.094 16.138 1.00 63.81 362 GLY A N 1
ATOM 2759 C CA . GLY A 1 362 ? 11.698 -1.040 15.388 1.00 63.81 362 GLY A CA 1
ATOM 2760 C C . GLY A 1 362 ? 10.321 -1.256 16.027 1.00 63.81 362 GLY A C 1
ATOM 2761 O O . GLY A 1 362 ? 10.233 -1.642 17.190 1.00 63.81 362 GLY A O 1
ATOM 2762 N N . SER A 1 363 ? 9.269 -0.995 15.257 1.00 72.81 363 SER A N 1
ATOM 2763 C CA . SER A 1 363 ? 7.875 -0.914 15.693 1.00 72.81 363 SER A CA 1
ATOM 2764 C C . SER A 1 363 ? 7.048 -2.045 15.078 1.00 72.81 363 SER A C 1
ATOM 2766 O O . SER A 1 363 ? 7.305 -2.474 13.951 1.00 72.81 363 SER A O 1
ATOM 2768 N N . LYS A 1 364 ? 6.087 -2.582 15.836 1.00 82.44 364 LYS A N 1
ATOM 2769 C CA . LYS A 1 364 ? 5.364 -3.814 15.489 1.00 82.44 364 LYS A CA 1
ATOM 2770 C C . LYS A 1 364 ? 3.870 -3.670 15.786 1.00 82.44 364 LYS A C 1
ATOM 2772 O O . LYS A 1 364 ? 3.527 -3.503 16.953 1.00 82.44 364 LYS A O 1
ATOM 2777 N N . GLY A 1 365 ? 3.025 -3.813 14.764 1.00 74.12 365 GLY A N 1
ATOM 2778 C CA . GLY A 1 365 ? 1.562 -3.866 14.870 1.00 74.12 365 GLY A CA 1
ATOM 2779 C C . GLY A 1 365 ? 0.926 -2.532 15.261 1.00 74.12 365 GLY A C 1
ATOM 2780 O O . GLY A 1 365 ? 0.990 -2.162 16.430 1.00 74.12 365 GLY A O 1
ATOM 2781 N N . GLY A 1 366 ? 0.265 -1.832 14.331 1.00 81.31 366 GLY A N 1
ATOM 2782 C CA . GLY A 1 366 ? -0.443 -0.585 14.669 1.00 81.31 366 GLY A CA 1
ATOM 2783 C C . GLY A 1 366 ? -1.679 -0.816 15.542 1.00 81.31 366 GLY A C 1
ATOM 2784 O O . GLY A 1 366 ? -1.839 -0.150 16.559 1.00 81.31 366 GLY A O 1
ATOM 2785 N N . ALA A 1 367 ? -2.496 -1.831 15.245 1.00 94.88 367 ALA A N 1
ATOM 2786 C CA . ALA A 1 367 ? -3.652 -2.196 16.068 1.00 94.88 367 ALA A CA 1
ATOM 2787 C C . ALA A 1 367 ? -3.374 -3.386 16.988 1.00 94.88 367 ALA A C 1
ATOM 2789 O O . ALA A 1 367 ? -3.575 -3.295 18.198 1.00 94.88 367 ALA A O 1
ATOM 2790 N N . ILE A 1 368 ? -2.915 -4.508 16.429 1.00 96.56 368 ILE A N 1
ATOM 2791 C CA . ILE A 1 368 ? -2.750 -5.760 17.170 1.00 96.56 368 ILE A CA 1
ATOM 2792 C C . ILE A 1 368 ? -1.313 -6.255 17.070 1.00 96.56 368 ILE A C 1
ATOM 2794 O O . ILE A 1 368 ? -0.752 -6.380 15.982 1.00 96.56 368 ILE A O 1
ATOM 2798 N N . PHE A 1 369 ? -0.756 -6.635 18.212 1.00 95.88 369 PHE A N 1
ATOM 2799 C CA . PHE A 1 369 ? 0.451 -7.445 18.293 1.00 95.88 369 PHE A CA 1
ATOM 2800 C C . PHE A 1 369 ? 0.130 -8.822 18.857 1.00 95.88 369 PHE A C 1
ATOM 2802 O O . PHE A 1 369 ? -0.508 -8.949 19.902 1.00 95.88 369 PHE A O 1
ATOM 2809 N N . ILE A 1 370 ? 0.619 -9.862 18.191 1.00 96.00 370 ILE A N 1
ATOM 2810 C CA . ILE A 1 370 ? 0.353 -11.255 18.533 1.00 96.00 370 ILE A CA 1
ATOM 2811 C C . ILE A 1 370 ? 1.685 -11.987 18.690 1.00 96.00 370 ILE A C 1
ATOM 2813 O O . ILE A 1 370 ? 2.399 -12.192 17.714 1.00 96.00 370 ILE A O 1
ATOM 2817 N N . SER A 1 371 ? 1.996 -12.432 19.904 1.00 94.19 371 SER A N 1
ATOM 2818 C CA . SER A 1 371 ? 3.100 -13.364 20.179 1.00 94.19 371 SER A CA 1
ATOM 2819 C C . SER A 1 371 ? 2.603 -14.779 20.503 1.00 94.19 371 SER A C 1
ATOM 2821 O O . SER A 1 371 ? 3.325 -15.759 20.327 1.00 94.19 371 SER A O 1
ATOM 2823 N N . GLY A 1 372 ? 1.346 -14.905 20.940 1.00 90.69 372 GLY A N 1
ATOM 2824 C CA . GLY A 1 372 ? 0.693 -16.194 21.154 1.00 90.69 372 GLY A CA 1
ATOM 2825 C C . GLY A 1 372 ? 0.408 -16.953 19.852 1.00 90.69 372 GLY A C 1
ATOM 2826 O O . GLY A 1 372 ? 0.183 -16.362 18.798 1.00 90.69 372 GLY A O 1
ATOM 2827 N N . ASN A 1 373 ? 0.383 -18.286 19.919 1.00 90.12 373 ASN A N 1
ATOM 2828 C CA . ASN A 1 373 ? 0.136 -19.135 18.748 1.00 90.12 373 ASN A CA 1
ATOM 2829 C C . ASN A 1 373 ? -1.358 -19.372 18.497 1.00 90.12 373 ASN A C 1
ATOM 2831 O O . ASN A 1 373 ? -2.156 -19.360 19.435 1.00 90.12 373 ASN A O 1
ATOM 2835 N N . ASN A 1 374 ? -1.708 -19.701 17.249 1.00 90.06 374 ASN A N 1
ATOM 2836 C CA . ASN A 1 374 ? -3.058 -20.092 16.815 1.00 90.06 374 ASN A CA 1
ATOM 2837 C C . ASN A 1 374 ? -4.123 -19.020 17.093 1.00 90.06 374 ASN A C 1
ATOM 2839 O O . ASN A 1 374 ? -5.226 -19.337 17.543 1.00 90.06 374 ASN A O 1
ATOM 2843 N N . THR A 1 375 ? -3.785 -17.749 16.881 1.00 95.69 375 THR A N 1
ATOM 2844 C CA . THR A 1 375 ? -4.786 -16.684 16.980 1.00 95.69 375 THR A CA 1
ATOM 2845 C C . THR A 1 375 ? -5.687 -16.719 15.748 1.00 95.69 375 THR A C 1
ATOM 2847 O O . THR A 1 375 ? -5.195 -16.798 14.623 1.00 95.69 375 THR A O 1
ATOM 2850 N N . LEU A 1 376 ? -7.000 -16.651 15.970 1.00 98.19 376 LEU A N 1
ATOM 2851 C CA . LEU A 1 376 ? -8.009 -16.566 14.917 1.00 98.19 376 LEU A CA 1
ATOM 2852 C C . LEU A 1 376 ? -8.610 -15.160 14.880 1.00 98.19 376 LEU A C 1
ATOM 2854 O O . LEU A 1 376 ? -9.162 -14.695 15.880 1.00 98.19 376 LEU A O 1
ATOM 2858 N N . ILE A 1 377 ? -8.566 -14.533 13.708 1.00 98.62 377 ILE A N 1
ATOM 2859 C CA . ILE A 1 377 ? -9.268 -13.291 13.383 1.00 98.62 377 ILE A CA 1
ATOM 2860 C C . ILE A 1 377 ? -10.416 -13.636 12.431 1.00 98.62 377 ILE A C 1
ATOM 2862 O O . ILE A 1 377 ? -10.180 -14.145 11.335 1.00 98.62 377 ILE A O 1
ATOM 2866 N N . ASN A 1 378 ? -11.663 -13.397 12.841 1.00 98.50 378 ASN A N 1
ATOM 2867 C CA . ASN A 1 378 ? -12.833 -13.791 12.054 1.00 98.50 378 ASN A CA 1
ATOM 2868 C C . ASN A 1 378 ? -13.928 -12.720 12.021 1.00 98.50 378 ASN A C 1
ATOM 2870 O O . ASN A 1 378 ? -14.483 -12.380 13.060 1.00 98.50 378 ASN A O 1
ATOM 2874 N N . GLY A 1 379 ? -14.321 -12.258 10.835 1.00 95.81 379 GLY A N 1
ATOM 2875 C CA . GLY A 1 379 ? -15.395 -11.265 10.712 1.00 95.81 379 GLY A CA 1
ATOM 2876 C C . GLY A 1 379 ? -14.994 -9.867 11.185 1.00 95.81 379 GLY A C 1
ATOM 2877 O O . GLY A 1 379 ? -15.865 -9.074 11.524 1.00 95.81 379 GLY A O 1
ATOM 2878 N N . CYS A 1 380 ? -13.696 -9.577 11.286 1.00 98.81 380 CYS A N 1
ATOM 2879 C CA . CYS A 1 380 ? -13.207 -8.321 11.845 1.00 98.81 380 CYS A CA 1
ATOM 2880 C C . CYS A 1 380 ? -12.986 -7.260 10.763 1.00 98.81 380 CYS A C 1
ATOM 2882 O O . CYS A 1 380 ? -12.716 -7.583 9.603 1.00 98.81 380 CYS A O 1
ATOM 2884 N N . TYR A 1 381 ? -13.037 -5.993 11.166 1.00 98.19 381 TYR A N 1
ATOM 2885 C CA . TYR A 1 381 ? -12.758 -4.848 10.307 1.00 98.19 381 TYR A CA 1
ATOM 2886 C C . TYR A 1 381 ? -11.591 -4.023 10.851 1.00 98.19 381 TYR A C 1
ATOM 2888 O O . TYR A 1 381 ? -11.598 -3.628 12.014 1.00 98.19 381 TYR A O 1
ATOM 2896 N N . PHE A 1 382 ? -10.593 -3.766 10.011 1.00 98.69 382 PHE A N 1
ATOM 2897 C CA . PHE A 1 382 ? -9.401 -2.985 10.331 1.00 98.69 382 PHE A CA 1
ATOM 2898 C C . PHE A 1 382 ? -9.334 -1.783 9.407 1.00 98.69 382 PHE A C 1
ATOM 2900 O O . PHE A 1 382 ? -9.130 -1.955 8.203 1.00 98.69 382 PHE A O 1
ATOM 2907 N N . LYS A 1 383 ? -9.487 -0.585 9.967 1.00 98.06 383 LYS A N 1
ATOM 2908 C CA . LYS A 1 383 ? -9.526 0.655 9.204 1.00 98.06 383 LYS A CA 1
ATOM 2909 C C . LYS A 1 383 ? -8.564 1.697 9.757 1.00 98.06 383 LYS A C 1
ATOM 2911 O O . LYS A 1 383 ? -8.545 1.920 10.964 1.00 98.06 383 LYS A O 1
ATOM 2916 N N . ASP A 1 384 ? -7.803 2.336 8.873 1.00 95.19 384 ASP A N 1
ATOM 2917 C CA . ASP A 1 384 ? -6.966 3.500 9.200 1.00 95.19 384 ASP A CA 1
ATOM 2918 C C . ASP A 1 384 ? -5.953 3.231 10.340 1.00 95.19 384 ASP A C 1
ATOM 2920 O O . ASP A 1 384 ? -5.519 4.140 11.051 1.00 95.19 384 ASP A O 1
ATOM 2924 N N . ASN A 1 385 ? -5.548 1.965 10.525 1.00 95.56 385 ASN A N 1
ATOM 2925 C CA . ASN A 1 385 ? -4.512 1.611 11.492 1.00 95.56 385 ASN A CA 1
ATOM 2926 C C . ASN A 1 385 ? -3.143 1.777 10.844 1.00 95.56 385 ASN A C 1
ATOM 2928 O O . ASN A 1 385 ? -2.896 1.283 9.737 1.00 95.56 385 ASN A O 1
ATOM 2932 N N . SER A 1 386 ? -2.243 2.474 11.527 1.00 91.69 386 SER A N 1
ATOM 2933 C CA . SER A 1 386 ? -0.981 2.853 10.909 1.00 91.69 386 SER A CA 1
ATOM 2934 C C . SER A 1 386 ? 0.199 2.873 11.856 1.00 91.69 386 SER A C 1
ATOM 2936 O O . SER A 1 386 ? 0.074 3.011 13.068 1.00 91.69 386 SER A O 1
ATOM 2938 N N . MET A 1 387 ? 1.389 2.803 11.277 1.00 87.81 387 MET A N 1
ATOM 2939 C CA . MET A 1 387 ? 2.627 3.071 11.994 1.00 87.81 387 MET A CA 1
ATOM 2940 C C . MET A 1 387 ? 3.508 4.015 11.201 1.00 87.81 387 MET A C 1
ATOM 2942 O O . MET A 1 387 ? 3.654 3.870 9.984 1.00 87.81 387 MET A O 1
ATOM 2946 N N . SER A 1 388 ? 4.164 4.912 11.919 1.00 84.44 388 SER A N 1
ATOM 2947 C CA . SER A 1 388 ? 5.125 5.852 11.362 1.00 84.44 388 SER A CA 1
ATOM 2948 C C . SER A 1 388 ? 6.347 5.920 12.261 1.00 84.44 388 SER A C 1
ATOM 2950 O O . SER A 1 388 ? 6.250 5.908 13.484 1.00 84.44 388 SER A O 1
ATOM 2952 N N . SER A 1 389 ? 7.528 5.949 11.652 1.00 78.62 389 SER A N 1
ATOM 2953 C CA . SER A 1 389 ? 8.782 6.104 12.384 1.00 78.62 389 SER A CA 1
ATOM 2954 C C . SER A 1 389 ? 9.843 6.757 11.507 1.00 78.62 389 SER A C 1
ATOM 2956 O O . SER A 1 389 ? 9.908 6.547 10.288 1.00 78.62 389 SER A O 1
ATOM 2958 N N . LEU A 1 390 ? 10.707 7.545 12.147 1.00 72.56 390 LEU A N 1
ATOM 2959 C CA . LEU A 1 390 ? 11.855 8.184 11.506 1.00 72.56 390 LEU A CA 1
ATOM 2960 C C . LEU A 1 390 ? 12.923 7.152 11.108 1.00 72.56 390 LEU A C 1
ATOM 2962 O O . LEU A 1 390 ? 13.484 7.230 10.012 1.00 72.56 390 LEU A O 1
ATOM 2966 N N . VAL A 1 391 ? 13.192 6.168 11.979 1.00 72.88 391 VAL A N 1
ATOM 2967 C CA . VAL A 1 391 ? 14.258 5.167 11.806 1.00 72.88 391 VAL A CA 1
ATOM 2968 C C . VAL A 1 391 ? 13.865 3.794 12.358 1.00 72.88 391 VAL A C 1
ATOM 2970 O O . VAL A 1 391 ? 13.227 3.680 13.400 1.00 72.88 391 VAL A O 1
ATOM 2973 N N . GLY A 1 392 ? 14.349 2.730 11.711 1.00 79.44 392 GLY A N 1
ATOM 2974 C CA . GLY A 1 392 ? 14.164 1.345 12.159 1.00 79.44 392 GLY A CA 1
ATOM 2975 C C . GLY A 1 392 ? 13.172 0.544 11.314 1.00 79.44 392 GLY A C 1
ATOM 2976 O O . GLY A 1 392 ? 12.754 0.972 10.243 1.00 79.44 392 GLY A O 1
ATOM 2977 N N . THR A 1 393 ? 12.845 -0.664 11.770 1.00 85.56 393 THR A N 1
ATOM 2978 C CA . THR A 1 393 ? 11.972 -1.602 11.047 1.00 85.56 393 THR A CA 1
ATOM 2979 C C . THR A 1 393 ? 10.536 -1.507 11.558 1.00 85.56 393 THR A C 1
ATOM 2981 O O . THR A 1 393 ? 10.308 -1.665 12.751 1.00 85.56 393 THR A O 1
ATOM 2984 N N . MET A 1 394 ? 9.571 -1.292 10.675 1.00 89.31 394 MET A N 1
ATOM 2985 C CA . MET A 1 394 ? 8.144 -1.177 10.967 1.00 89.31 394 MET A CA 1
ATOM 2986 C C . MET A 1 394 ? 7.395 -2.343 10.320 1.00 89.31 394 MET A C 1
ATOM 2988 O O . MET A 1 394 ? 7.454 -2.521 9.105 1.00 89.31 394 MET A O 1
ATOM 2992 N N . LEU A 1 395 ? 6.702 -3.147 11.123 1.00 92.12 395 LEU A N 1
ATOM 2993 C CA . LEU A 1 395 ? 6.124 -4.421 10.685 1.00 92.12 395 LEU A CA 1
ATOM 2994 C C . LEU A 1 395 ? 4.631 -4.511 11.029 1.00 92.12 395 LEU A C 1
ATOM 2996 O O . LEU A 1 395 ? 4.290 -4.589 12.211 1.00 92.12 395 LEU A O 1
ATOM 3000 N N . GLY A 1 396 ? 3.762 -4.535 10.016 1.00 93.38 396 GLY A N 1
ATOM 3001 C CA . GLY A 1 396 ? 2.320 -4.736 10.181 1.00 93.38 396 GLY A CA 1
ATOM 3002 C C . GLY A 1 396 ? 1.574 -3.467 10.588 1.00 93.38 396 GLY A C 1
ATOM 3003 O O . GLY A 1 396 ? 1.468 -3.180 11.778 1.00 93.38 396 GLY A O 1
ATOM 3004 N N . GLY A 1 397 ? 1.038 -2.708 9.629 1.00 93.50 397 GLY A N 1
ATOM 3005 C CA . GLY A 1 397 ? 0.314 -1.463 9.934 1.00 93.50 397 GLY A CA 1
ATOM 3006 C C . GLY A 1 397 ? -0.960 -1.686 10.755 1.00 93.50 397 GLY A C 1
ATOM 3007 O O . GLY A 1 397 ? -1.227 -0.917 11.668 1.00 93.50 397 GLY A O 1
ATOM 3008 N N . ALA A 1 398 ? -1.678 -2.794 10.547 1.00 96.56 398 ALA A N 1
ATOM 3009 C CA . ALA A 1 398 ? -2.775 -3.216 11.422 1.00 96.56 398 ALA A CA 1
ATOM 3010 C C . ALA A 1 398 ? -2.347 -4.328 12.385 1.00 96.56 398 ALA A C 1
ATOM 3012 O O . ALA A 1 398 ? -2.510 -4.196 13.597 1.00 96.56 398 ALA A O 1
ATOM 3013 N N . ILE A 1 399 ? -1.796 -5.427 11.866 1.00 97.62 399 ILE A N 1
ATOM 3014 C CA . ILE A 1 399 ? -1.490 -6.628 12.649 1.00 97.62 399 ILE A CA 1
ATOM 3015 C C . ILE A 1 399 ? -0.029 -7.014 12.486 1.00 97.62 399 ILE A C 1
ATOM 3017 O O . ILE A 1 399 ? 0.463 -7.201 11.374 1.00 97.62 399 ILE A O 1
ATOM 3021 N N . TYR A 1 400 ? 0.624 -7.250 13.616 1.00 96.75 400 TYR A N 1
ATOM 3022 C CA . TYR A 1 400 ? 1.869 -7.992 13.691 1.00 96.75 400 TYR A CA 1
ATOM 3023 C C . TYR A 1 400 ? 1.654 -9.340 14.380 1.00 96.75 400 TYR A C 1
ATOM 3025 O O . TYR A 1 400 ? 1.046 -9.395 15.450 1.00 96.75 400 TYR A O 1
ATOM 3033 N N . CYS A 1 401 ? 2.199 -10.418 13.815 1.00 95.88 401 CYS A N 1
ATOM 3034 C CA . CYS A 1 401 ? 2.139 -11.755 14.400 1.00 95.88 401 CYS A CA 1
ATOM 3035 C C . CYS A 1 401 ? 3.494 -12.481 14.356 1.00 95.88 401 CYS A C 1
ATOM 3037 O O . CYS A 1 401 ? 4.065 -12.670 13.282 1.00 95.88 401 CYS A O 1
ATOM 3039 N N . ASP A 1 402 ? 3.986 -12.930 15.517 1.00 92.81 402 ASP A N 1
ATOM 3040 C CA . ASP A 1 402 ? 5.154 -13.815 15.622 1.00 92.81 402 ASP A CA 1
ATOM 3041 C C . ASP A 1 402 ? 4.819 -15.256 15.206 1.00 92.81 402 ASP A C 1
ATOM 3043 O O . ASP A 1 402 ? 5.673 -15.956 14.671 1.00 92.81 402 ASP A O 1
ATOM 3047 N N . GLY A 1 403 ? 3.604 -15.729 15.499 1.00 85.81 403 GLY A N 1
ATOM 3048 C CA . GLY A 1 403 ? 3.162 -17.109 15.281 1.00 85.81 403 GLY A CA 1
ATOM 3049 C C . GLY A 1 403 ? 2.461 -17.332 13.939 1.00 85.81 403 GLY A C 1
ATOM 3050 O O . GLY A 1 403 ? 2.601 -16.538 13.012 1.00 85.81 403 GLY A O 1
ATOM 3051 N N . ASN A 1 404 ? 1.701 -18.429 13.855 1.00 89.69 404 ASN A N 1
ATOM 3052 C CA . ASN A 1 404 ? 0.750 -18.656 12.763 1.00 89.69 404 ASN A CA 1
ATOM 3053 C C . ASN A 1 404 ? -0.524 -17.840 12.998 1.00 89.69 404 ASN A C 1
ATOM 3055 O O . ASN A 1 404 ? -0.992 -17.743 14.141 1.00 89.69 404 ASN A O 1
ATOM 3059 N N . LEU A 1 405 ? -1.106 -17.324 11.918 1.00 96.12 405 LEU A N 1
ATOM 3060 C CA . LEU A 1 405 ? -2.302 -16.488 11.961 1.00 96.12 405 LEU A CA 1
ATOM 3061 C C . LEU A 1 405 ? -3.346 -16.969 10.950 1.00 96.12 405 LEU A C 1
ATOM 3063 O O . LEU A 1 405 ? -3.043 -17.115 9.767 1.00 96.12 405 LEU A O 1
ATOM 3067 N N . ASP A 1 406 ? -4.584 -17.129 11.417 1.00 98.12 406 ASP A N 1
ATOM 3068 C CA . ASP A 1 406 ? -5.740 -17.393 10.562 1.00 98.12 406 ASP A CA 1
ATOM 3069 C C . ASP A 1 406 ? -6.615 -16.134 10.481 1.00 98.12 406 ASP A C 1
ATOM 3071 O O . ASP A 1 406 ? -7.075 -15.614 11.502 1.00 98.12 406 ASP A O 1
ATOM 3075 N N . VAL A 1 407 ? -6.867 -15.658 9.261 1.00 98.69 407 VAL A N 1
ATOM 3076 C CA . VAL A 1 407 ? -7.698 -14.488 8.958 1.00 98.69 407 VAL A CA 1
ATOM 3077 C C . VAL A 1 407 ? -8.835 -14.903 8.036 1.00 98.69 407 VAL A C 1
ATOM 3079 O O . VAL A 1 407 ? -8.619 -15.344 6.907 1.00 98.69 407 VAL A O 1
ATOM 3082 N N . ILE A 1 408 ? -10.066 -14.777 8.522 1.00 98.31 408 ILE A N 1
ATOM 3083 C CA . ILE A 1 408 ? -11.255 -15.277 7.830 1.00 98.31 408 ILE A CA 1
ATOM 3084 C C . ILE A 1 408 ? -12.337 -14.195 7.814 1.00 98.31 408 ILE A C 1
ATOM 3086 O O . ILE A 1 408 ? -12.539 -13.507 8.814 1.00 98.31 408 ILE A O 1
ATOM 3090 N N . ASN A 1 409 ? -13.065 -14.043 6.704 1.00 96.75 409 ASN A N 1
ATOM 3091 C CA . ASN A 1 409 ? -14.224 -13.141 6.598 1.00 96.75 409 ASN A CA 1
ATOM 3092 C C . ASN A 1 409 ? -13.935 -11.689 7.021 1.00 96.75 409 ASN A C 1
ATOM 3094 O O . ASN A 1 409 ? -14.826 -11.019 7.534 1.00 96.75 409 ASN A O 1
ATOM 3098 N N . SER A 1 410 ? -12.691 -11.228 6.904 1.00 98.75 410 SER A N 1
ATOM 3099 C CA . SER A 1 410 ? -12.257 -9.960 7.496 1.00 98.75 410 SER A CA 1
ATOM 3100 C C . SER A 1 410 ? -11.924 -8.933 6.421 1.00 98.75 410 SER A C 1
ATOM 3102 O O . SER A 1 410 ? -11.614 -9.287 5.283 1.00 98.75 410 SER A O 1
ATOM 3104 N N . VAL A 1 411 ? -11.992 -7.654 6.782 1.00 98.38 411 VAL A N 1
ATOM 3105 C CA . VAL A 1 411 ? -11.717 -6.539 5.871 1.00 98.38 411 VAL A CA 1
ATOM 3106 C C . VAL A 1 411 ? -10.610 -5.659 6.448 1.00 98.38 411 VAL A C 1
ATOM 3108 O O . VAL A 1 411 ? -10.663 -5.284 7.616 1.00 98.38 411 VAL A O 1
ATOM 3111 N N . PHE A 1 412 ? -9.619 -5.331 5.621 1.00 98.81 412 PHE A N 1
ATOM 3112 C CA . PHE A 1 412 ? -8.501 -4.442 5.934 1.00 98.81 412 PHE A CA 1
ATOM 3113 C C . PHE A 1 412 ? -8.498 -3.286 4.939 1.00 98.81 412 PHE A C 1
ATOM 3115 O O . PHE A 1 412 ? -8.199 -3.487 3.761 1.00 98.81 412 PHE A O 1
ATOM 3122 N N . GLU A 1 413 ? -8.829 -2.089 5.404 1.00 98.25 413 GLU A N 1
ATOM 3123 C CA . GLU A 1 413 ? -8.956 -0.889 4.583 1.00 98.25 413 GLU A CA 1
ATOM 3124 C C . GLU A 1 413 ? -8.024 0.225 5.081 1.00 98.25 413 GLU A C 1
ATOM 3126 O O . GLU A 1 413 ? -8.004 0.536 6.270 1.00 98.25 413 GLU A O 1
ATOM 3131 N N . HIS A 1 414 ? -7.255 0.832 4.173 1.00 96.81 414 HIS A N 1
ATOM 3132 C CA . HIS A 1 414 ? -6.403 1.998 4.461 1.00 96.81 414 HIS A CA 1
ATOM 3133 C C . HIS A 1 414 ? -5.411 1.814 5.624 1.00 96.81 414 HIS A C 1
ATOM 3135 O O . HIS A 1 414 ? -5.014 2.779 6.276 1.00 96.81 414 HIS A O 1
ATOM 3141 N N . ASN A 1 415 ? -4.964 0.585 5.886 1.00 97.62 415 ASN A N 1
ATOM 3142 C CA . ASN A 1 415 ? -3.926 0.357 6.887 1.00 97.62 415 ASN A CA 1
ATOM 3143 C C . ASN A 1 415 ? -2.549 0.596 6.267 1.00 97.62 415 ASN A C 1
ATOM 3145 O O . ASN A 1 415 ? -2.330 0.299 5.085 1.00 97.62 415 ASN A O 1
ATOM 3149 N N . GLY A 1 416 ? -1.602 1.127 7.042 1.00 94.50 416 GLY A N 1
ATOM 3150 C CA . GLY A 1 416 ? -0.319 1.463 6.441 1.00 94.50 416 GLY A CA 1
ATOM 3151 C C . GLY A 1 416 ? 0.892 1.604 7.341 1.00 94.50 416 GLY A C 1
ATOM 3152 O O . GLY A 1 416 ? 0.823 1.721 8.561 1.00 94.50 416 GLY A O 1
ATOM 3153 N N . VAL A 1 417 ? 2.044 1.596 6.680 1.00 92.31 417 VAL A N 1
ATOM 3154 C CA . VAL A 1 417 ? 3.359 1.812 7.282 1.00 92.31 417 VAL A CA 1
ATOM 3155 C C . VAL A 1 417 ? 4.066 2.938 6.535 1.00 92.31 417 VAL A C 1
ATOM 3157 O O . VAL A 1 417 ? 4.297 2.837 5.328 1.00 92.31 417 VAL A O 1
ATOM 3160 N N . PHE A 1 418 ? 4.448 3.997 7.249 1.00 89.19 418 PHE A N 1
ATOM 3161 C CA . PHE A 1 418 ? 4.996 5.224 6.671 1.00 89.19 418 PHE A CA 1
ATOM 3162 C C . PHE A 1 418 ? 6.368 5.557 7.278 1.00 89.19 418 PHE A C 1
ATOM 3164 O O . PHE A 1 418 ? 6.489 6.043 8.399 1.00 89.19 418 PHE A O 1
ATOM 3171 N N . GLY A 1 419 ? 7.432 5.278 6.525 1.00 79.69 419 GLY A N 1
ATOM 3172 C CA . GLY A 1 419 ? 8.805 5.627 6.883 1.00 79.69 419 GLY A CA 1
ATOM 3173 C C . GLY A 1 419 ? 9.190 7.001 6.343 1.00 79.69 419 GLY A C 1
ATOM 3174 O O . GLY A 1 419 ? 8.949 7.301 5.175 1.00 79.69 419 GLY A O 1
ATOM 3175 N N . ILE A 1 420 ? 9.820 7.825 7.181 1.00 71.00 420 ILE A N 1
ATOM 3176 C CA . ILE A 1 420 ? 10.130 9.226 6.840 1.00 71.00 420 ILE A CA 1
ATOM 3177 C C . ILE A 1 420 ? 11.535 9.374 6.215 1.00 71.00 420 ILE A C 1
ATOM 3179 O O . ILE A 1 420 ? 11.703 10.120 5.247 1.00 71.00 420 ILE A O 1
ATOM 3183 N N . GLU A 1 421 ? 12.543 8.641 6.712 1.00 71.12 421 GLU A N 1
ATOM 3184 C CA . GLU A 1 421 ? 13.931 8.707 6.208 1.00 71.12 421 GLU A CA 1
ATOM 3185 C C . GLU A 1 421 ? 14.461 7.361 5.681 1.00 71.12 421 GLU A C 1
ATOM 3187 O O . GLU A 1 421 ? 14.431 7.113 4.476 1.00 71.12 421 GLU A O 1
ATOM 3192 N N . TYR A 1 422 ? 14.957 6.506 6.588 1.00 67.56 422 TYR A N 1
ATOM 3193 C CA . TYR A 1 422 ? 15.616 5.218 6.298 1.00 67.56 422 TYR A CA 1
ATOM 3194 C C . TYR A 1 422 ? 14.894 4.025 6.937 1.00 67.56 422 TYR A C 1
ATOM 3196 O O . TYR A 1 422 ? 15.447 2.928 7.024 1.00 67.56 422 TYR A O 1
ATOM 3204 N N . GLY A 1 423 ? 13.685 4.239 7.460 1.00 66.50 423 GLY A N 1
ATOM 3205 C CA . GLY A 1 423 ? 12.899 3.160 8.043 1.00 66.50 423 GLY A CA 1
ATOM 3206 C C . GLY A 1 423 ? 12.505 2.133 6.982 1.00 66.50 423 GLY A C 1
ATOM 3207 O O . GLY A 1 423 ? 12.155 2.526 5.871 1.00 66.50 423 GLY A O 1
ATOM 3208 N N . SER A 1 424 ? 12.544 0.845 7.328 1.00 83.25 424 SER A N 1
ATOM 3209 C CA . SER A 1 424 ? 12.052 -0.242 6.472 1.00 83.25 424 SER A CA 1
ATOM 3210 C C . SER A 1 424 ? 10.683 -0.692 6.925 1.00 83.25 424 SER A C 1
ATOM 3212 O O . SER A 1 424 ? 10.452 -0.850 8.118 1.00 83.25 424 SER A O 1
ATOM 3214 N N . GLY A 1 425 ? 9.760 -0.817 5.976 1.00 88.75 425 GLY A N 1
ATOM 3215 C CA . GLY A 1 425 ? 8.357 -1.109 6.235 1.00 88.75 425 GLY A CA 1
ATOM 3216 C C . GLY A 1 425 ? 7.937 -2.401 5.561 1.00 88.75 425 GLY A C 1
ATOM 3217 O O . GLY A 1 425 ? 8.327 -2.663 4.424 1.00 88.75 425 GLY A O 1
ATOM 3218 N N . SER A 1 426 ? 7.127 -3.197 6.247 1.00 94.00 426 SER A N 1
ATOM 3219 C CA . SER A 1 426 ? 6.633 -4.458 5.703 1.00 94.00 426 SER A CA 1
ATOM 3220 C C . SER A 1 426 ? 5.201 -4.723 6.147 1.00 94.00 426 SER A C 1
ATOM 3222 O O . SER A 1 426 ? 4.912 -4.638 7.342 1.00 94.00 426 SER A O 1
ATOM 3224 N N . GLY A 1 427 ? 4.326 -5.086 5.207 1.00 96.19 427 GLY A N 1
ATOM 3225 C CA . GLY A 1 427 ? 2.942 -5.454 5.507 1.00 96.19 427 GLY A CA 1
ATOM 3226 C C . GLY A 1 427 ? 2.110 -4.254 5.949 1.00 96.19 427 GLY A C 1
ATOM 3227 O O . GLY A 1 427 ? 1.939 -4.034 7.147 1.00 96.19 427 GLY A O 1
ATOM 3228 N N . GLY A 1 428 ? 1.576 -3.471 5.008 1.00 95.69 428 GLY A N 1
ATOM 3229 C CA . GLY A 1 428 ? 0.760 -2.296 5.351 1.00 95.69 428 GLY A CA 1
ATOM 3230 C C . GLY A 1 428 ? -0.482 -2.657 6.172 1.00 95.69 428 GLY A C 1
ATOM 3231 O O . GLY A 1 428 ? -0.834 -1.930 7.091 1.00 95.69 428 GLY A O 1
ATOM 3232 N N . ALA A 1 429 ? -1.068 -3.836 5.953 1.00 98.19 429 ALA A N 1
ATOM 3233 C CA . ALA A 1 429 ? -2.074 -4.407 6.844 1.00 98.19 429 ALA A CA 1
ATOM 3234 C C . ALA A 1 429 ? -1.459 -5.420 7.818 1.00 98.19 429 ALA A C 1
ATOM 3236 O O . ALA A 1 429 ? -1.525 -5.230 9.031 1.00 98.19 429 ALA A O 1
ATOM 3237 N N . ILE A 1 430 ? -0.861 -6.497 7.308 1.00 98.50 430 ILE A N 1
ATOM 3238 C CA . ILE A 1 430 ? -0.440 -7.646 8.116 1.00 98.50 430 ILE A CA 1
ATOM 3239 C C . ILE A 1 430 ? 1.033 -7.949 7.883 1.00 98.50 430 ILE A C 1
ATOM 3241 O O . ILE A 1 430 ? 1.468 -8.163 6.751 1.00 98.50 430 ILE A O 1
ATOM 3245 N N . TYR A 1 431 ? 1.774 -8.079 8.977 1.00 97.56 431 TYR A N 1
ATOM 3246 C CA . TYR A 1 431 ? 3.058 -8.760 8.992 1.00 97.56 431 TYR A CA 1
ATOM 3247 C C . TYR A 1 431 ? 2.973 -10.018 9.858 1.00 97.56 431 TYR A C 1
ATOM 3249 O O . TYR A 1 431 ? 2.697 -9.933 11.055 1.00 97.56 431 TYR A O 1
ATOM 3257 N N . CYS A 1 432 ? 3.233 -11.187 9.274 1.00 96.19 432 CYS A N 1
ATOM 3258 C CA . CYS A 1 432 ? 3.199 -12.470 9.978 1.00 96.19 432 CYS A CA 1
ATOM 3259 C C . CYS A 1 432 ? 4.515 -13.217 9.756 1.00 96.19 432 CYS A C 1
ATOM 3261 O O . CYS A 1 432 ? 4.881 -13.474 8.615 1.00 96.19 432 CYS A O 1
ATOM 3263 N N . ILE A 1 433 ? 5.245 -13.549 10.825 1.00 94.06 433 ILE A N 1
ATOM 3264 C CA . ILE A 1 433 ? 6.556 -14.208 10.710 1.00 94.06 433 ILE A CA 1
ATOM 3265 C C . ILE A 1 433 ? 6.430 -15.621 10.135 1.00 94.06 433 ILE A C 1
ATOM 3267 O O . ILE A 1 433 ? 7.250 -16.009 9.307 1.00 94.06 433 ILE A O 1
ATOM 3271 N N . ASN A 1 434 ? 5.452 -16.399 10.600 1.00 92.19 434 ASN A N 1
ATOM 3272 C CA . ASN A 1 434 ? 5.260 -17.781 10.166 1.00 92.19 434 ASN A CA 1
ATOM 3273 C C . ASN A 1 434 ? 4.131 -17.869 9.130 1.00 92.19 434 ASN A C 1
ATOM 3275 O O . ASN A 1 434 ? 3.965 -16.959 8.319 1.00 92.19 434 ASN A O 1
ATOM 3279 N N . ASP A 1 435 ? 3.397 -18.980 9.117 1.00 93.06 435 ASP A N 1
ATOM 3280 C CA . ASP A 1 435 ? 2.388 -19.227 8.102 1.00 93.06 435 ASP A CA 1
ATOM 3281 C C . ASP A 1 435 ? 1.131 -18.386 8.363 1.00 93.06 435 ASP A C 1
ATOM 3283 O O . ASP A 1 435 ? 0.608 -18.325 9.481 1.00 93.06 435 ASP A O 1
ATOM 3287 N N . LEU A 1 436 ? 0.632 -17.767 7.296 1.00 97.81 436 LEU A N 1
ATOM 3288 C CA . LEU A 1 436 ? -0.577 -16.953 7.293 1.00 97.81 436 LEU A CA 1
ATOM 3289 C C . LEU A 1 436 ? -1.624 -17.593 6.385 1.00 97.81 436 LEU A C 1
ATOM 3291 O O . LEU A 1 436 ? -1.372 -17.843 5.205 1.00 97.81 436 LEU A O 1
ATOM 3295 N N . VAL A 1 437 ? -2.821 -17.804 6.921 1.00 98.62 437 VAL A N 1
ATOM 3296 C CA . VAL A 1 437 ? -3.980 -18.280 6.166 1.00 98.62 437 VAL A CA 1
ATOM 3297 C C . VAL A 1 437 ? -4.993 -17.149 6.040 1.00 98.62 437 VAL A C 1
ATOM 3299 O O . VAL A 1 437 ? -5.412 -16.568 7.037 1.00 98.62 437 VAL A O 1
ATOM 3302 N N . VAL A 1 438 ? -5.409 -16.848 4.810 1.00 98.81 438 VAL A N 1
ATOM 3303 C CA . VAL A 1 438 ? -6.390 -15.809 4.485 1.00 98.81 438 VAL A CA 1
ATOM 3304 C C . VAL A 1 438 ? -7.510 -16.413 3.648 1.00 98.81 438 VAL A C 1
ATOM 3306 O O . VAL A 1 438 ? -7.281 -16.955 2.564 1.00 98.81 438 VAL A O 1
ATOM 3309 N N . ILE A 1 439 ? -8.736 -16.326 4.157 1.00 98.38 439 ILE A N 1
ATOM 3310 C CA . ILE A 1 439 ? -9.913 -16.936 3.533 1.00 98.38 439 ILE A CA 1
ATOM 3311 C C . ILE A 1 439 ? -11.052 -15.924 3.488 1.00 98.38 439 ILE A C 1
ATOM 3313 O O . ILE A 1 439 ? -11.375 -15.311 4.508 1.00 98.38 439 ILE A O 1
ATOM 3317 N N . ASN A 1 440 ? -11.697 -15.784 2.328 1.00 97.50 440 ASN A N 1
ATOM 3318 C CA . ASN A 1 440 ? -12.882 -14.937 2.152 1.00 97.50 440 ASN A CA 1
ATOM 3319 C C . ASN A 1 440 ? -12.710 -13.529 2.751 1.00 97.50 440 ASN A C 1
ATOM 3321 O O . ASN A 1 440 ? -13.579 -13.039 3.468 1.00 97.50 440 ASN A O 1
ATOM 3325 N N . SER A 1 441 ? -11.537 -12.927 2.557 1.00 98.69 441 SER A N 1
ATOM 3326 C CA . SER A 1 441 ? -11.171 -11.652 3.177 1.00 98.69 441 SER A CA 1
ATOM 3327 C C . SER A 1 441 ? -10.799 -10.618 2.120 1.00 98.69 441 SER A C 1
ATOM 3329 O O . SER A 1 441 ? -10.434 -10.966 0.996 1.00 98.69 441 SER A O 1
ATOM 3331 N N . THR A 1 442 ? -10.893 -9.344 2.485 1.00 98.25 442 THR A N 1
ATOM 3332 C CA . THR A 1 442 ? -10.732 -8.221 1.558 1.00 98.25 442 THR A CA 1
ATOM 3333 C C . THR A 1 442 ? -9.680 -7.242 2.067 1.00 98.25 442 THR A C 1
ATOM 3335 O O . THR A 1 442 ? -9.744 -6.807 3.213 1.00 98.25 442 THR A O 1
ATOM 3338 N N . PHE A 1 443 ? -8.738 -6.865 1.207 1.00 98.88 443 PHE A N 1
ATOM 3339 C CA . PHE A 1 443 ? -7.669 -5.906 1.478 1.00 98.88 443 PHE A CA 1
ATOM 3340 C C . PHE A 1 443 ? -7.753 -4.767 0.464 1.00 98.88 443 PHE A C 1
ATOM 3342 O O . PHE A 1 443 ? -7.542 -4.991 -0.729 1.00 98.88 443 PHE A O 1
ATOM 3349 N N . ILE A 1 444 ? -8.082 -3.564 0.931 1.00 97.69 444 ILE A N 1
ATOM 3350 C CA . ILE A 1 444 ? -8.296 -2.380 0.095 1.00 97.69 444 ILE A CA 1
ATOM 3351 C C . ILE A 1 444 ? -7.342 -1.270 0.517 1.00 97.69 444 ILE A C 1
ATOM 3353 O O . ILE A 1 444 ? -7.308 -0.889 1.689 1.00 97.69 444 ILE A O 1
ATOM 3357 N N . SER A 1 445 ? -6.601 -0.728 -0.447 1.00 96.62 445 SER A N 1
ATOM 3358 C CA . SER A 1 445 ? -5.815 0.495 -0.267 1.00 96.62 445 SER A CA 1
ATOM 3359 C C . SER A 1 445 ? -4.839 0.449 0.912 1.00 96.62 445 SER A C 1
ATOM 3361 O O . SER A 1 445 ? -4.572 1.470 1.550 1.00 96.62 445 SER A O 1
ATOM 3363 N N . ASN A 1 446 ? -4.309 -0.735 1.237 1.00 98.50 446 ASN A N 1
ATOM 3364 C CA . ASN A 1 446 ? -3.280 -0.861 2.262 1.00 98.50 446 ASN A CA 1
ATOM 3365 C C . ASN A 1 446 ? -1.922 -0.516 1.653 1.00 98.50 446 ASN A C 1
ATOM 3367 O O . ASN A 1 446 ? -1.636 -0.874 0.505 1.00 98.50 446 ASN A O 1
ATOM 3371 N N . ARG A 1 447 ? -1.095 0.211 2.407 1.00 96.69 447 ARG A N 1
ATOM 3372 C CA . ARG A 1 447 ? 0.084 0.864 1.835 1.00 96.69 447 ARG A CA 1
ATOM 3373 C C . ARG A 1 447 ? 1.328 0.754 2.697 1.00 96.69 447 ARG A C 1
ATOM 3375 O O . ARG A 1 447 ? 1.296 0.988 3.902 1.00 96.69 447 ARG A O 1
ATOM 3382 N N . VAL A 1 448 ? 2.468 0.533 2.047 1.00 95.25 448 VAL A N 1
ATOM 3383 C CA . VAL A 1 448 ? 3.788 0.769 2.645 1.00 95.25 448 VAL A CA 1
ATOM 3384 C C . VAL A 1 448 ? 4.513 1.863 1.866 1.00 95.25 448 VAL A C 1
ATOM 3386 O O . VAL A 1 448 ? 4.616 1.811 0.644 1.00 95.25 448 VAL A O 1
ATOM 3389 N N . SER A 1 449 ? 5.030 2.862 2.577 1.00 91.88 449 SER A N 1
ATOM 3390 C CA . SER A 1 449 ? 5.805 3.966 2.010 1.00 91.88 449 SER A CA 1
ATOM 3391 C C . SER A 1 449 ? 7.091 4.150 2.802 1.00 91.88 449 SER A C 1
ATOM 3393 O O . SER A 1 449 ? 7.079 4.852 3.808 1.00 91.88 449 SER A O 1
ATOM 3395 N N . SER A 1 450 ? 8.185 3.494 2.419 1.00 86.88 450 SER A N 1
ATOM 3396 C CA . SER A 1 450 ? 9.414 3.466 3.230 1.00 86.88 450 SER A CA 1
ATOM 3397 C C . SER A 1 450 ? 10.649 3.009 2.429 1.00 86.88 450 SER A C 1
ATOM 3399 O O . SER A 1 450 ? 10.574 2.766 1.227 1.00 86.88 450 SER A O 1
ATOM 3401 N N . TYR A 1 451 ? 11.821 2.922 3.065 1.00 81.50 451 TYR A N 1
ATOM 3402 C CA . TYR A 1 451 ? 13.041 2.394 2.445 1.00 81.50 451 TYR A CA 1
ATOM 3403 C C . TYR A 1 451 ? 13.065 0.857 2.524 1.00 81.50 451 TYR A C 1
ATOM 3405 O O . TYR A 1 451 ? 13.020 0.306 3.614 1.00 81.50 451 TYR A O 1
ATOM 3413 N N . GLY A 1 452 ? 13.172 0.125 1.414 1.00 80.12 452 GLY A N 1
ATOM 3414 C CA . GLY A 1 452 ? 13.043 -1.341 1.425 1.00 80.12 452 GLY A CA 1
ATOM 3415 C C . GLY A 1 452 ? 11.625 -1.779 1.790 1.00 80.12 452 GLY A C 1
ATOM 3416 O O . GLY A 1 452 ? 11.433 -2.594 2.692 1.00 80.12 452 GLY A O 1
ATOM 3417 N N . ALA A 1 453 ? 10.642 -1.132 1.167 1.00 89.12 453 ALA A N 1
ATOM 3418 C CA . ALA A 1 453 ? 9.227 -1.342 1.418 1.00 89.12 453 ALA A CA 1
ATOM 3419 C C . ALA A 1 453 ? 8.742 -2.637 0.748 1.00 89.12 453 ALA A C 1
ATOM 3421 O O . ALA A 1 453 ? 9.013 -2.857 -0.432 1.00 89.12 453 ALA A O 1
ATOM 3422 N N . VAL A 1 454 ? 8.006 -3.483 1.472 1.00 94.00 454 VAL A N 1
ATOM 3423 C CA . VAL A 1 454 ? 7.492 -4.748 0.921 1.00 94.00 454 VAL A CA 1
ATOM 3424 C C . VAL A 1 454 ? 6.071 -5.058 1.388 1.00 94.00 454 VAL A C 1
ATOM 3426 O O . VAL A 1 454 ? 5.722 -4.791 2.538 1.00 94.00 454 VAL A O 1
ATOM 3429 N N . GLY A 1 455 ? 5.255 -5.656 0.517 1.00 96.44 455 GLY A N 1
ATOM 3430 C CA . GLY A 1 455 ? 3.929 -6.164 0.875 1.00 96.44 455 GLY A CA 1
ATOM 3431 C C . GLY A 1 455 ? 2.957 -5.061 1.294 1.00 96.44 455 GLY A C 1
ATOM 3432 O O . GLY A 1 455 ? 2.745 -4.853 2.489 1.00 96.44 455 GLY A O 1
ATOM 3433 N N . GLY A 1 456 ? 2.344 -4.357 0.339 1.00 96.56 456 GLY A N 1
ATOM 3434 C CA . GLY A 1 456 ? 1.445 -3.232 0.646 1.00 96.56 456 GLY A CA 1
ATOM 3435 C C . GLY A 1 456 ? 0.265 -3.636 1.531 1.00 96.56 456 GLY A C 1
ATOM 3436 O O . GLY A 1 456 ? -0.091 -2.904 2.448 1.00 96.56 456 GLY A O 1
ATOM 3437 N N . ALA A 1 457 ? -0.253 -4.855 1.367 1.00 98.50 457 ALA A N 1
ATOM 3438 C CA . ALA A 1 457 ? -1.191 -5.467 2.304 1.00 98.50 457 ALA A CA 1
ATOM 3439 C C . ALA A 1 457 ? -0.494 -6.443 3.259 1.00 98.50 457 ALA A C 1
ATOM 3441 O O . ALA A 1 457 ? -0.550 -6.269 4.475 1.00 98.50 457 ALA A O 1
ATOM 3442 N N . ILE A 1 458 ? 0.157 -7.475 2.724 1.00 98.81 458 ILE A N 1
ATOM 3443 C CA . ILE A 1 458 ? 0.668 -8.612 3.491 1.00 98.81 458 ILE A CA 1
ATOM 3444 C C . ILE A 1 458 ? 2.165 -8.771 3.256 1.00 98.81 458 ILE A C 1
ATOM 3446 O O . ILE A 1 458 ? 2.620 -8.833 2.116 1.00 98.81 458 ILE A O 1
ATOM 3450 N N . SER A 1 459 ? 2.916 -8.944 4.340 1.00 97.75 459 SER A N 1
ATOM 3451 C CA . SER A 1 459 ? 4.301 -9.398 4.283 1.00 97.75 459 SER A CA 1
ATOM 3452 C C . SER A 1 459 ? 4.526 -10.582 5.221 1.00 97.75 459 SER A C 1
ATOM 3454 O O . SER A 1 459 ? 4.111 -10.554 6.380 1.00 97.75 459 SER A O 1
ATOM 3456 N N . SER A 1 460 ? 5.216 -11.616 4.743 1.00 96.25 460 SER A N 1
ATOM 3457 C CA . SER A 1 460 ? 5.562 -12.777 5.568 1.00 96.25 460 SER A CA 1
ATOM 3458 C C . SER A 1 460 ? 6.829 -13.485 5.085 1.00 96.25 460 SER A C 1
ATOM 3460 O O . SER A 1 460 ? 6.870 -13.940 3.951 1.00 96.25 460 SER A O 1
ATOM 3462 N N . PRO A 1 461 ? 7.859 -13.687 5.922 1.00 93.38 461 PRO A N 1
ATOM 3463 C CA . PRO A 1 461 ? 8.967 -14.563 5.551 1.00 93.38 461 PRO A CA 1
ATOM 3464 C C . PRO A 1 461 ? 8.578 -16.059 5.526 1.00 93.38 461 PRO A C 1
ATOM 3466 O O . PRO A 1 461 ? 9.415 -16.885 5.165 1.00 93.38 461 PRO A O 1
ATOM 3469 N N . GLY A 1 462 ? 7.349 -16.418 5.918 1.00 92.38 462 GLY A N 1
ATOM 3470 C CA . GLY A 1 462 ? 6.780 -17.766 5.864 1.00 92.38 462 GLY A CA 1
ATOM 3471 C C . GLY A 1 462 ? 5.914 -18.019 4.623 1.00 92.38 462 GLY A C 1
ATOM 3472 O O . GLY A 1 462 ? 6.082 -17.380 3.578 1.00 92.38 462 GLY A O 1
ATOM 3473 N N . SER A 1 463 ? 4.999 -18.991 4.728 1.00 96.25 463 SER A N 1
ATOM 3474 C CA . SER A 1 463 ? 4.061 -19.323 3.648 1.00 96.25 463 SER A CA 1
ATOM 3475 C C . SER A 1 463 ? 2.744 -18.571 3.814 1.00 96.25 463 SER A C 1
ATOM 3477 O O . SER A 1 463 ? 2.162 -18.542 4.897 1.00 96.25 463 SER A O 1
ATOM 3479 N N . VAL A 1 464 ? 2.218 -18.029 2.720 1.00 98.62 464 VAL A N 1
ATOM 3480 C CA . VAL A 1 464 ? 0.925 -17.344 2.694 1.00 98.62 464 VAL A CA 1
ATOM 3481 C C . VAL A 1 464 ? -0.060 -18.143 1.846 1.00 98.62 464 VAL A C 1
ATOM 3483 O O . VAL A 1 464 ? 0.181 -18.392 0.664 1.00 98.62 464 VAL A O 1
ATOM 3486 N N . TYR A 1 465 ? -1.184 -18.534 2.445 1.00 98.69 465 TYR A N 1
ATOM 3487 C CA . TYR A 1 465 ? -2.258 -19.283 1.796 1.00 98.69 465 TYR A CA 1
ATOM 3488 C C . TYR A 1 465 ? -3.484 -18.389 1.631 1.00 98.69 465 TYR A C 1
ATOM 3490 O O . TYR A 1 465 ? -4.136 -18.042 2.612 1.00 98.69 465 TYR A O 1
ATOM 3498 N N . ILE A 1 466 ? -3.814 -18.037 0.392 1.00 98.88 466 ILE A N 1
ATOM 3499 C CA . ILE A 1 466 ? -4.931 -17.162 0.043 1.00 98.88 466 ILE A CA 1
ATOM 3500 C C . ILE A 1 466 ? -6.020 -17.972 -0.664 1.00 98.88 466 ILE A C 1
ATOM 3502 O O . ILE A 1 466 ? -5.761 -18.642 -1.669 1.00 98.88 466 ILE A O 1
ATOM 3506 N N . SER A 1 467 ? -7.257 -17.878 -0.174 1.00 97.88 467 SER A N 1
ATOM 3507 C CA . SER A 1 467 ? -8.424 -18.450 -0.852 1.00 97.88 467 SER A CA 1
ATOM 3508 C C . SER A 1 467 ? -9.628 -17.516 -0.852 1.00 97.88 467 SER A C 1
ATOM 3510 O O . SER A 1 467 ? -9.911 -16.859 0.152 1.00 97.88 467 SER A O 1
ATOM 3512 N N . ASP A 1 468 ? -10.324 -17.457 -1.988 1.00 97.25 468 ASP A N 1
ATOM 3513 C CA . ASP A 1 468 ? -11.574 -16.707 -2.176 1.00 97.25 468 ASP A CA 1
ATOM 3514 C C . ASP A 1 468 ? -11.501 -15.250 -1.677 1.00 97.25 468 ASP A C 1
ATOM 3516 O O . ASP A 1 468 ? -12.458 -14.723 -1.121 1.00 97.25 468 ASP A O 1
ATOM 3520 N N . SER A 1 469 ? -10.336 -14.610 -1.809 1.00 98.62 469 SER A N 1
ATOM 3521 C CA . SER A 1 469 ? -10.047 -13.305 -1.203 1.00 98.62 469 SER A CA 1
ATOM 3522 C C . SER A 1 469 ? -9.794 -12.227 -2.255 1.00 98.62 469 SER A C 1
ATOM 3524 O O . SER A 1 469 ? -9.536 -12.526 -3.423 1.00 98.62 469 SER A O 1
ATOM 3526 N N . ILE A 1 470 ? -9.889 -10.963 -1.843 1.00 98.06 470 ILE A N 1
ATOM 3527 C CA . ILE A 1 470 ? -9.851 -9.796 -2.731 1.00 98.06 470 ILE A CA 1
ATOM 3528 C C . ILE A 1 470 ? -8.759 -8.823 -2.273 1.00 98.06 470 ILE A C 1
ATOM 3530 O O . ILE A 1 470 ? -8.720 -8.444 -1.107 1.00 98.06 470 ILE A O 1
ATOM 3534 N N . PHE A 1 471 ? -7.908 -8.388 -3.201 1.00 98.81 471 PHE A N 1
ATOM 3535 C CA . PHE A 1 471 ? -6.841 -7.409 -2.985 1.00 98.81 471 PHE A CA 1
ATOM 3536 C C . PHE A 1 471 ? -6.959 -6.294 -4.023 1.00 98.81 471 PHE A C 1
ATOM 3538 O O . PHE A 1 471 ? -6.723 -6.534 -5.210 1.00 98.81 471 PHE A O 1
ATOM 3545 N N . ILE A 1 472 ? -7.340 -5.095 -3.586 1.00 95.00 472 ILE A N 1
ATOM 3546 C CA . ILE A 1 472 ? -7.591 -3.941 -4.456 1.00 95.00 472 ILE A CA 1
ATOM 3547 C C . ILE A 1 472 ? -6.761 -2.743 -3.996 1.00 95.00 472 ILE A C 1
ATOM 3549 O O . ILE A 1 472 ? -6.721 -2.458 -2.801 1.00 95.00 472 ILE A O 1
ATOM 3553 N N . ASP A 1 473 ? -6.123 -2.045 -4.935 1.00 94.94 473 ASP A N 1
ATOM 3554 C CA . ASP A 1 473 ? -5.422 -0.769 -4.703 1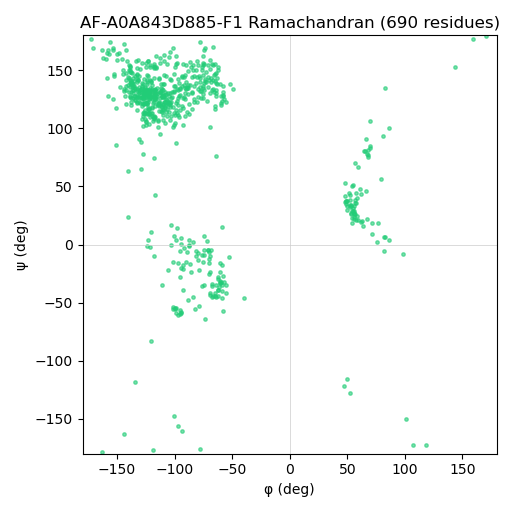.00 94.94 473 ASP A CA 1
ATOM 3555 C C . ASP A 1 473 ? -4.336 -0.823 -3.605 1.00 94.94 473 ASP A C 1
ATOM 3557 O O . ASP A 1 473 ? -3.960 0.196 -3.023 1.00 94.94 473 ASP A O 1
ATOM 3561 N N . ASN A 1 474 ? -3.811 -2.012 -3.284 1.00 98.38 474 ASN A N 1
ATOM 3562 C CA . ASN A 1 474 ? -2.732 -2.124 -2.307 1.00 98.38 474 ASN A CA 1
ATOM 3563 C C . ASN A 1 474 ? -1.412 -1.734 -2.966 1.00 98.38 474 ASN A C 1
ATOM 3565 O O . ASN A 1 474 ? -1.125 -2.149 -4.092 1.00 98.38 474 ASN A O 1
ATOM 3569 N N . SER A 1 475 ? -0.616 -0.938 -2.258 1.00 97.19 475 SER A N 1
ATOM 3570 C CA . SER A 1 475 ? 0.520 -0.260 -2.872 1.00 97.19 475 SER A CA 1
ATOM 3571 C C . SER A 1 475 ? 1.779 -0.277 -2.022 1.00 97.19 475 SER A C 1
ATOM 3573 O O . SER A 1 475 ? 1.764 -0.227 -0.787 1.00 97.19 475 SER A O 1
ATOM 3575 N N . VAL A 1 476 ? 2.911 -0.294 -2.714 1.00 95.31 476 VAL A N 1
ATOM 3576 C CA . VAL A 1 476 ? 4.230 -0.110 -2.117 1.00 95.31 476 VAL A CA 1
ATOM 3577 C C . VAL A 1 476 ? 4.954 1.005 -2.857 1.00 95.31 476 VAL A C 1
ATOM 3579 O O . VAL A 1 476 ? 5.074 0.982 -4.080 1.00 95.31 476 VAL A O 1
ATOM 3582 N N . SER A 1 477 ? 5.486 1.968 -2.108 1.00 90.94 477 SER A N 1
ATOM 3583 C CA . SER A 1 477 ? 6.324 3.040 -2.643 1.00 90.94 477 SER A CA 1
ATOM 3584 C C . SER A 1 477 ? 7.617 3.142 -1.845 1.00 90.94 477 SER A C 1
ATOM 3586 O O . SER A 1 477 ? 7.587 3.240 -0.617 1.00 90.94 477 SER A O 1
ATOM 3588 N N . GLY A 1 478 ? 8.768 3.090 -2.510 1.00 83.69 478 GLY A N 1
ATOM 3589 C CA . GLY A 1 478 ? 10.038 3.062 -1.791 1.00 83.69 478 GLY A CA 1
ATOM 3590 C C . GLY A 1 478 ? 11.266 2.776 -2.640 1.00 83.69 478 GLY A C 1
ATOM 3591 O O . GLY A 1 478 ? 11.185 2.533 -3.840 1.00 83.69 478 GLY A O 1
ATOM 3592 N N . VAL A 1 479 ? 12.428 2.765 -1.988 1.00 78.75 479 VAL A N 1
ATOM 3593 C CA . VAL A 1 479 ? 13.669 2.235 -2.576 1.00 78.75 479 VAL A CA 1
ATOM 3594 C C . VAL A 1 479 ? 13.628 0.713 -2.458 1.00 78.75 479 VAL A C 1
ATOM 3596 O O . VAL A 1 479 ? 13.435 0.225 -1.350 1.00 78.75 479 VAL A O 1
ATOM 3599 N N . SER A 1 480 ? 13.817 -0.026 -3.554 1.00 78.25 480 SER A N 1
ATOM 3600 C CA . SER A 1 480 ? 13.741 -1.503 -3.586 1.00 78.25 480 SER A CA 1
ATOM 3601 C C . SER A 1 480 ? 12.399 -2.041 -3.085 1.00 78.25 480 SER A C 1
ATOM 3603 O O . SER A 1 480 ? 12.298 -2.592 -1.991 1.00 78.25 480 SER A O 1
ATOM 3605 N N . ALA A 1 481 ? 11.360 -1.810 -3.884 1.00 89.00 481 ALA A N 1
ATOM 3606 C CA . ALA A 1 481 ? 9.978 -2.069 -3.518 1.00 89.00 481 ALA A CA 1
ATOM 3607 C C . ALA A 1 481 ? 9.477 -3.400 -4.101 1.00 89.00 481 ALA A C 1
ATOM 3609 O O . ALA A 1 481 ? 9.711 -3.698 -5.276 1.00 89.00 481 ALA A O 1
ATOM 3610 N N . GLU A 1 482 ? 8.768 -4.194 -3.298 1.00 93.25 482 GLU A N 1
ATOM 3611 C CA . GLU A 1 482 ? 8.299 -5.518 -3.720 1.00 93.25 482 GLU A CA 1
ATOM 3612 C C . GLU A 1 482 ? 6.871 -5.834 -3.273 1.00 93.25 482 GLU A C 1
ATOM 3614 O O . GLU A 1 482 ? 6.523 -5.624 -2.111 1.00 93.25 482 GLU A O 1
ATOM 3619 N N . GLY A 1 483 ? 6.080 -6.457 -4.150 1.00 95.25 483 GLY A N 1
ATOM 3620 C CA . GLY A 1 483 ? 4.793 -7.042 -3.772 1.00 95.25 483 GLY A CA 1
ATOM 3621 C C . GLY A 1 483 ? 3.763 -5.988 -3.377 1.00 95.25 483 GLY A C 1
ATOM 3622 O O . GLY A 1 483 ? 3.507 -5.805 -2.188 1.00 95.25 483 GLY A O 1
ATOM 3623 N N . GLY A 1 484 ? 3.153 -5.309 -4.352 1.00 96.06 484 GLY A N 1
ATOM 3624 C CA . GLY A 1 484 ? 2.199 -4.222 -4.078 1.00 96.06 484 GLY A CA 1
ATOM 3625 C C . GLY A 1 484 ? 1.048 -4.654 -3.167 1.00 96.06 484 GLY A C 1
ATOM 3626 O O . GLY A 1 484 ? 0.671 -3.921 -2.262 1.00 96.06 484 GLY A O 1
ATOM 3627 N N . ALA A 1 485 ? 0.592 -5.905 -3.280 1.00 98.38 485 ALA A N 1
ATOM 3628 C CA . ALA A 1 485 ? -0.284 -6.530 -2.291 1.00 98.38 485 ALA A CA 1
ATOM 3629 C C . ALA A 1 485 ? 0.481 -7.447 -1.326 1.00 98.38 485 ALA A C 1
ATOM 3631 O O . ALA A 1 485 ? 0.376 -7.279 -0.112 1.00 98.38 485 ALA A O 1
ATOM 3632 N N . ILE A 1 486 ? 1.225 -8.428 -1.844 1.00 98.75 486 ILE A N 1
ATOM 3633 C CA . ILE A 1 486 ? 1.797 -9.523 -1.052 1.00 98.75 486 ILE A CA 1
ATOM 3634 C C . ILE A 1 486 ? 3.293 -9.671 -1.333 1.00 98.75 486 ILE A C 1
ATOM 3636 O O . ILE A 1 486 ? 3.706 -9.841 -2.482 1.00 98.75 486 ILE A O 1
ATOM 3640 N N . ASN A 1 487 ? 4.093 -9.705 -0.269 1.00 97.69 487 ASN A N 1
ATOM 3641 C CA . ASN A 1 487 ? 5.469 -10.192 -0.297 1.00 97.69 487 ASN A CA 1
ATOM 3642 C C . ASN A 1 487 ? 5.607 -11.394 0.644 1.00 97.69 487 ASN A C 1
ATOM 3644 O O . ASN A 1 487 ? 5.303 -11.279 1.833 1.00 97.69 487 ASN A O 1
ATOM 3648 N N . ALA A 1 488 ? 6.036 -12.550 0.134 1.00 96.50 488 ALA A N 1
ATOM 3649 C CA . ALA A 1 488 ? 6.313 -13.684 1.013 1.00 96.50 488 ALA A CA 1
ATOM 3650 C C . ALA A 1 488 ? 7.350 -14.669 0.482 1.00 96.50 488 ALA A C 1
ATOM 3652 O O . ALA A 1 488 ? 7.685 -14.631 -0.697 1.00 96.50 488 ALA A O 1
ATOM 3653 N N . ALA A 1 489 ? 7.819 -15.606 1.311 1.00 90.44 489 ALA A N 1
ATOM 3654 C CA . ALA A 1 489 ? 8.702 -16.672 0.831 1.00 90.44 489 ALA A CA 1
ATOM 3655 C C . ALA A 1 489 ? 7.972 -17.629 -0.124 1.00 90.44 489 ALA A C 1
ATOM 3657 O O . ALA A 1 489 ? 8.495 -17.956 -1.188 1.00 90.44 489 ALA A O 1
ATOM 3658 N N . ILE A 1 490 ? 6.753 -18.050 0.229 1.00 94.56 490 ILE A N 1
ATOM 3659 C CA . ILE A 1 490 ? 5.909 -18.892 -0.628 1.00 94.56 490 ILE A CA 1
ATOM 3660 C C . ILE A 1 490 ? 4.479 -18.359 -0.605 1.00 94.56 490 ILE A C 1
ATOM 3662 O O . ILE A 1 490 ? 3.925 -18.121 0.466 1.00 94.56 490 ILE A O 1
ATOM 3666 N N . VAL A 1 491 ? 3.853 -18.227 -1.774 1.00 98.44 491 VAL A N 1
ATOM 3667 C CA . VAL A 1 491 ? 2.461 -17.783 -1.908 1.00 98.44 491 VAL A CA 1
ATOM 3668 C C . VAL A 1 491 ? 1.629 -18.827 -2.650 1.00 98.44 491 VAL A C 1
ATOM 3670 O O . VAL A 1 491 ? 1.936 -19.203 -3.782 1.00 98.44 491 VAL A O 1
ATOM 3673 N N . TYR A 1 492 ? 0.531 -19.256 -2.030 1.00 98.12 492 TYR A N 1
ATOM 3674 C CA . TYR A 1 492 ? -0.508 -20.079 -2.645 1.00 98.12 492 TYR A CA 1
ATOM 3675 C C . TYR A 1 492 ? -1.779 -19.253 -2.806 1.00 98.12 492 TYR A C 1
ATOM 3677 O O . TYR A 1 492 ? -2.266 -18.675 -1.839 1.00 98.12 492 TYR A O 1
ATOM 3685 N N . VAL A 1 493 ? -2.341 -19.223 -4.011 1.00 98.62 493 VAL A N 1
ATOM 3686 C CA . VAL A 1 493 ? -3.544 -18.455 -4.337 1.00 98.62 493 VAL A CA 1
ATOM 3687 C C . VAL A 1 493 ? -4.558 -19.357 -5.022 1.00 98.62 493 VAL A C 1
ATOM 3689 O O . VAL A 1 493 ? -4.247 -19.993 -6.028 1.00 98.62 493 VAL A O 1
ATOM 3692 N N . ASN A 1 494 ? -5.786 -19.387 -4.511 1.00 97.31 494 ASN A N 1
ATOM 3693 C CA . ASN A 1 494 ? -6.901 -20.073 -5.152 1.00 97.31 494 ASN A CA 1
ATOM 3694 C C . ASN A 1 494 ? -8.166 -19.202 -5.163 1.00 97.31 494 ASN A C 1
ATOM 3696 O O . ASN A 1 494 ? -8.523 -18.625 -4.138 1.00 97.31 494 ASN A O 1
ATOM 3700 N N . GLY A 1 495 ? -8.861 -19.107 -6.298 1.00 94.50 495 GLY A N 1
ATOM 3701 C CA . GLY A 1 495 ? -10.174 -18.445 -6.364 1.00 94.50 495 GLY A CA 1
ATOM 3702 C C . GLY A 1 495 ? -10.173 -16.950 -6.019 1.00 94.50 495 GLY A C 1
ATOM 3703 O O . GLY A 1 495 ? -11.211 -16.423 -5.638 1.00 94.50 495 GLY A O 1
ATOM 3704 N N . SER A 1 496 ? -9.025 -16.271 -6.084 1.00 98.56 496 SER A N 1
ATOM 3705 C CA . SER A 1 496 ? -8.862 -14.915 -5.533 1.00 98.56 496 SER A CA 1
ATOM 3706 C C . SER A 1 496 ? -8.720 -13.841 -6.615 1.00 98.56 496 SER A C 1
ATOM 3708 O O . SER A 1 496 ? -8.444 -14.142 -7.779 1.00 98.56 496 SER A O 1
ATOM 3710 N N . VAL A 1 497 ? -8.912 -12.579 -6.229 1.00 97.44 497 VAL A N 1
ATOM 3711 C CA . VAL A 1 497 ? -8.869 -11.411 -7.122 1.00 97.44 497 VAL A CA 1
ATOM 3712 C C . VAL A 1 497 ? -7.806 -10.419 -6.659 1.00 97.44 497 VAL A C 1
ATOM 3714 O O . VAL A 1 497 ? -7.782 -10.041 -5.491 1.00 97.44 497 VAL A O 1
ATOM 3717 N N . PHE A 1 498 ? -6.972 -9.971 -7.594 1.00 98.69 498 PHE A N 1
ATOM 3718 C CA . PHE A 1 498 ? -5.963 -8.932 -7.413 1.00 98.69 498 PHE A CA 1
ATOM 3719 C C . PHE A 1 498 ? -6.157 -7.859 -8.479 1.00 98.69 498 PHE A C 1
ATOM 3721 O O . PHE A 1 498 ? -5.946 -8.114 -9.668 1.00 98.69 498 PHE A O 1
ATOM 3728 N N . GLU A 1 499 ? -6.563 -6.666 -8.069 1.00 94.25 499 GLU A N 1
ATOM 3729 C CA . GLU A 1 499 ? -6.874 -5.574 -8.981 1.00 94.25 499 GLU A CA 1
ATOM 3730 C C . GLU A 1 499 ? -6.169 -4.282 -8.571 1.00 94.25 499 GLU A C 1
ATOM 3732 O O . GLU A 1 499 ? -6.178 -3.916 -7.402 1.00 94.25 499 GLU A O 1
ATOM 3737 N N . HIS A 1 500 ? -5.546 -3.600 -9.532 1.00 92.31 500 HIS A N 1
ATOM 3738 C CA . HIS A 1 500 ? -4.932 -2.284 -9.316 1.00 92.31 500 HIS A CA 1
ATOM 3739 C C . HIS A 1 500 ? -3.889 -2.216 -8.185 1.00 92.31 500 HIS A C 1
ATOM 3741 O O . HIS A 1 500 ? -3.599 -1.143 -7.673 1.00 92.31 500 HIS A O 1
ATOM 3747 N N . ASN A 1 501 ? -3.274 -3.344 -7.819 1.00 97.38 501 ASN A N 1
ATOM 3748 C CA . ASN A 1 501 ? -2.176 -3.328 -6.858 1.00 97.38 501 ASN A CA 1
ATOM 3749 C C . ASN A 1 501 ? -0.897 -2.855 -7.552 1.00 97.38 501 ASN A C 1
ATOM 3751 O O . ASN A 1 501 ? -0.640 -3.231 -8.707 1.00 97.38 501 ASN A O 1
ATOM 3755 N N . ASP A 1 502 ? -0.105 -2.034 -6.867 1.00 96.25 502 ASP A N 1
ATOM 3756 C CA . ASP A 1 502 ? 1.044 -1.393 -7.490 1.00 96.25 502 ASP A CA 1
ATOM 3757 C C . ASP A 1 502 ? 2.319 -1.332 -6.651 1.00 96.25 502 ASP A C 1
ATOM 3759 O O . ASP A 1 502 ? 2.333 -1.326 -5.419 1.00 96.25 502 ASP A O 1
ATOM 3763 N N . VAL A 1 503 ? 3.429 -1.271 -7.378 1.00 94.38 503 VAL A N 1
ATOM 3764 C CA . VAL A 1 503 ? 4.758 -0.995 -6.849 1.00 94.38 503 VAL A CA 1
ATOM 3765 C C . VAL A 1 503 ? 5.346 0.196 -7.602 1.00 94.38 503 VAL A C 1
ATOM 3767 O O . VAL A 1 503 ? 5.460 0.172 -8.833 1.00 94.38 503 VAL A O 1
ATOM 3770 N N . SER A 1 504 ? 5.791 1.209 -6.859 1.00 90.06 504 SER A N 1
ATOM 3771 C CA . SER A 1 504 ? 6.477 2.397 -7.379 1.00 90.06 504 SER A CA 1
ATOM 3772 C C . SER A 1 504 ? 7.861 2.572 -6.743 1.00 90.06 504 SER A C 1
ATOM 3774 O O . SER A 1 504 ? 8.002 2.993 -5.592 1.00 90.06 504 SER A O 1
ATOM 3776 N N . GLY A 1 505 ? 8.911 2.235 -7.496 1.00 79.00 505 GLY A N 1
ATOM 3777 C CA . GLY A 1 505 ? 10.295 2.448 -7.072 1.00 79.00 505 GLY A CA 1
ATOM 3778 C C . GLY A 1 505 ? 10.860 3.794 -7.509 1.00 79.00 505 GLY A C 1
ATOM 3779 O O . GLY A 1 505 ? 10.817 4.118 -8.696 1.00 79.00 505 GLY A O 1
ATOM 3780 N N . TYR A 1 506 ? 11.460 4.530 -6.571 1.00 72.69 506 TYR A N 1
ATOM 3781 C CA . TYR A 1 506 ? 12.143 5.805 -6.827 1.00 72.69 506 TYR A CA 1
ATOM 3782 C C . TYR A 1 506 ? 13.599 5.799 -6.335 1.00 72.69 506 TYR A C 1
ATOM 3784 O O . TYR A 1 506 ? 13.980 5.046 -5.434 1.00 72.69 506 TYR A O 1
ATOM 3792 N N . HIS A 1 507 ? 14.438 6.661 -6.914 1.00 58.88 507 HIS A N 1
ATOM 3793 C CA . HIS A 1 507 ? 15.885 6.668 -6.672 1.00 58.88 507 HIS A CA 1
ATOM 3794 C C . HIS A 1 507 ? 16.284 7.567 -5.477 1.00 58.88 507 HIS A C 1
ATOM 3796 O O . HIS A 1 507 ? 16.213 8.795 -5.553 1.00 58.88 507 HIS A O 1
ATOM 3802 N N . ARG A 1 508 ? 16.809 6.987 -4.384 1.00 56.12 508 ARG A N 1
ATOM 3803 C CA . ARG A 1 508 ? 17.495 7.730 -3.296 1.00 56.12 508 ARG A CA 1
ATOM 3804 C C . ARG A 1 508 ? 18.878 7.154 -2.995 1.00 56.12 508 ARG A C 1
ATOM 3806 O O . ARG A 1 508 ? 19.065 6.459 -2.006 1.00 56.12 508 ARG A O 1
ATOM 3813 N N . ASP A 1 509 ? 19.836 7.482 -3.858 1.00 55.03 509 ASP A N 1
ATOM 3814 C CA . ASP A 1 509 ? 21.275 7.305 -3.619 1.00 55.03 509 ASP A CA 1
ATOM 3815 C C . ASP A 1 509 ? 21.724 5.837 -3.347 1.00 55.03 509 ASP A C 1
ATOM 3817 O O . ASP A 1 509 ? 22.798 5.614 -2.791 1.00 55.03 509 ASP A O 1
ATOM 3821 N N . SER A 1 510 ? 20.930 4.834 -3.763 1.00 52.72 510 SER A N 1
ATOM 3822 C CA . SER A 1 510 ? 21.216 3.389 -3.636 1.00 52.72 510 SER A CA 1
ATOM 3823 C C . SER A 1 510 ? 21.724 2.794 -4.955 1.00 52.72 510 SER A C 1
ATOM 3825 O O . SER A 1 510 ? 21.150 3.052 -6.009 1.00 52.72 510 SER A O 1
ATOM 3827 N N . GLU A 1 511 ? 22.764 1.954 -4.895 1.00 50.38 511 GLU A N 1
ATOM 3828 C CA . GLU A 1 511 ? 23.336 1.260 -6.064 1.00 50.38 511 GLU A CA 1
ATOM 3829 C C . GLU A 1 511 ? 22.483 0.079 -6.565 1.00 50.38 511 GLU A C 1
ATOM 3831 O O . GLU A 1 511 ? 22.693 -0.379 -7.688 1.00 50.38 511 GLU A O 1
ATOM 3836 N N . TYR A 1 512 ? 21.515 -0.397 -5.772 1.00 52.09 512 TYR A N 1
ATOM 3837 C CA . TYR A 1 512 ? 20.617 -1.499 -6.128 1.00 52.09 512 TYR A CA 1
ATOM 3838 C C . TYR A 1 512 ? 19.167 -1.032 -6.034 1.00 52.09 512 TYR A C 1
ATOM 3840 O O . TYR A 1 512 ? 18.697 -0.678 -4.951 1.00 52.09 512 TYR A O 1
ATOM 3848 N N . LEU A 1 513 ? 18.476 -1.035 -7.172 1.00 61.03 513 LEU A N 1
ATOM 3849 C CA . LEU A 1 513 ? 17.063 -0.700 -7.298 1.00 61.03 513 LEU A CA 1
ATOM 3850 C C . LEU A 1 513 ? 16.369 -1.862 -8.001 1.00 61.03 513 LEU A C 1
ATOM 3852 O O . LEU A 1 513 ? 16.875 -2.396 -8.984 1.00 61.03 513 LEU A O 1
ATOM 3856 N N . TYR A 1 514 ? 15.216 -2.268 -7.497 1.00 72.62 514 TYR A N 1
ATOM 3857 C CA . TYR A 1 514 ? 14.300 -3.127 -8.229 1.00 72.62 514 TYR A CA 1
ATOM 3858 C C . TYR A 1 514 ? 12.879 -2.871 -7.732 1.00 72.62 514 TYR A C 1
ATOM 3860 O O . TYR A 1 514 ? 12.653 -2.568 -6.560 1.00 72.62 514 TYR A O 1
ATOM 3868 N N . SER A 1 515 ? 11.931 -2.949 -8.657 1.00 87.25 515 SER A N 1
ATOM 3869 C CA . SER A 1 515 ? 10.504 -2.775 -8.400 1.00 87.25 515 SER A CA 1
ATOM 3870 C C . SER A 1 515 ? 9.797 -3.968 -8.990 1.00 87.25 515 SER A C 1
ATOM 3872 O O . SER A 1 515 ? 9.770 -4.120 -10.213 1.00 87.25 515 SER A O 1
ATOM 3874 N N . VAL A 1 516 ? 9.309 -4.861 -8.138 1.00 91.44 516 VAL A N 1
ATOM 3875 C CA . VAL A 1 516 ? 8.890 -6.183 -8.601 1.00 91.44 516 VAL A CA 1
ATOM 3876 C C . VAL A 1 516 ? 7.566 -6.626 -8.005 1.00 91.44 516 VAL A C 1
ATOM 3878 O O . VAL A 1 516 ? 7.287 -6.373 -6.836 1.00 91.44 516 VAL A O 1
ATOM 3881 N N . GLY A 1 517 ? 6.764 -7.323 -8.809 1.00 91.88 517 GLY A N 1
ATOM 3882 C CA . GLY A 1 517 ? 5.529 -7.945 -8.344 1.00 91.88 517 GLY A CA 1
ATOM 3883 C C . GLY A 1 517 ? 4.477 -6.913 -7.966 1.00 91.88 517 GLY A C 1
ATOM 3884 O O . GLY A 1 517 ? 4.237 -6.701 -6.781 1.00 91.88 517 GLY A O 1
ATOM 3885 N N . GLY A 1 518 ? 3.835 -6.278 -8.949 1.00 93.81 518 GLY A N 1
ATOM 3886 C CA . GLY A 1 518 ? 2.829 -5.243 -8.667 1.00 93.81 518 GLY A CA 1
ATOM 3887 C C . GLY A 1 518 ? 1.685 -5.739 -7.778 1.00 93.81 518 GLY A C 1
ATOM 3888 O O . GLY A 1 518 ? 1.227 -5.003 -6.919 1.00 93.81 518 GLY A O 1
ATOM 3889 N N . ALA A 1 519 ? 1.304 -7.018 -7.865 1.00 97.75 519 ALA A N 1
ATOM 3890 C CA . ALA A 1 519 ? 0.478 -7.664 -6.844 1.00 97.75 519 ALA A CA 1
ATOM 3891 C C . ALA A 1 519 ? 1.309 -8.544 -5.900 1.00 97.75 519 ALA A C 1
ATOM 3893 O O . ALA A 1 519 ? 1.257 -8.360 -4.688 1.00 97.75 519 ALA A O 1
ATOM 3894 N N . ILE A 1 520 ? 2.065 -9.507 -6.434 1.00 98.44 520 ILE A N 1
ATOM 3895 C CA . ILE A 1 520 ? 2.751 -10.539 -5.645 1.00 98.44 520 ILE A CA 1
ATOM 3896 C C . ILE A 1 520 ? 4.241 -10.566 -5.991 1.00 98.44 520 ILE A C 1
ATOM 3898 O O . ILE A 1 520 ? 4.590 -10.723 -7.159 1.00 98.44 520 ILE A O 1
ATOM 3902 N N . SER A 1 521 ? 5.112 -10.502 -4.981 1.00 95.88 521 SER A N 1
ATOM 3903 C CA . SER A 1 521 ? 6.534 -10.869 -5.089 1.00 95.88 521 SER A CA 1
ATOM 3904 C C . SER A 1 521 ? 6.839 -12.023 -4.137 1.00 95.88 521 SER A C 1
ATOM 3906 O O . SER A 1 521 ? 6.482 -11.967 -2.959 1.00 95.88 521 SER A O 1
ATOM 3908 N N . SER A 1 522 ? 7.463 -13.090 -4.635 1.00 93.75 522 SER A N 1
ATOM 3909 C CA . SER A 1 522 ? 7.805 -14.248 -3.804 1.00 93.75 522 SER A CA 1
ATOM 3910 C C . SER A 1 522 ? 8.943 -15.093 -4.374 1.00 93.75 522 SER A C 1
ATOM 3912 O O . SER A 1 522 ? 9.290 -14.967 -5.547 1.00 93.75 522 SER A O 1
ATOM 3914 N N . ASP A 1 523 ? 9.499 -16.016 -3.588 1.00 85.69 523 ASP A N 1
ATOM 3915 C CA . ASP A 1 523 ? 10.396 -17.040 -4.130 1.00 85.69 523 ASP A CA 1
ATOM 3916 C C . ASP A 1 523 ? 9.618 -18.136 -4.861 1.00 85.69 523 ASP A C 1
ATOM 3918 O O . ASP A 1 523 ? 10.065 -18.643 -5.892 1.00 85.69 523 ASP A O 1
ATOM 3922 N N . GLU A 1 524 ? 8.431 -18.489 -4.375 1.00 87.50 524 GLU A N 1
ATOM 3923 C CA . GLU A 1 524 ? 7.559 -19.469 -5.014 1.00 87.50 524 GLU A CA 1
ATOM 3924 C C . GLU A 1 524 ? 6.110 -18.991 -5.031 1.00 87.50 524 GLU A C 1
ATOM 3926 O O . GLU A 1 524 ? 5.554 -18.605 -4.009 1.00 87.50 524 GLU A O 1
ATOM 3931 N N . VAL A 1 525 ? 5.479 -19.057 -6.204 1.00 94.31 525 VAL A N 1
ATOM 3932 C CA . VAL A 1 525 ? 4.087 -18.648 -6.387 1.00 94.31 525 VAL A CA 1
ATOM 3933 C C . VAL A 1 525 ? 3.306 -19.768 -7.061 1.00 94.31 525 VAL A C 1
ATOM 3935 O O . VAL A 1 525 ? 3.660 -20.214 -8.151 1.00 94.31 525 VAL A O 1
ATOM 3938 N N . ASN A 1 526 ? 2.214 -20.195 -6.436 1.00 91.44 526 ASN A N 1
ATOM 3939 C CA . ASN A 1 526 ? 1.278 -21.175 -6.975 1.00 91.44 526 ASN A CA 1
ATOM 3940 C C . ASN A 1 526 ? -0.114 -20.539 -7.078 1.00 91.44 526 ASN A C 1
ATOM 3942 O O . ASN A 1 526 ? -0.729 -20.232 -6.060 1.00 91.44 526 ASN A O 1
ATOM 3946 N N . ILE A 1 527 ? -0.613 -20.344 -8.297 1.00 97.00 527 ILE A N 1
ATOM 3947 C CA . ILE A 1 527 ? -1.861 -19.634 -8.591 1.00 97.00 527 ILE A CA 1
ATOM 3948 C C . ILE A 1 527 ? -2.832 -20.569 -9.298 1.00 97.00 527 ILE A C 1
ATOM 3950 O O . ILE A 1 527 ? -2.530 -21.094 -10.368 1.00 97.00 527 ILE A O 1
ATOM 3954 N N . CYS A 1 528 ? -4.030 -20.706 -8.742 1.00 92.38 528 CYS A N 1
ATOM 3955 C CA . CYS A 1 528 ? -5.117 -21.480 -9.318 1.00 92.38 528 CYS A CA 1
ATOM 3956 C C . CYS A 1 528 ? -6.398 -20.642 -9.392 1.00 92.38 528 CYS A C 1
ATOM 3958 O O . CYS A 1 528 ? -6.763 -19.970 -8.430 1.00 92.38 528 CYS A O 1
ATOM 3960 N N . ASN A 1 529 ? -7.120 -20.712 -10.511 1.00 93.44 529 ASN A N 1
ATOM 3961 C CA . ASN A 1 529 ? -8.471 -20.149 -10.664 1.00 93.44 529 ASN A CA 1
ATOM 3962 C C . ASN A 1 529 ? -8.623 -18.692 -10.182 1.00 93.44 529 ASN A C 1
ATOM 3964 O O . ASN A 1 529 ? -9.624 -18.357 -9.554 1.00 93.44 529 ASN A O 1
ATOM 3968 N N . SER A 1 530 ? -7.613 -17.851 -10.402 1.00 97.19 530 SER A N 1
ATOM 3969 C CA . SER A 1 530 ? -7.547 -16.501 -9.829 1.00 97.19 530 SER A CA 1
ATOM 3970 C C . SER A 1 530 ? -7.404 -15.434 -10.911 1.00 97.19 530 SER A C 1
ATOM 3972 O O . SER A 1 530 ? -6.956 -15.723 -12.023 1.00 97.19 530 SER A O 1
ATOM 3974 N N . ASN A 1 531 ? -7.774 -14.197 -10.582 1.00 90.88 531 ASN A N 1
ATOM 3975 C CA . ASN A 1 531 ? -7.806 -13.079 -11.521 1.00 90.88 531 ASN A CA 1
ATOM 3976 C C . ASN A 1 531 ? -6.839 -11.970 -11.098 1.00 90.88 531 ASN A C 1
ATOM 3978 O O . ASN A 1 531 ? -6.872 -11.526 -9.954 1.00 90.88 531 ASN A O 1
ATOM 3982 N N . PHE A 1 532 ? -6.040 -11.490 -12.047 1.00 97.88 532 PHE A N 1
ATOM 3983 C CA . PHE A 1 532 ? -5.081 -10.403 -11.883 1.00 97.88 532 PHE A CA 1
ATOM 3984 C C . PHE A 1 532 ? -5.342 -9.336 -12.943 1.00 97.88 532 PHE A C 1
ATOM 3986 O O . PHE A 1 532 ? -5.054 -9.549 -14.125 1.00 97.88 532 PHE A O 1
ATOM 3993 N N . THR A 1 533 ? -5.874 -8.189 -12.535 1.00 90.88 533 THR A N 1
ATOM 3994 C CA . THR A 1 533 ? -6.277 -7.121 -13.454 1.00 90.88 533 THR A CA 1
ATOM 3995 C C . THR A 1 533 ? -5.579 -5.811 -13.117 1.00 90.88 533 THR A C 1
ATOM 3997 O O . THR A 1 533 ? -5.650 -5.341 -11.990 1.00 90.88 533 THR A O 1
ATOM 4000 N N . SER A 1 534 ? -4.938 -5.188 -14.104 1.00 92.12 534 SER A N 1
ATOM 4001 C CA . SER A 1 534 ? -4.376 -3.836 -13.992 1.00 92.12 534 SER A CA 1
ATOM 4002 C C . SER A 1 534 ? -3.388 -3.639 -12.833 1.00 92.12 534 SER A C 1
ATOM 4004 O O . SER A 1 534 ? -3.250 -2.527 -12.331 1.00 92.12 534 SER A O 1
ATOM 4006 N N . ASN A 1 535 ? -2.702 -4.699 -12.402 1.00 96.06 535 ASN A N 1
ATOM 4007 C CA . ASN A 1 535 ? -1.637 -4.588 -11.409 1.00 96.06 535 ASN A CA 1
ATOM 4008 C C . ASN A 1 535 ? -0.363 -4.073 -12.087 1.00 96.06 535 ASN A C 1
ATOM 4010 O O . ASN A 1 535 ? -0.105 -4.399 -13.252 1.00 96.06 535 ASN A O 1
ATOM 4014 N N . SER A 1 536 ? 0.436 -3.268 -11.392 1.00 95.00 536 SER A N 1
ATOM 4015 C CA . SER A 1 536 ? 1.588 -2.628 -12.027 1.00 95.00 536 SER A CA 1
ATOM 4016 C C . SER A 1 536 ? 2.846 -2.596 -11.175 1.00 95.00 536 SER A C 1
ATOM 4018 O O . SER A 1 536 ? 2.809 -2.373 -9.973 1.00 95.00 536 SER A O 1
ATOM 4020 N N . ALA A 1 537 ? 3.992 -2.792 -11.814 1.00 93.31 537 ALA A N 1
ATOM 4021 C CA . ALA A 1 537 ? 5.289 -2.492 -11.232 1.00 93.31 537 ALA A CA 1
ATOM 4022 C C . ALA A 1 537 ? 5.942 -1.400 -12.078 1.00 93.31 537 ALA A C 1
ATOM 4024 O O . ALA A 1 537 ? 5.930 -1.464 -13.306 1.00 93.31 537 ALA A O 1
ATOM 4025 N N . SER A 1 538 ? 6.498 -0.384 -11.427 1.00 89.94 538 SER A N 1
ATOM 4026 C CA . SER A 1 538 ? 7.136 0.743 -12.099 1.00 89.94 538 SER A CA 1
ATOM 4027 C C . SER A 1 538 ? 8.432 1.130 -11.397 1.00 89.94 538 SER A C 1
ATOM 4029 O O . SER A 1 538 ? 8.524 1.102 -10.171 1.00 89.94 538 SER A O 1
ATOM 4031 N N . SER A 1 539 ? 9.443 1.471 -12.197 1.00 82.50 539 SER A N 1
ATOM 4032 C CA . SER A 1 539 ? 10.739 1.975 -11.739 1.00 82.50 539 SER A CA 1
ATOM 4033 C C . SER A 1 539 ? 11.049 3.290 -12.452 1.00 82.50 539 SER A C 1
ATOM 4035 O O . SER A 1 539 ? 10.915 3.377 -13.683 1.00 82.50 539 SER A O 1
ATOM 4037 N N . GLU A 1 540 ? 11.448 4.306 -11.682 1.00 81.19 540 GLU A N 1
ATOM 4038 C CA . GLU A 1 540 ? 11.954 5.581 -12.207 1.00 81.19 540 GLU A CA 1
ATOM 4039 C C . GLU A 1 540 ? 13.312 5.415 -12.911 1.00 81.19 540 GLU A C 1
ATOM 4041 O O . GLU A 1 540 ? 13.569 6.076 -13.919 1.00 81.19 540 GLU A O 1
ATOM 4046 N N . ASP A 1 541 ? 14.168 4.505 -12.430 1.00 74.62 541 ASP A N 1
ATOM 4047 C CA . ASP A 1 541 ? 15.468 4.224 -13.042 1.00 74.62 541 ASP A CA 1
ATOM 4048 C C . ASP A 1 541 ? 15.357 3.073 -14.044 1.00 74.62 541 ASP A C 1
ATOM 4050 O O . ASP A 1 541 ? 15.328 1.894 -13.690 1.00 74.62 541 ASP A O 1
ATOM 4054 N N . LYS A 1 542 ? 15.345 3.412 -15.334 1.00 76.38 542 LYS A N 1
ATOM 4055 C CA . LYS A 1 542 ? 15.241 2.428 -16.420 1.00 76.38 542 LYS A CA 1
ATOM 4056 C C . LYS A 1 542 ? 16.480 1.546 -16.595 1.00 76.38 542 LYS A C 1
ATOM 4058 O O . LYS A 1 542 ? 16.398 0.557 -17.322 1.00 76.38 542 LYS A O 1
ATOM 4063 N N . ASN A 1 543 ? 17.598 1.837 -15.922 1.00 72.44 543 ASN A N 1
ATOM 4064 C CA . ASN A 1 543 ? 18.711 0.885 -15.831 1.00 72.44 543 ASN A CA 1
ATOM 4065 C C . ASN A 1 543 ? 18.347 -0.326 -14.958 1.00 72.44 543 ASN A C 1
ATOM 4067 O O . ASN A 1 543 ? 18.890 -1.413 -15.157 1.00 72.44 543 ASN A O 1
ATOM 4071 N N . TYR A 1 544 ? 17.380 -0.148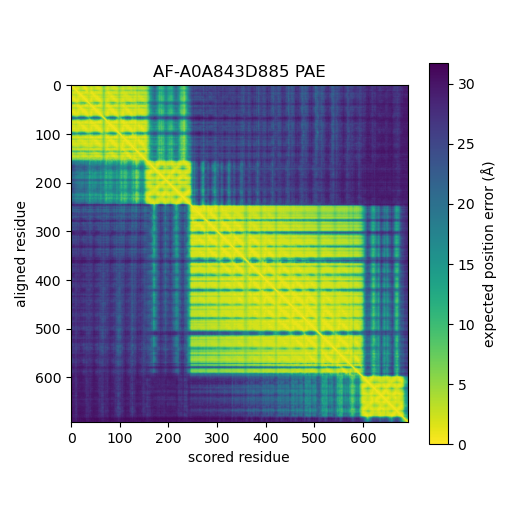 -14.057 1.00 75.12 544 TYR A N 1
ATOM 4072 C CA . TYR A 1 544 ? 16.814 -1.166 -13.185 1.00 75.12 544 TYR A CA 1
ATOM 4073 C C . TYR A 1 544 ? 15.319 -1.344 -13.490 1.00 75.12 544 TYR A C 1
ATOM 4075 O O . TYR A 1 544 ? 14.459 -0.858 -12.749 1.00 75.12 544 TYR A O 1
ATOM 4083 N N . PRO A 1 545 ? 14.988 -2.003 -14.616 1.00 79.50 545 PRO A N 1
ATOM 4084 C CA . PRO A 1 545 ? 13.611 -2.152 -15.061 1.00 79.50 545 PRO A CA 1
ATOM 4085 C C . PRO A 1 545 ? 12.774 -2.897 -14.024 1.00 79.50 545 PRO A C 1
ATOM 4087 O O . PRO A 1 545 ? 13.202 -3.915 -13.475 1.00 79.50 545 PRO A O 1
ATOM 4090 N N . SER A 1 546 ? 11.560 -2.403 -13.813 1.00 87.81 546 SER A N 1
ATOM 4091 C CA . SER A 1 546 ? 10.542 -3.097 -13.029 1.00 87.81 546 SER A CA 1
ATOM 4092 C C . SER A 1 546 ? 10.152 -4.436 -13.659 1.00 87.81 546 SER A C 1
ATOM 4094 O O . SER A 1 546 ? 10.220 -4.596 -14.880 1.00 87.81 546 SER A O 1
ATOM 4096 N N . MET A 1 547 ? 9.754 -5.413 -12.840 1.00 88.88 547 MET A N 1
ATOM 4097 C CA . MET A 1 547 ? 9.491 -6.779 -13.310 1.00 88.88 547 MET A CA 1
ATOM 4098 C C . MET A 1 547 ? 8.200 -7.365 -12.742 1.00 88.88 547 MET A C 1
ATOM 4100 O O . MET A 1 547 ? 7.963 -7.280 -11.540 1.00 88.88 547 MET A O 1
ATOM 4104 N N . GLY A 1 548 ? 7.400 -8.027 -13.582 1.00 88.31 548 GLY A N 1
ATOM 4105 C CA . GLY A 1 548 ? 6.220 -8.768 -13.130 1.00 88.31 548 GLY A CA 1
ATOM 4106 C C . GLY A 1 548 ? 5.123 -7.852 -12.592 1.00 88.31 548 GLY A C 1
ATOM 4107 O O . GLY A 1 548 ? 4.940 -7.748 -11.381 1.00 88.31 548 GLY A O 1
ATOM 4108 N N . GLY A 1 549 ? 4.377 -7.184 -13.474 1.00 88.56 549 GLY A N 1
ATOM 4109 C CA . GLY A 1 549 ? 3.356 -6.212 -13.064 1.00 88.56 549 GLY A CA 1
ATOM 4110 C C . GLY A 1 549 ? 2.228 -6.822 -12.238 1.00 88.56 549 GLY A C 1
ATOM 4111 O O . GLY A 1 549 ? 1.710 -6.168 -11.347 1.00 88.56 549 GLY A O 1
ATOM 4112 N N . ALA A 1 550 ? 1.898 -8.098 -12.440 1.00 94.56 550 ALA A N 1
ATOM 4113 C CA . ALA A 1 550 ? 1.092 -8.854 -11.484 1.00 94.56 550 ALA A CA 1
ATOM 4114 C C . ALA A 1 550 ? 1.978 -9.654 -10.532 1.00 94.56 550 ALA A C 1
ATOM 4116 O O . ALA A 1 550 ? 1.873 -9.512 -9.316 1.00 94.56 550 ALA A O 1
ATOM 4117 N N . VAL A 1 551 ? 2.839 -10.511 -11.079 1.00 95.62 551 VAL A N 1
ATOM 4118 C CA . VAL A 1 551 ? 3.549 -11.529 -10.305 1.00 95.62 551 VAL A CA 1
ATOM 4119 C C . VAL A 1 551 ? 5.029 -11.505 -10.636 1.00 95.62 551 VAL A C 1
ATOM 4121 O O . VAL A 1 551 ? 5.432 -11.658 -11.789 1.00 95.62 551 VAL A O 1
ATOM 4124 N N . HIS A 1 552 ? 5.841 -11.401 -9.598 1.00 93.00 552 HIS A N 1
ATOM 4125 C CA . HIS A 1 552 ? 7.264 -11.657 -9.646 1.00 93.00 552 HIS A CA 1
ATOM 4126 C C . HIS A 1 552 ? 7.596 -12.904 -8.825 1.00 93.00 552 HIS A C 1
ATOM 4128 O O . HIS A 1 552 ? 7.171 -13.036 -7.676 1.00 93.00 552 HIS A O 1
ATOM 4134 N N . SER A 1 553 ? 8.376 -13.812 -9.414 1.00 88.12 553 SER A N 1
ATOM 4135 C CA . SER A 1 553 ? 8.928 -14.968 -8.718 1.00 88.12 553 SER A CA 1
ATOM 4136 C C . SER A 1 553 ? 10.443 -15.078 -8.896 1.00 88.12 553 SER A C 1
ATOM 4138 O O . SER A 1 553 ? 10.940 -15.243 -10.014 1.00 88.12 553 SER A O 1
ATOM 4140 N N . SER A 1 554 ? 11.191 -15.076 -7.788 1.00 79.88 554 SER A N 1
ATOM 4141 C CA . SER A 1 554 ? 12.636 -15.377 -7.793 1.00 79.88 554 SER A CA 1
ATOM 4142 C C . SER A 1 554 ? 12.920 -16.865 -8.090 1.00 79.88 554 SER A C 1
ATOM 4144 O O . SER A 1 554 ? 14.040 -17.265 -8.433 1.00 79.88 554 SER A O 1
ATOM 4146 N N . GLY A 1 555 ? 11.889 -17.707 -7.980 1.00 76.12 555 GLY A N 1
ATOM 4147 C CA . GLY A 1 555 ? 11.957 -19.147 -8.117 1.00 76.12 555 GLY A CA 1
ATOM 4148 C C . GLY A 1 555 ? 10.854 -19.725 -8.996 1.00 76.12 555 GLY A C 1
ATOM 4149 O O . GLY A 1 555 ? 10.863 -19.528 -10.211 1.00 76.12 555 GLY A O 1
ATOM 4150 N N . ILE A 1 556 ? 10.018 -20.582 -8.404 1.00 78.38 556 ILE A N 1
ATOM 4151 C CA . ILE A 1 556 ? 9.019 -21.383 -9.124 1.00 78.38 556 ILE A CA 1
ATOM 4152 C C . ILE A 1 556 ? 7.723 -20.582 -9.239 1.00 78.38 556 ILE A C 1
ATOM 4154 O O . ILE A 1 556 ? 7.198 -20.117 -8.234 1.00 78.38 556 ILE A O 1
ATOM 4158 N N . CYS A 1 557 ? 7.169 -20.487 -10.447 1.00 86.06 557 CYS A N 1
ATOM 4159 C CA . CYS A 1 557 ? 5.845 -19.916 -10.664 1.00 86.06 557 CYS A CA 1
ATOM 4160 C C . CYS A 1 557 ? 4.934 -20.917 -11.386 1.00 86.06 557 CYS A C 1
ATOM 4162 O O . CYS A 1 557 ? 5.151 -21.236 -12.556 1.00 86.06 557 CYS A O 1
ATOM 4164 N N . ASN A 1 558 ? 3.911 -21.415 -10.694 1.00 82.31 558 ASN A N 1
ATOM 4165 C CA . ASN A 1 558 ? 2.877 -22.268 -11.270 1.00 82.31 558 ASN A CA 1
ATOM 4166 C C . ASN A 1 558 ? 1.570 -21.492 -11.387 1.00 82.31 558 ASN A C 1
ATOM 4168 O O . ASN A 1 558 ? 1.107 -20.901 -10.416 1.00 82.31 558 ASN A O 1
ATOM 4172 N N . VAL A 1 559 ? 0.960 -21.528 -12.568 1.00 88.19 559 VAL A N 1
ATOM 4173 C CA . VAL A 1 559 ? -0.305 -20.855 -12.856 1.00 88.19 559 VAL A CA 1
ATOM 4174 C C . VAL A 1 559 ? -1.238 -21.817 -13.580 1.00 88.19 559 VAL A C 1
ATOM 4176 O O . VAL A 1 559 ? -0.912 -22.344 -14.647 1.00 88.19 559 VAL A O 1
ATOM 4179 N N . GLU A 1 560 ? -2.417 -22.038 -13.015 1.00 86.19 560 GLU A N 1
ATOM 4180 C CA . GLU A 1 560 ? -3.459 -22.891 -13.576 1.00 86.19 560 GLU A CA 1
ATOM 4181 C C . GLU A 1 560 ? -4.814 -22.175 -13.579 1.00 86.19 560 GLU A C 1
ATOM 4183 O O . GLU A 1 560 ? -5.208 -21.546 -12.597 1.00 86.19 560 GLU A O 1
ATOM 4188 N N . GLY A 1 561 ? -5.556 -22.269 -14.685 1.00 79.56 561 GLY A N 1
ATOM 4189 C CA . GLY A 1 561 ? -6.960 -21.839 -14.727 1.00 79.56 561 GLY A CA 1
ATOM 4190 C C . GLY A 1 561 ? -7.189 -20.347 -14.455 1.00 79.56 561 GLY A C 1
ATOM 4191 O O . GLY A 1 561 ? -8.289 -19.976 -14.060 1.00 79.56 561 GLY A O 1
ATOM 4192 N N . SER A 1 562 ? -6.164 -19.504 -14.597 1.00 92.69 562 SER A N 1
ATOM 4193 C CA . SER A 1 562 ? -6.157 -18.129 -14.077 1.00 92.69 562 SER A CA 1
ATOM 4194 C C . SER A 1 562 ? -6.155 -17.077 -15.190 1.00 92.69 562 SER A C 1
ATOM 4196 O O . SER A 1 562 ? -5.831 -17.371 -16.344 1.00 92.69 562 SER A O 1
ATOM 4198 N N . ILE A 1 563 ? -6.547 -15.846 -14.864 1.00 84.44 563 ILE A N 1
ATOM 4199 C CA . ILE A 1 563 ? -6.752 -14.755 -15.826 1.00 84.44 563 ILE A CA 1
ATOM 4200 C C . ILE A 1 563 ? -5.871 -13.557 -15.465 1.00 84.44 563 ILE A C 1
ATOM 4202 O O . ILE A 1 563 ? -5.895 -13.090 -14.332 1.00 84.44 563 ILE A O 1
ATOM 4206 N N . PHE A 1 564 ? -5.145 -13.030 -16.450 1.00 92.62 564 PHE A N 1
ATOM 4207 C CA . PHE A 1 564 ? -4.285 -11.852 -16.347 1.00 92.62 564 PHE A CA 1
ATOM 4208 C C . PHE A 1 564 ? -4.691 -10.832 -17.416 1.00 92.62 564 PHE A C 1
ATOM 4210 O O . PHE A 1 564 ? -4.723 -11.158 -18.607 1.00 92.62 564 PHE A O 1
ATOM 4217 N N . ILE A 1 565 ? -5.055 -9.616 -17.008 1.00 83.25 565 ILE A N 1
ATOM 4218 C CA . ILE A 1 565 ? -5.545 -8.563 -17.907 1.00 83.25 565 ILE A CA 1
ATOM 4219 C C . ILE A 1 565 ? -4.873 -7.230 -17.570 1.00 83.25 565 ILE A C 1
ATOM 4221 O O . ILE A 1 565 ? -4.942 -6.788 -16.431 1.00 83.25 565 ILE A O 1
ATOM 4225 N N . ASN A 1 566 ? -4.290 -6.546 -18.557 1.00 85.56 566 ASN A N 1
ATOM 4226 C CA . ASN A 1 566 ? -3.760 -5.172 -18.442 1.00 85.56 566 ASN A CA 1
ATOM 4227 C C . ASN A 1 566 ? -2.743 -4.924 -17.303 1.00 85.56 566 ASN A C 1
ATOM 4229 O O . ASN A 1 566 ? -2.514 -3.782 -16.918 1.00 85.56 566 ASN A O 1
ATOM 4233 N N . ASN A 1 567 ? -2.130 -5.966 -16.748 1.00 89.31 567 ASN A N 1
ATOM 4234 C CA . ASN A 1 567 ? -0.981 -5.827 -15.855 1.00 89.31 567 ASN A CA 1
ATOM 4235 C C . ASN A 1 567 ? 0.241 -5.234 -16.586 1.00 89.31 567 ASN A C 1
ATOM 4237 O O . ASN A 1 567 ? 0.413 -5.514 -17.769 1.00 89.31 567 ASN A O 1
ATOM 4241 N N . SER A 1 568 ? 1.078 -4.438 -15.918 1.00 89.12 568 SER A N 1
ATOM 4242 C CA . SER A 1 568 ? 2.164 -3.693 -16.578 1.00 89.12 568 SER A CA 1
ATOM 4243 C C . SER A 1 568 ? 3.460 -3.656 -15.769 1.00 89.12 568 SER A C 1
ATOM 4245 O O . SER A 1 568 ? 3.445 -3.398 -14.570 1.00 89.12 568 SER A O 1
ATOM 4247 N N . ALA A 1 569 ? 4.593 -3.841 -16.443 1.00 89.44 569 ALA A N 1
ATOM 4248 C CA . ALA A 1 569 ? 5.945 -3.659 -15.914 1.00 89.44 569 ALA A CA 1
ATOM 4249 C C . ALA A 1 569 ? 6.918 -3.393 -17.070 1.00 89.44 569 ALA A C 1
ATOM 4251 O O . ALA A 1 569 ? 6.600 -3.699 -18.218 1.00 89.44 569 ALA A O 1
ATOM 4252 N N . ASP A 1 570 ? 8.118 -2.880 -16.781 1.00 81.88 570 ASP A N 1
ATOM 4253 C CA . ASP A 1 570 ? 9.159 -2.707 -17.810 1.00 81.88 570 ASP A CA 1
ATOM 4254 C C . ASP A 1 570 ? 9.594 -4.059 -18.414 1.00 81.88 570 ASP A C 1
ATOM 4256 O O . ASP A 1 570 ? 10.036 -4.127 -19.562 1.00 81.88 570 ASP A O 1
ATOM 4260 N N . LYS A 1 571 ? 9.486 -5.143 -17.634 1.00 73.00 571 LYS A N 1
ATOM 4261 C CA . LYS A 1 571 ? 9.840 -6.513 -18.010 1.00 73.00 571 LYS A CA 1
ATOM 4262 C C . LYS A 1 571 ? 8.803 -7.517 -17.499 1.00 73.00 571 LYS A C 1
ATOM 4264 O O . LYS A 1 571 ? 8.509 -7.560 -16.309 1.00 73.00 571 LYS A O 1
ATOM 4269 N N . GLY A 1 572 ? 8.289 -8.376 -18.385 1.00 62.47 572 GLY A N 1
ATOM 4270 C CA . GLY A 1 572 ? 7.271 -9.375 -18.030 1.00 62.47 572 GLY A CA 1
ATOM 4271 C C . GLY A 1 572 ? 6.012 -8.710 -17.480 1.00 62.47 572 GLY A C 1
ATOM 4272 O O . GLY A 1 572 ? 5.723 -8.848 -16.294 1.00 62.47 572 GLY A O 1
ATOM 4273 N N . GLU A 1 573 ? 5.310 -7.961 -18.342 1.00 76.31 573 GLU A N 1
ATOM 4274 C CA . GLU A 1 573 ? 4.172 -7.089 -18.003 1.00 76.31 573 GLU A CA 1
ATOM 4275 C C . GLU A 1 573 ? 3.232 -7.698 -16.954 1.00 76.31 573 GLU A C 1
ATOM 4277 O O . GLU A 1 573 ? 2.896 -7.048 -15.971 1.00 76.31 573 GLU A O 1
ATOM 4282 N N . SER A 1 574 ? 2.863 -8.969 -17.114 1.00 80.88 574 SER A N 1
ATOM 4283 C CA . SER A 1 574 ? 2.084 -9.723 -16.128 1.00 80.88 574 SER A CA 1
ATOM 4284 C C . SER A 1 574 ? 2.945 -10.551 -15.179 1.00 80.88 574 SER A C 1
ATOM 4286 O O . SER A 1 574 ? 2.850 -10.366 -13.968 1.00 80.88 574 SER A O 1
ATOM 4288 N N . ILE A 1 575 ? 3.766 -11.463 -15.702 1.00 86.94 575 ILE A N 1
ATOM 4289 C CA . ILE A 1 575 ? 4.554 -12.399 -14.895 1.00 86.94 575 ILE A CA 1
ATOM 4290 C C . ILE A 1 575 ? 6.027 -12.314 -15.279 1.00 86.94 575 ILE A C 1
ATOM 4292 O O . ILE A 1 575 ? 6.369 -12.392 -16.462 1.00 86.94 575 ILE A O 1
ATOM 4296 N N . TRP A 1 576 ? 6.886 -12.238 -14.264 1.00 84.19 576 TRP A N 1
ATOM 4297 C CA . TRP A 1 576 ? 8.325 -12.451 -14.381 1.00 84.19 576 TRP A CA 1
ATOM 4298 C C . TRP A 1 576 ? 8.779 -13.559 -13.427 1.00 84.19 576 TRP A C 1
ATOM 4300 O O . TRP A 1 576 ? 8.592 -13.440 -12.217 1.00 84.19 576 TRP A O 1
ATOM 4310 N N . ALA A 1 577 ? 9.385 -14.630 -13.950 1.00 79.19 577 ALA A N 1
ATOM 4311 C CA . ALA A 1 577 ? 9.881 -15.746 -13.137 1.00 79.19 577 ALA A CA 1
ATOM 4312 C C . ALA A 1 577 ? 11.267 -16.238 -13.588 1.00 79.19 577 ALA A C 1
ATOM 4314 O O . ALA A 1 577 ? 11.494 -16.432 -14.783 1.00 79.19 577 ALA A O 1
ATOM 4315 N N . TYR A 1 578 ? 12.180 -16.479 -12.636 1.00 62.88 578 TYR A N 1
ATOM 4316 C CA . TYR A 1 578 ? 13.591 -16.801 -12.916 1.00 62.88 578 TYR A CA 1
ATOM 4317 C C . TYR A 1 578 ? 13.930 -18.299 -13.072 1.00 62.88 578 TYR A C 1
ATOM 4319 O O . TYR A 1 578 ? 15.022 -18.611 -13.554 1.00 62.88 578 TYR A O 1
ATOM 4327 N N . LYS A 1 579 ? 13.063 -19.247 -12.661 1.00 62.34 579 LYS A N 1
ATOM 4328 C CA . LYS A 1 579 ? 13.363 -20.693 -12.759 1.00 62.34 579 LYS A CA 1
ATOM 4329 C C . LYS A 1 579 ? 12.552 -21.432 -13.815 1.00 62.34 579 LYS A C 1
ATOM 4331 O O . LYS A 1 579 ? 11.341 -21.291 -13.974 1.00 62.34 579 LYS A O 1
ATOM 4336 N N . ALA A 1 580 ? 13.247 -22.402 -14.385 1.00 45.53 580 ALA A N 1
ATOM 4337 C CA . ALA A 1 580 ? 12.827 -23.290 -15.449 1.00 45.53 580 ALA A CA 1
ATOM 4338 C C . ALA A 1 580 ? 11.828 -24.410 -15.053 1.00 45.53 580 ALA A C 1
ATOM 4340 O O . ALA A 1 580 ? 11.524 -25.286 -15.859 1.00 45.53 580 ALA A O 1
ATOM 4341 N N . PHE A 1 581 ? 11.325 -24.385 -13.812 1.00 51.16 581 PHE A N 1
ATOM 4342 C CA . PHE A 1 581 ? 10.225 -25.235 -13.323 1.00 51.16 581 PHE A CA 1
ATOM 4343 C C . PHE A 1 581 ? 8.874 -24.511 -13.322 1.00 51.16 581 PHE A C 1
ATOM 4345 O O . PHE A 1 581 ? 7.889 -25.069 -12.848 1.00 51.16 581 PHE A O 1
ATOM 4352 N N . SER A 1 582 ? 8.831 -23.275 -13.820 1.00 66.62 582 SER A N 1
ATOM 4353 C CA . SER A 1 582 ? 7.595 -22.507 -13.912 1.00 66.62 582 SER A CA 1
ATOM 4354 C C . SER A 1 582 ? 6.684 -23.085 -14.996 1.00 66.62 582 SER A C 1
ATOM 4356 O O . SER A 1 582 ? 7.145 -23.410 -16.093 1.00 66.62 582 SER A O 1
ATOM 4358 N N . ASN A 1 583 ? 5.395 -23.222 -14.697 1.00 66.12 583 ASN A N 1
ATOM 4359 C CA . ASN A 1 583 ? 4.409 -23.803 -15.601 1.00 66.12 583 ASN A CA 1
ATOM 4360 C C . ASN A 1 583 ? 3.145 -22.946 -15.646 1.00 66.12 583 ASN A C 1
ATOM 4362 O O . ASN A 1 583 ? 2.615 -22.555 -14.611 1.00 66.12 583 ASN A O 1
ATOM 4366 N N . VAL A 1 584 ? 2.632 -22.701 -16.849 1.00 79.00 584 VAL A N 1
ATOM 4367 C CA . VAL A 1 584 ? 1.397 -21.946 -17.069 1.00 79.00 584 VAL A CA 1
ATOM 4368 C C . VAL A 1 584 ? 0.464 -22.802 -17.909 1.00 79.00 584 VAL A C 1
ATOM 4370 O O . VAL A 1 584 ? 0.757 -23.128 -19.059 1.00 79.00 584 VAL A O 1
ATOM 4373 N N . THR A 1 585 ? -0.668 -23.187 -17.332 1.00 74.50 585 THR A N 1
ATOM 4374 C CA . THR A 1 585 ? -1.645 -24.076 -17.965 1.00 74.50 585 THR A CA 1
ATOM 4375 C C . THR A 1 585 ? -3.045 -23.499 -17.858 1.00 74.50 585 THR A C 1
ATOM 4377 O O . THR A 1 585 ? -3.387 -22.839 -16.880 1.00 74.50 585 THR A O 1
ATOM 4380 N N . ASN A 1 586 ? -3.869 -23.721 -18.884 1.00 77.88 586 ASN A N 1
ATOM 4381 C CA . ASN A 1 586 ? -5.288 -23.339 -18.892 1.00 77.88 586 ASN A CA 1
ATOM 4382 C C . ASN A 1 586 ? -5.563 -21.879 -18.468 1.00 77.88 586 ASN A C 1
ATOM 4384 O O . ASN A 1 586 ? -6.611 -21.597 -17.900 1.00 77.88 586 ASN A O 1
ATOM 4388 N N . SER A 1 587 ? -4.621 -20.967 -18.717 1.00 81.88 587 SER A N 1
ATOM 4389 C CA . SER A 1 587 ? -4.660 -19.585 -18.228 1.00 81.88 587 SER A CA 1
ATOM 4390 C C . SER A 1 587 ? -4.709 -18.594 -19.387 1.00 81.88 587 SER A C 1
ATOM 4392 O O . SER A 1 587 ? -4.245 -18.897 -20.488 1.00 81.88 587 SER A O 1
ATOM 4394 N N . THR A 1 588 ? -5.300 -17.423 -19.151 1.00 77.94 588 THR A N 1
ATOM 4395 C CA . THR A 1 588 ? -5.551 -16.398 -20.176 1.00 77.94 588 THR A CA 1
ATOM 4396 C C . THR A 1 588 ? -4.785 -15.121 -19.861 1.00 77.94 588 THR A C 1
ATOM 4398 O O . THR A 1 588 ? -4.865 -14.630 -18.742 1.00 77.94 588 THR A O 1
ATOM 4401 N N . PHE A 1 589 ? -4.112 -14.557 -20.864 1.00 81.06 589 PHE A N 1
ATOM 4402 C CA . PHE A 1 589 ? -3.373 -13.296 -20.772 1.00 81.06 589 PHE A CA 1
ATOM 4403 C C . PHE A 1 589 ? -3.903 -12.336 -21.839 1.00 81.06 589 PHE A C 1
ATOM 4405 O O . PHE A 1 589 ? -3.898 -12.670 -23.024 1.00 81.06 589 PHE A O 1
ATOM 4412 N N . THR A 1 590 ? -4.404 -11.171 -21.429 1.00 72.50 590 THR A N 1
ATOM 4413 C CA . THR A 1 590 ? -4.964 -10.150 -22.332 1.00 72.50 590 THR A CA 1
ATOM 4414 C C . THR A 1 590 ? -4.242 -8.825 -22.126 1.00 72.50 590 THR A C 1
ATOM 4416 O O . THR A 1 590 ? -4.213 -8.316 -21.010 1.00 72.50 590 THR A O 1
ATOM 4419 N N . ASN A 1 591 ? -3.684 -8.262 -23.206 1.00 71.00 591 ASN A N 1
ATOM 4420 C CA . ASN A 1 591 ? -2.833 -7.058 -23.183 1.00 71.00 591 ASN A CA 1
ATO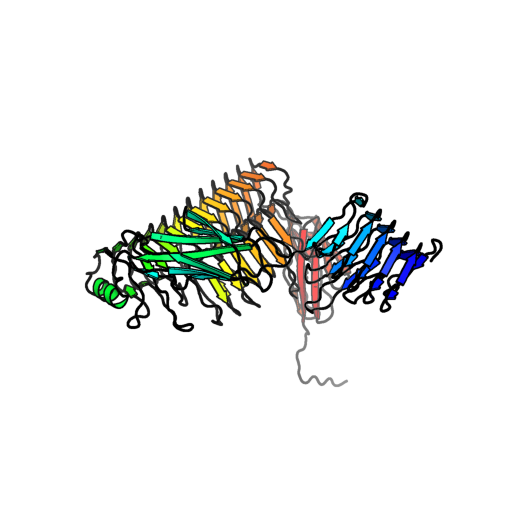M 4421 C C . ASN A 1 591 ? -1.677 -7.165 -22.182 1.00 71.00 591 ASN A C 1
ATOM 4423 O O . ASN A 1 591 ? -1.381 -6.216 -21.466 1.00 71.00 591 ASN A O 1
ATOM 4427 N N . ASN A 1 592 ? -1.107 -8.363 -22.090 1.00 67.75 592 ASN A N 1
ATOM 4428 C CA . ASN A 1 592 ? -0.070 -8.729 -21.148 1.00 67.75 592 ASN A CA 1
ATOM 4429 C C . ASN A 1 592 ? 0.985 -9.565 -21.862 1.00 67.75 592 ASN A C 1
ATOM 4431 O O . ASN A 1 592 ? 0.652 -10.599 -22.443 1.00 67.75 592 ASN A O 1
ATOM 4435 N N . ASP A 1 593 ? 2.239 -9.149 -21.760 1.00 65.38 593 ASP A N 1
ATOM 4436 C CA . ASP A 1 593 ? 3.409 -9.994 -21.958 1.00 65.38 593 ASP A CA 1
ATOM 4437 C C . ASP A 1 593 ? 3.748 -10.753 -20.661 1.00 65.38 593 ASP A C 1
ATOM 4439 O O . ASP A 1 593 ? 3.482 -10.290 -19.545 1.00 65.38 593 ASP A O 1
ATOM 4443 N N . PHE A 1 594 ? 4.322 -11.945 -20.779 1.00 65.88 594 PHE A N 1
ATOM 4444 C CA . PHE A 1 594 ? 4.860 -12.684 -19.638 1.00 65.88 594 PHE A CA 1
ATOM 4445 C C . PHE A 1 594 ? 6.218 -13.272 -20.006 1.00 65.88 594 PHE A C 1
ATOM 4447 O O . PHE A 1 594 ? 6.387 -13.900 -21.049 1.00 65.88 594 PHE A O 1
ATOM 4454 N N . ALA A 1 595 ? 7.194 -13.090 -19.123 1.00 61.53 595 ALA A N 1
ATOM 4455 C CA . ALA A 1 595 ? 8.557 -13.547 -19.325 1.00 61.53 595 ALA A CA 1
ATOM 4456 C C . ALA A 1 595 ? 8.887 -14.629 -18.295 1.00 61.53 595 ALA A C 1
ATOM 4458 O O . ALA A 1 595 ? 9.071 -14.369 -17.106 1.00 61.53 595 ALA A O 1
ATOM 4459 N N . ILE A 1 596 ? 8.967 -15.871 -18.768 1.00 63.94 596 ILE A N 1
ATOM 4460 C CA . ILE A 1 596 ? 9.518 -16.983 -17.994 1.00 63.94 596 ILE A CA 1
ATOM 4461 C C . ILE A 1 596 ? 10.948 -17.173 -18.471 1.00 63.94 596 ILE A C 1
ATOM 4463 O O . ILE A 1 596 ? 11.179 -17.601 -19.605 1.00 63.94 596 ILE A O 1
ATOM 4467 N N . VAL A 1 597 ? 11.908 -16.860 -17.607 1.00 58.16 597 VAL A N 1
ATOM 4468 C CA . VAL A 1 597 ? 13.321 -17.088 -17.884 1.00 58.16 597 VAL A CA 1
ATOM 4469 C C . VAL A 1 597 ? 13.552 -18.601 -17.873 1.00 58.16 597 VAL A C 1
ATOM 4471 O O . VAL A 1 597 ? 13.614 -19.251 -16.828 1.00 58.16 597 VAL A O 1
ATOM 4474 N N . LYS A 1 598 ? 13.631 -19.189 -19.070 1.00 61.69 598 LYS A N 1
ATOM 4475 C CA . LYS A 1 598 ? 13.798 -20.639 -19.245 1.00 61.69 598 LYS A CA 1
ATOM 4476 C C . LYS A 1 598 ? 15.173 -21.134 -18.827 1.00 61.69 598 LYS A C 1
ATOM 4478 O O . LYS A 1 598 ? 15.295 -22.306 -18.478 1.00 61.69 598 LYS A O 1
ATOM 4483 N N . ALA A 1 599 ? 16.181 -20.264 -18.860 1.00 65.75 599 ALA A N 1
ATOM 4484 C CA . ALA A 1 599 ? 17.557 -20.590 -18.522 1.00 65.75 599 ALA A CA 1
ATOM 4485 C C . ALA A 1 599 ? 18.013 -19.873 -17.243 1.00 65.75 599 ALA A C 1
ATOM 4487 O O . ALA A 1 599 ? 17.935 -18.659 -17.151 1.00 65.75 599 ALA A O 1
ATOM 4488 N N . TYR A 1 600 ? 18.521 -20.600 -16.252 1.00 71.19 600 TYR A N 1
ATOM 4489 C CA . TYR A 1 600 ? 18.969 -20.035 -14.979 1.00 71.19 600 TYR A CA 1
ATOM 4490 C C . TYR A 1 600 ? 20.487 -20.151 -14.835 1.00 71.19 600 TYR A C 1
ATOM 4492 O O . TYR A 1 600 ? 21.062 -21.225 -15.033 1.00 71.19 600 TYR A O 1
ATOM 4500 N N . ILE A 1 601 ? 21.127 -19.042 -14.452 1.00 81.06 601 ILE A N 1
ATOM 4501 C CA . ILE A 1 601 ? 22.564 -18.953 -14.192 1.00 81.06 601 ILE A CA 1
ATOM 4502 C C . ILE A 1 601 ? 22.780 -18.818 -12.686 1.00 81.06 601 ILE A C 1
ATOM 4504 O O . ILE A 1 601 ? 22.321 -17.864 -12.065 1.00 81.06 601 ILE A O 1
ATOM 4508 N N . LYS A 1 602 ? 23.550 -19.733 -12.096 1.00 83.19 602 LYS A N 1
ATOM 4509 C CA . LYS A 1 602 ? 24.121 -19.553 -10.757 1.00 83.19 602 LYS A CA 1
ATOM 4510 C C . LYS A 1 602 ? 25.618 -19.329 -10.884 1.00 83.19 602 LYS A C 1
ATOM 4512 O O . LYS A 1 602 ? 26.332 -20.189 -11.396 1.00 83.19 602 LYS A O 1
ATOM 4517 N N . ALA A 1 603 ? 26.099 -18.206 -10.369 1.00 88.12 603 ALA A N 1
ATOM 4518 C CA . ALA A 1 603 ? 27.511 -17.850 -10.368 1.00 88.12 603 ALA A CA 1
ATOM 4519 C C . ALA A 1 603 ? 27.922 -17.447 -8.941 1.00 88.12 603 ALA A C 1
ATOM 4521 O O . ALA A 1 603 ? 27.767 -16.292 -8.566 1.00 88.12 603 ALA A O 1
ATOM 4522 N N . PRO A 1 604 ? 28.342 -18.397 -8.087 1.00 82.75 604 PRO A N 1
ATOM 4523 C CA . PRO A 1 604 ? 28.742 -18.078 -6.721 1.00 82.75 604 PRO A CA 1
ATOM 4524 C C . PRO A 1 604 ? 30.008 -17.215 -6.686 1.00 82.75 604 PRO A C 1
ATOM 4526 O O . PRO A 1 604 ? 30.932 -17.443 -7.473 1.00 82.75 604 PRO A O 1
ATOM 4529 N N . THR A 1 605 ? 30.092 -16.308 -5.710 1.00 90.56 605 THR A N 1
ATOM 4530 C CA . THR A 1 605 ? 31.318 -15.554 -5.419 1.00 90.56 605 THR A CA 1
ATOM 4531 C C . THR A 1 605 ? 32.514 -16.487 -5.237 1.00 90.56 605 THR A C 1
ATOM 4533 O O . THR A 1 605 ? 32.425 -17.521 -4.569 1.00 90.56 605 THR A O 1
ATOM 4536 N N . LEU A 1 606 ? 33.655 -16.096 -5.804 1.00 92.75 606 LEU A N 1
ATOM 4537 C CA . LEU A 1 606 ? 34.928 -16.786 -5.622 1.00 92.75 606 LEU A CA 1
ATOM 4538 C C . LEU A 1 606 ? 35.875 -15.931 -4.780 1.00 92.75 606 LEU A C 1
ATOM 4540 O O . LEU A 1 606 ? 36.357 -14.914 -5.267 1.00 92.75 606 LEU A O 1
ATOM 4544 N N . SER A 1 607 ? 36.238 -16.403 -3.590 1.00 93.19 607 SER A N 1
ATOM 4545 C CA . SER A 1 607 ? 37.392 -15.885 -2.845 1.00 93.19 607 SER A CA 1
ATOM 4546 C C . SER A 1 607 ? 38.560 -16.860 -2.982 1.00 93.19 607 SER A C 1
ATOM 4548 O O . SER A 1 607 ? 38.421 -18.051 -2.693 1.00 93.19 607 SER A O 1
ATOM 4550 N N . LYS A 1 608 ? 39.720 -16.374 -3.430 1.00 90.88 608 LYS A N 1
ATOM 4551 C CA . LYS A 1 608 ? 40.933 -17.189 -3.601 1.00 90.88 608 LYS A CA 1
ATOM 4552 C C . LYS A 1 608 ? 42.195 -16.437 -3.208 1.00 90.88 608 LYS A C 1
ATOM 4554 O O . LYS A 1 608 ? 42.242 -15.213 -3.241 1.00 90.88 608 LYS A O 1
ATOM 4559 N N . MET A 1 609 ? 43.259 -17.171 -2.898 1.00 90.06 609 MET A N 1
ATOM 4560 C CA . MET A 1 609 ? 44.586 -16.577 -2.713 1.00 90.06 609 MET A CA 1
ATOM 4561 C C . MET A 1 609 ? 45.216 -16.229 -4.070 1.00 90.06 609 MET A C 1
ATOM 4563 O O . MET A 1 609 ? 44.939 -16.882 -5.081 1.00 90.06 609 MET A O 1
ATOM 4567 N N . TYR A 1 610 ? 46.103 -15.232 -4.108 1.00 89.50 610 TYR A N 1
ATOM 4568 C CA . TYR A 1 610 ? 46.898 -14.908 -5.296 1.00 89.50 610 TYR A CA 1
ATOM 4569 C C . TYR A 1 610 ? 47.711 -16.138 -5.744 1.00 89.50 610 TYR A C 1
ATOM 4571 O O . TYR A 1 610 ? 48.441 -16.723 -4.944 1.00 89.50 610 TYR A O 1
ATOM 4579 N N . HIS A 1 611 ? 47.562 -16.549 -7.011 1.00 84.94 611 HIS A N 1
ATOM 4580 C CA . HIS A 1 611 ? 48.037 -17.834 -7.579 1.00 84.94 611 HIS A CA 1
ATOM 4581 C C . HIS A 1 611 ? 47.408 -19.121 -7.005 1.00 84.94 611 HIS A C 1
ATOM 4583 O O . HIS A 1 611 ? 47.919 -20.213 -7.251 1.00 84.94 611 HIS A O 1
ATOM 4589 N N . GLY A 1 612 ? 46.285 -19.035 -6.288 1.00 86.62 612 GLY A N 1
ATOM 4590 C CA . GLY A 1 612 ? 45.501 -20.208 -5.882 1.00 86.62 612 GLY A CA 1
ATOM 4591 C C . GLY A 1 612 ? 44.951 -20.998 -7.087 1.00 86.62 612 GLY A C 1
ATOM 4592 O O . GLY A 1 612 ? 44.759 -20.418 -8.163 1.00 86.62 612 GLY A O 1
ATOM 4593 N N . PRO A 1 613 ? 44.705 -22.315 -6.959 1.00 91.94 613 PRO A N 1
ATOM 4594 C CA . PRO A 1 613 ? 44.235 -23.164 -8.059 1.00 91.94 613 PRO A CA 1
ATOM 4595 C C . PRO A 1 613 ? 42.741 -22.993 -8.395 1.00 91.94 613 PRO A C 1
ATOM 4597 O O . PRO A 1 613 ? 42.270 -23.541 -9.392 1.00 91.94 613 PRO A O 1
ATOM 4600 N N . GLU A 1 614 ? 41.981 -22.262 -7.580 1.00 92.81 614 GLU A N 1
ATOM 4601 C CA . GLU A 1 614 ? 40.533 -22.129 -7.705 1.00 92.81 614 GLU A CA 1
ATOM 4602 C C . GLU A 1 614 ? 40.139 -21.343 -8.968 1.00 92.81 614 GLU A C 1
ATOM 4604 O O . GLU A 1 614 ? 40.800 -20.375 -9.373 1.00 92.81 614 GLU A O 1
ATOM 4609 N N . SER A 1 615 ? 39.040 -21.771 -9.590 1.00 94.75 615 SER A N 1
ATOM 4610 C CA . SER A 1 615 ? 38.452 -21.166 -10.788 1.00 94.75 615 SER A CA 1
ATOM 4611 C C . SER A 1 615 ? 37.053 -20.647 -10.485 1.00 94.75 615 SER A C 1
ATOM 4613 O O . SER A 1 615 ? 36.371 -21.168 -9.606 1.00 94.75 615 SER A O 1
ATOM 4615 N N . PHE A 1 616 ? 36.621 -19.638 -11.234 1.00 96.62 616 PHE A N 1
ATOM 4616 C CA . PHE A 1 616 ? 35.262 -19.124 -11.161 1.00 96.62 616 PHE A CA 1
ATOM 4617 C C . PHE A 1 616 ? 34.321 -20.095 -11.876 1.00 96.62 616 PHE A C 1
ATOM 4619 O O . PHE A 1 616 ? 34.587 -20.470 -13.021 1.00 96.62 616 PHE A O 1
ATOM 4626 N N . LEU A 1 617 ? 33.273 -20.544 -11.184 1.00 94.31 617 LEU A N 1
ATOM 4627 C CA . LEU A 1 617 ? 32.342 -21.558 -11.676 1.00 94.31 617 LEU A CA 1
ATOM 4628 C C . LEU A 1 617 ? 30.983 -20.931 -11.970 1.00 94.31 617 LEU A C 1
ATOM 4630 O O . LEU A 1 617 ? 30.426 -20.217 -11.140 1.00 94.31 617 LEU A O 1
ATOM 4634 N N . VAL A 1 618 ? 30.444 -21.266 -13.135 1.00 93.19 618 VAL A N 1
ATOM 4635 C CA . VAL A 1 618 ? 29.104 -20.894 -13.580 1.00 93.19 618 VAL A CA 1
ATOM 4636 C C . VAL A 1 618 ? 28.308 -22.173 -13.784 1.00 93.19 618 VAL A C 1
ATOM 4638 O O . VAL A 1 618 ? 28.766 -23.076 -14.479 1.00 93.19 618 VAL A O 1
ATOM 4641 N N . TYR A 1 619 ? 27.121 -22.242 -13.196 1.00 88.44 619 TYR A N 1
ATOM 4642 C CA . TYR A 1 619 ? 26.183 -23.349 -13.346 1.00 88.44 619 TYR A CA 1
ATOM 4643 C C . TYR A 1 619 ? 25.001 -22.863 -14.182 1.00 88.44 619 TYR A C 1
ATOM 4645 O O . TYR A 1 619 ? 24.392 -21.851 -13.835 1.00 88.44 619 TYR A O 1
ATOM 4653 N N . LEU A 1 620 ? 24.680 -23.578 -15.258 1.00 85.69 620 LEU A N 1
ATOM 4654 C CA . LEU A 1 620 ? 23.594 -23.245 -16.174 1.00 85.69 620 LEU A CA 1
ATOM 4655 C C . LEU A 1 620 ? 22.560 -24.372 -16.219 1.00 85.69 620 LEU A C 1
ATOM 4657 O O . LEU A 1 620 ? 22.889 -25.540 -16.462 1.00 85.69 620 LEU A O 1
ATOM 4661 N N . THR A 1 621 ? 21.294 -24.010 -16.050 1.00 68.38 621 THR A N 1
ATOM 4662 C CA . THR A 1 621 ? 20.152 -24.883 -16.333 1.00 68.38 621 THR A CA 1
ATOM 4663 C C . THR A 1 621 ? 19.232 -24.244 -17.365 1.00 68.38 621 THR A C 1
ATOM 4665 O O . THR A 1 621 ? 19.191 -23.029 -17.471 1.00 68.38 621 THR A O 1
ATOM 4668 N N . GLU A 1 622 ? 18.507 -25.055 -18.131 1.00 69.69 622 GLU A N 1
ATOM 4669 C CA . GLU A 1 622 ? 17.490 -24.642 -19.106 1.00 69.69 622 GLU A CA 1
ATOM 4670 C C . GLU A 1 622 ? 16.334 -25.654 -19.043 1.00 69.69 622 GLU A C 1
ATOM 4672 O O . GLU A 1 622 ? 16.578 -26.860 -18.945 1.00 69.69 622 GLU A O 1
ATOM 4677 N N . ASP A 1 623 ? 15.083 -25.190 -18.992 1.00 59.81 623 ASP A N 1
ATOM 4678 C CA . ASP A 1 623 ? 13.874 -26.027 -18.814 1.00 59.81 623 ASP A CA 1
ATOM 4679 C C . ASP A 1 623 ? 13.968 -27.047 -17.645 1.00 59.81 623 ASP A C 1
ATOM 4681 O O . ASP A 1 623 ? 13.536 -28.201 -17.724 1.00 59.81 623 ASP A O 1
ATOM 4685 N N . GLY A 1 624 ? 14.611 -26.638 -16.549 1.00 51.00 624 GLY A N 1
ATOM 4686 C CA . GLY A 1 624 ? 14.721 -27.377 -15.289 1.00 51.00 624 GLY A CA 1
ATOM 4687 C C . GLY A 1 624 ? 15.820 -28.437 -15.308 1.00 51.00 624 GLY A C 1
ATOM 4688 O O . GLY A 1 624 ? 15.946 -29.218 -14.366 1.00 51.00 624 GLY A O 1
ATOM 4689 N N . LYS A 1 625 ? 16.622 -28.484 -16.377 1.00 58.00 625 LYS A N 1
ATOM 4690 C CA . LYS A 1 625 ? 17.665 -29.488 -16.608 1.00 58.00 625 LYS A CA 1
ATOM 4691 C C . LYS A 1 625 ? 19.023 -28.820 -16.758 1.00 58.00 625 LYS A C 1
ATOM 4693 O O . LYS A 1 625 ? 19.107 -27.667 -17.164 1.00 58.00 625 LYS A O 1
ATOM 4698 N N . VAL A 1 626 ? 20.096 -29.547 -16.446 1.00 79.38 626 VAL A N 1
ATOM 4699 C CA . VAL A 1 626 ? 21.461 -29.063 -16.705 1.00 79.38 626 VAL A CA 1
ATOM 4700 C C . VAL A 1 626 ? 21.626 -28.767 -18.191 1.00 79.38 626 VAL A C 1
ATOM 4702 O O . VAL A 1 626 ? 21.291 -29.598 -19.040 1.00 79.38 626 VAL A O 1
ATOM 4705 N N . ARG A 1 627 ? 22.120 -27.570 -18.511 1.00 84.75 627 ARG A N 1
ATOM 4706 C CA . ARG A 1 627 ? 22.295 -27.149 -19.897 1.00 84.75 627 ARG A CA 1
ATOM 4707 C C . ARG A 1 627 ? 23.741 -27.342 -20.314 1.00 84.75 627 ARG A C 1
ATOM 4709 O O . ARG A 1 627 ? 24.568 -26.443 -20.192 1.00 84.75 627 ARG A O 1
ATOM 4716 N N . ALA A 1 628 ? 24.037 -28.547 -20.786 1.00 89.75 628 ALA A N 1
ATOM 4717 C CA . ALA A 1 628 ? 25.353 -28.910 -21.293 1.00 89.75 628 ALA A CA 1
ATOM 4718 C C . ALA A 1 628 ? 25.638 -28.304 -22.673 1.00 89.75 628 ALA A C 1
ATOM 4720 O O . ALA A 1 628 ? 24.715 -28.070 -23.463 1.00 89.75 628 ALA A O 1
ATOM 4721 N N . ASN A 1 629 ? 26.928 -28.135 -22.975 1.00 92.12 629 ASN A N 1
ATOM 4722 C CA . ASN A 1 629 ? 27.447 -27.700 -24.270 1.00 92.12 629 ASN A CA 1
ATOM 4723 C C . ASN A 1 629 ? 26.880 -26.345 -24.738 1.00 92.12 629 ASN A C 1
ATOM 4725 O O . ASN A 1 629 ? 26.628 -26.148 -25.927 1.00 92.12 629 ASN A O 1
ATOM 4729 N N . ALA A 1 630 ? 26.652 -25.432 -23.794 1.00 92.62 630 ALA A N 1
ATOM 4730 C CA . ALA A 1 630 ? 26.144 -24.086 -24.026 1.00 92.62 630 ALA A CA 1
ATOM 4731 C C . ALA A 1 630 ? 27.216 -23.037 -23.711 1.00 92.62 630 ALA A C 1
ATOM 4733 O O . ALA A 1 630 ? 27.935 -23.152 -22.719 1.00 92.62 630 ALA A O 1
ATOM 4734 N N . ASP A 1 631 ? 27.320 -22.016 -24.559 1.00 97.06 631 ASP A N 1
ATOM 4735 C CA . ASP A 1 631 ? 28.311 -20.950 -24.423 1.00 97.06 631 ASP A CA 1
ATOM 4736 C C . ASP A 1 631 ? 27.784 -19.828 -23.523 1.00 97.06 631 ASP A C 1
ATOM 4738 O O . ASP A 1 631 ? 26.874 -19.093 -23.901 1.00 97.06 631 ASP A O 1
ATOM 4742 N N . VAL A 1 632 ? 28.387 -19.667 -22.344 1.00 95.94 632 VAL A N 1
ATOM 4743 C CA . VAL A 1 632 ? 28.129 -18.540 -21.438 1.00 95.94 632 VAL A CA 1
ATOM 4744 C C . VAL A 1 632 ? 29.188 -17.452 -21.627 1.00 95.94 632 VAL A C 1
ATOM 4746 O O . VAL A 1 632 ? 30.374 -17.745 -21.817 1.00 95.94 632 VAL A O 1
ATOM 4749 N N . ASN A 1 633 ? 28.783 -16.186 -21.554 1.00 95.75 633 ASN A N 1
ATOM 4750 C CA . ASN A 1 633 ? 29.684 -15.035 -21.576 1.00 95.75 633 ASN A CA 1
ATOM 4751 C C . ASN A 1 633 ? 29.987 -14.590 -20.146 1.00 95.75 633 ASN A C 1
ATOM 4753 O O . ASN A 1 633 ? 29.071 -14.342 -19.377 1.00 95.75 633 ASN A O 1
ATOM 4757 N N . ILE A 1 634 ? 31.262 -14.453 -19.792 1.00 97.50 634 ILE A N 1
ATOM 4758 C CA . ILE A 1 634 ? 31.719 -13.992 -18.478 1.00 97.50 634 ILE A CA 1
ATOM 4759 C C . ILE A 1 634 ? 32.496 -12.686 -18.670 1.00 97.50 634 ILE A C 1
ATOM 4761 O O . ILE A 1 634 ? 33.598 -12.697 -19.226 1.00 97.50 634 ILE A O 1
ATOM 4765 N N . HIS A 1 635 ? 31.936 -11.567 -18.215 1.00 95.62 635 HIS A N 1
ATOM 4766 C CA . HIS A 1 635 ? 32.587 -10.260 -18.193 1.00 95.62 635 HIS A CA 1
ATOM 4767 C C . HIS A 1 635 ? 33.262 -10.026 -16.841 1.00 95.62 635 HIS A C 1
ATOM 4769 O O . HIS A 1 635 ? 32.594 -9.999 -15.813 1.00 95.62 635 HIS A O 1
ATOM 4775 N N . ILE A 1 636 ? 34.580 -9.833 -16.826 1.00 96.44 636 ILE A N 1
ATOM 4776 C CA . ILE A 1 636 ? 35.350 -9.535 -15.611 1.00 96.44 636 ILE A CA 1
ATOM 4777 C C . ILE A 1 636 ? 36.538 -8.631 -15.945 1.00 96.44 636 ILE A C 1
ATOM 4779 O O . ILE A 1 636 ? 37.260 -8.868 -16.919 1.00 96.44 636 ILE A O 1
ATOM 4783 N N . ASN A 1 637 ? 36.762 -7.601 -15.122 1.00 92.38 637 ASN A N 1
ATOM 4784 C CA . ASN A 1 637 ? 37.873 -6.650 -15.267 1.00 92.38 637 ASN A CA 1
ATOM 4785 C C . ASN A 1 637 ? 37.964 -6.039 -16.688 1.00 92.38 637 ASN A C 1
ATOM 4787 O O . ASN A 1 637 ? 39.029 -6.014 -17.311 1.00 92.38 637 ASN A O 1
ATOM 4791 N N . GLY A 1 638 ? 36.817 -5.633 -17.245 1.00 88.12 638 GLY A N 1
ATOM 4792 C CA . GLY A 1 638 ? 36.717 -5.037 -18.581 1.00 88.12 638 GLY A CA 1
ATOM 4793 C C . GLY A 1 638 ? 36.937 -6.006 -19.752 1.00 88.12 638 GLY A C 1
ATOM 4794 O O . GLY A 1 638 ? 37.056 -5.556 -20.892 1.00 88.12 638 GLY A O 1
ATOM 4795 N N . LYS A 1 639 ? 37.016 -7.324 -19.513 1.00 93.44 639 LYS A N 1
ATOM 4796 C CA . LYS A 1 639 ? 37.213 -8.353 -20.550 1.00 93.44 639 LYS A CA 1
ATOM 4797 C C . LYS A 1 639 ? 36.076 -9.369 -20.570 1.00 93.44 639 LYS A C 1
ATOM 4799 O O . LYS A 1 639 ? 35.629 -9.813 -19.521 1.00 93.44 639 LYS A O 1
ATOM 4804 N N . ASN A 1 640 ? 35.695 -9.796 -21.775 1.00 93.50 640 ASN A N 1
ATOM 4805 C CA . ASN A 1 640 ? 34.716 -10.859 -22.013 1.00 93.50 640 ASN A CA 1
ATOM 4806 C C . ASN A 1 640 ? 35.402 -12.202 -22.281 1.00 93.50 640 ASN A C 1
ATOM 4808 O O . ASN A 1 640 ? 36.315 -12.287 -23.106 1.00 93.50 640 ASN A O 1
ATOM 4812 N N . TYR A 1 641 ? 34.920 -13.257 -21.630 1.00 96.94 641 TYR A N 1
ATOM 4813 C CA . TYR A 1 641 ? 35.353 -14.635 -21.825 1.00 96.94 641 TYR A CA 1
ATOM 4814 C C . TYR A 1 641 ? 34.151 -15.516 -22.147 1.00 96.94 641 TYR A C 1
ATOM 4816 O O . TYR A 1 641 ? 33.249 -15.638 -21.330 1.00 96.94 641 TYR A O 1
ATOM 4824 N N . ILE A 1 642 ? 34.172 -16.190 -23.295 1.00 97.25 642 ILE A N 1
ATOM 4825 C CA . ILE A 1 642 ? 33.189 -17.235 -23.599 1.00 97.25 642 ILE A CA 1
ATOM 4826 C C . ILE A 1 642 ? 33.678 -18.551 -22.991 1.00 97.25 642 ILE A C 1
ATOM 4828 O O . ILE A 1 642 ? 34.856 -18.912 -23.141 1.00 97.25 642 ILE A O 1
ATOM 4832 N N . ARG A 1 643 ? 32.805 -19.255 -22.270 1.00 98.00 643 ARG A N 1
ATOM 4833 C CA . ARG A 1 643 ? 33.066 -20.592 -21.728 1.00 98.00 643 ARG A CA 1
ATOM 4834 C C . ARG A 1 643 ? 31.893 -21.508 -22.020 1.00 98.00 643 ARG A C 1
ATOM 4836 O O . ARG A 1 643 ? 30.754 -21.144 -21.779 1.00 98.00 643 ARG A O 1
ATOM 4843 N N . THR A 1 644 ? 32.194 -22.706 -22.495 1.00 97.25 644 THR A N 1
ATOM 4844 C CA . THR A 1 644 ? 31.183 -23.723 -22.773 1.00 97.25 644 THR A CA 1
ATOM 4845 C C . THR A 1 644 ? 30.939 -24.564 -21.524 1.00 97.25 644 THR A C 1
ATOM 4847 O O . THR A 1 644 ? 31.894 -24.980 -20.859 1.00 97.25 644 THR A O 1
ATOM 4850 N N . THR A 1 645 ? 29.677 -24.818 -21.197 1.00 95.62 645 THR A N 1
ATOM 4851 C CA . THR A 1 645 ? 29.286 -25.706 -20.100 1.00 95.62 645 THR A CA 1
ATOM 4852 C C . THR A 1 645 ? 29.598 -27.169 -20.426 1.00 95.62 645 THR A C 1
ATOM 4854 O O . THR A 1 645 ? 29.427 -27.623 -21.558 1.00 95.62 645 THR A O 1
ATOM 4857 N N . ASN A 1 646 ? 30.056 -27.931 -19.433 1.00 92.31 646 ASN A N 1
ATOM 4858 C CA . ASN A 1 646 ? 30.263 -29.377 -19.551 1.00 92.31 646 ASN A CA 1
ATOM 4859 C C . ASN A 1 646 ? 28.930 -30.158 -19.451 1.00 92.31 646 ASN A C 1
ATOM 4861 O O . ASN A 1 646 ? 27.861 -29.565 -19.329 1.00 92.31 646 ASN A O 1
ATOM 4865 N N . GLU A 1 647 ? 28.986 -31.495 -19.455 1.00 92.56 647 GLU A N 1
ATOM 4866 C CA . GLU A 1 647 ? 27.806 -32.380 -19.331 1.00 92.56 647 GLU A CA 1
ATOM 4867 C C . GLU A 1 647 ? 26.992 -32.185 -18.034 1.00 92.56 647 GLU A C 1
ATOM 4869 O O . GLU A 1 647 ? 25.828 -32.568 -17.969 1.00 92.56 647 GLU A O 1
ATOM 4874 N N . GLU A 1 648 ? 27.572 -31.552 -17.011 1.00 83.88 648 GLU A N 1
ATOM 4875 C CA . GLU A 1 648 ? 26.898 -31.210 -15.752 1.00 83.88 648 GLU A CA 1
ATOM 4876 C C . GLU A 1 648 ? 26.326 -29.777 -15.760 1.00 83.88 648 GLU A C 1
ATOM 4878 O O . GLU A 1 648 ? 25.819 -29.305 -14.746 1.00 83.88 648 GLU A O 1
ATOM 4883 N N . GLY A 1 649 ? 26.397 -29.068 -16.894 1.00 87.69 649 GLY A N 1
ATOM 4884 C CA . GLY A 1 649 ? 25.957 -27.677 -17.018 1.00 87.69 649 GLY A CA 1
ATOM 4885 C C . GLY A 1 649 ? 26.932 -26.665 -16.408 1.00 87.69 649 GLY A C 1
ATOM 4886 O O . GLY A 1 649 ? 26.540 -25.534 -16.139 1.00 87.69 649 GLY A O 1
ATOM 4887 N N . ILE A 1 650 ? 28.194 -27.045 -16.172 1.00 94.94 650 ILE A N 1
ATOM 4888 C CA . ILE A 1 650 ? 29.184 -26.202 -15.487 1.00 94.94 650 ILE A CA 1
ATOM 4889 C C . ILE A 1 650 ? 30.181 -25.623 -16.491 1.00 94.94 650 ILE A C 1
ATOM 4891 O O . ILE A 1 650 ? 30.884 -26.367 -17.178 1.00 94.94 650 ILE A O 1
ATOM 4895 N N . ALA A 1 651 ? 30.294 -24.299 -16.538 1.00 96.56 651 ALA A N 1
ATOM 4896 C CA . ALA A 1 651 ? 31.357 -23.580 -17.233 1.00 96.56 651 ALA A CA 1
ATOM 4897 C C . ALA A 1 651 ? 32.379 -23.044 -16.216 1.00 96.56 651 ALA A C 1
ATOM 4899 O O . ALA A 1 651 ? 32.015 -22.613 -15.122 1.00 96.56 651 ALA A O 1
ATOM 4900 N N . SER A 1 652 ? 33.672 -23.071 -16.555 1.00 96.00 652 SER A N 1
ATOM 4901 C CA . SER A 1 652 ? 34.741 -22.646 -15.641 1.00 96.00 652 SER A CA 1
ATOM 4902 C C . SER A 1 652 ? 35.695 -21.625 -16.262 1.00 96.00 652 SER A C 1
ATOM 4904 O O . SER A 1 652 ? 36.113 -21.728 -17.420 1.00 96.00 652 SER A O 1
ATOM 4906 N N . LEU A 1 653 ? 36.074 -20.622 -15.469 1.00 97.44 653 LEU A N 1
ATOM 4907 C CA . LEU A 1 653 ? 37.040 -19.592 -15.834 1.00 97.44 653 LEU A CA 1
ATOM 4908 C C . LEU A 1 653 ? 38.191 -19.566 -14.823 1.00 97.44 653 LEU A C 1
ATOM 4910 O O . LEU A 1 653 ? 38.018 -19.190 -13.666 1.00 97.44 653 LEU A O 1
ATOM 4914 N N . ALA A 1 654 ? 39.391 -19.934 -15.272 1.00 95.75 654 ALA A N 1
ATOM 4915 C CA . ALA A 1 654 ? 40.601 -19.770 -14.474 1.00 95.75 654 ALA A CA 1
ATOM 4916 C C . ALA A 1 654 ? 40.885 -18.279 -14.223 1.00 95.75 654 ALA A C 1
ATOM 4918 O O . ALA A 1 654 ? 40.918 -17.482 -15.165 1.00 95.75 654 ALA A O 1
ATOM 4919 N N . ILE A 1 655 ? 41.125 -17.917 -12.961 1.00 94.75 655 ILE A N 1
ATOM 4920 C CA . ILE A 1 655 ? 41.377 -16.534 -12.540 1.00 94.75 655 ILE A CA 1
ATOM 4921 C C . ILE A 1 655 ? 42.867 -16.323 -12.274 1.00 94.75 655 ILE A C 1
ATOM 4923 O O . ILE A 1 655 ? 43.433 -16.928 -11.359 1.00 94.75 655 ILE A O 1
ATOM 4927 N N . ASN A 1 656 ? 43.463 -15.419 -13.053 1.00 91.31 656 ASN A N 1
ATOM 4928 C CA . ASN A 1 656 ? 44.836 -14.933 -12.911 1.00 91.31 656 ASN A CA 1
ATOM 4929 C C . ASN A 1 656 ? 44.840 -13.394 -12.916 1.00 91.31 656 ASN A C 1
ATOM 4931 O O . ASN A 1 656 ? 45.294 -12.761 -13.870 1.00 91.31 656 ASN A O 1
ATOM 4935 N N . LEU A 1 657 ? 44.218 -12.817 -11.889 1.00 93.25 657 LEU A N 1
ATOM 4936 C CA . LEU A 1 657 ? 44.136 -11.377 -11.649 1.00 93.25 657 LEU A CA 1
ATOM 4937 C C . LEU A 1 657 ? 45.001 -11.014 -10.436 1.00 93.25 657 LEU A C 1
ATOM 4939 O O . LEU A 1 657 ? 45.307 -11.881 -9.615 1.00 93.25 657 LEU A O 1
ATOM 4943 N N . ASP A 1 658 ? 45.404 -9.748 -10.347 1.00 93.81 658 ASP A N 1
ATOM 4944 C CA . ASP A 1 658 ? 46.115 -9.220 -9.182 1.00 93.81 658 ASP A CA 1
ATOM 4945 C C . ASP A 1 658 ? 45.215 -9.197 -7.937 1.00 93.81 658 ASP A C 1
ATOM 4947 O O . ASP A 1 658 ? 44.017 -9.464 -8.007 1.00 93.81 658 ASP A O 1
ATOM 4951 N N . VAL A 1 659 ? 45.809 -8.929 -6.773 1.00 93.25 659 VAL A N 1
ATOM 4952 C CA . VAL A 1 659 ? 45.063 -8.815 -5.512 1.00 93.25 659 VAL A CA 1
ATOM 4953 C C . VAL A 1 659 ? 44.030 -7.692 -5.628 1.00 93.25 659 VAL A C 1
ATOM 4955 O O . VAL A 1 659 ? 44.380 -6.565 -5.983 1.00 93.25 659 VAL A O 1
ATOM 4958 N N . GLY A 1 660 ? 42.774 -7.992 -5.307 1.00 93.12 660 GLY A N 1
ATOM 4959 C CA . GLY A 1 660 ? 41.665 -7.051 -5.429 1.00 93.12 660 GLY A CA 1
ATOM 4960 C C . GLY A 1 660 ? 40.298 -7.729 -5.499 1.00 93.12 660 GLY A C 1
ATOM 4961 O O . GLY A 1 660 ? 40.199 -8.956 -5.530 1.00 93.12 660 GLY A O 1
ATOM 4962 N N . ASN A 1 661 ? 39.258 -6.896 -5.551 1.00 93.31 661 ASN A N 1
ATOM 4963 C CA . ASN A 1 661 ? 37.864 -7.303 -5.702 1.00 93.31 661 ASN A CA 1
ATOM 4964 C C . ASN A 1 661 ? 37.365 -6.909 -7.089 1.00 93.31 661 ASN A C 1
ATOM 4966 O O . ASN A 1 661 ? 37.500 -5.755 -7.497 1.00 93.31 661 ASN A O 1
ATOM 4970 N N . TYR A 1 662 ? 36.797 -7.871 -7.808 1.00 94.44 662 TYR A N 1
ATOM 4971 C CA . TYR A 1 662 ? 36.355 -7.704 -9.185 1.00 94.44 662 TYR A CA 1
ATOM 4972 C C . TYR A 1 662 ? 34.884 -8.086 -9.319 1.00 94.44 662 TYR A C 1
ATOM 4974 O O . TYR A 1 662 ? 34.502 -9.199 -8.955 1.00 94.44 662 TYR A O 1
ATOM 4982 N N . ASN A 1 663 ? 34.083 -7.193 -9.901 1.00 91.50 663 ASN A N 1
ATOM 4983 C CA . ASN A 1 663 ? 32.713 -7.507 -10.299 1.00 91.50 663 ASN A CA 1
ATOM 4984 C C . ASN A 1 663 ? 32.728 -8.399 -11.542 1.00 91.50 663 ASN A C 1
ATOM 4986 O O . ASN A 1 663 ? 33.564 -8.232 -12.442 1.00 91.50 663 ASN A O 1
ATOM 4990 N N . VAL A 1 664 ? 31.799 -9.346 -11.575 1.00 93.25 664 VAL A N 1
ATOM 4991 C CA . VAL A 1 664 ? 31.612 -10.296 -12.662 1.00 93.25 664 VAL A CA 1
ATOM 4992 C C . VAL A 1 664 ? 30.162 -10.259 -13.100 1.00 93.25 664 VAL A C 1
ATOM 4994 O O . VAL A 1 664 ? 29.276 -10.399 -12.266 1.00 93.25 664 VAL A O 1
ATOM 4997 N N . VAL A 1 665 ? 29.944 -10.139 -14.406 1.00 88.25 665 VAL A N 1
ATOM 4998 C CA . VAL A 1 665 ? 28.621 -10.286 -15.023 1.00 88.25 665 VAL A CA 1
ATOM 4999 C C . VAL A 1 665 ? 28.660 -11.506 -15.931 1.00 88.25 665 VAL A C 1
ATOM 5001 O O . VAL A 1 665 ? 29.563 -11.630 -16.764 1.00 88.25 665 VAL A O 1
ATOM 5004 N N . VAL A 1 666 ? 27.713 -12.423 -15.770 1.00 89.12 666 VAL A N 1
ATOM 5005 C CA . VAL A 1 666 ? 27.600 -13.643 -16.575 1.00 89.12 666 VAL A CA 1
ATOM 5006 C C . VAL A 1 666 ? 26.300 -13.618 -17.360 1.00 89.12 666 VAL A C 1
ATOM 5008 O O . VAL A 1 666 ? 25.259 -13.386 -16.761 1.00 89.12 666 VAL A O 1
ATOM 5011 N N . THR A 1 667 ? 26.332 -13.904 -18.664 1.00 86.50 667 THR A N 1
ATOM 5012 C CA . THR A 1 667 ? 25.128 -13.926 -19.512 1.00 86.50 667 THR A CA 1
ATOM 5013 C C . THR A 1 667 ? 25.025 -15.172 -20.398 1.00 86.50 667 THR A C 1
ATOM 5015 O O . THR A 1 667 ? 26.034 -15.713 -20.865 1.00 86.50 667 THR A O 1
ATOM 5018 N N . TYR A 1 668 ? 23.791 -15.621 -20.637 1.00 87.12 668 TYR A N 1
ATOM 5019 C CA . TYR A 1 668 ? 23.408 -16.689 -21.569 1.00 87.12 668 TYR A CA 1
ATOM 5020 C C . TYR A 1 668 ? 21.988 -16.419 -22.076 1.00 87.12 668 TYR A C 1
ATOM 5022 O O . TYR A 1 668 ? 21.057 -16.405 -21.276 1.00 87.12 668 TYR A O 1
ATOM 5030 N N . GLU A 1 669 ? 21.826 -16.204 -23.386 1.00 83.88 669 GLU A N 1
ATOM 5031 C CA . GLU A 1 669 ? 20.563 -15.726 -23.977 1.00 83.88 669 GLU A CA 1
ATOM 5032 C C . GLU A 1 669 ? 19.993 -14.530 -23.183 1.00 83.88 669 GLU A C 1
ATOM 5034 O O . GLU A 1 669 ? 20.701 -13.535 -23.010 1.00 83.88 669 GLU A O 1
ATOM 5039 N N . ASP A 1 670 ? 18.764 -14.640 -22.671 1.00 69.06 670 ASP A N 1
ATOM 5040 C CA . ASP A 1 670 ? 18.087 -13.603 -21.881 1.00 69.06 670 ASP A CA 1
ATOM 5041 C C . ASP A 1 670 ? 18.397 -13.688 -20.369 1.00 69.06 670 ASP A C 1
ATOM 5043 O O . ASP A 1 670 ? 17.925 -12.864 -19.582 1.00 69.06 670 ASP A O 1
ATOM 5047 N N . ALA A 1 671 ? 19.191 -14.675 -19.940 1.00 71.62 671 ALA A N 1
ATOM 5048 C CA . ALA A 1 671 ? 19.586 -14.872 -18.549 1.00 71.62 671 ALA A CA 1
ATOM 5049 C C . ALA A 1 671 ? 20.882 -14.120 -18.209 1.00 71.62 671 ALA A C 1
ATOM 5051 O O . ALA A 1 671 ? 21.847 -14.116 -18.980 1.00 71.62 671 ALA A O 1
ATOM 5052 N N . SER A 1 672 ? 20.927 -13.532 -17.010 1.00 80.44 672 SER A N 1
ATOM 5053 C CA . SER A 1 672 ? 22.098 -12.831 -16.472 1.00 80.44 672 SER A CA 1
ATOM 5054 C C . SER A 1 672 ? 22.285 -13.131 -14.984 1.00 80.44 672 SER A C 1
ATOM 5056 O O . SER A 1 672 ? 21.307 -13.366 -14.276 1.00 80.44 672 SER A O 1
ATOM 5058 N N . ALA A 1 673 ? 23.527 -13.113 -14.506 1.00 75.00 673 ALA A N 1
ATOM 5059 C CA . ALA A 1 673 ? 23.861 -13.198 -13.088 1.00 75.00 673 ALA A CA 1
ATOM 5060 C C . ALA A 1 673 ? 25.073 -12.323 -12.752 1.00 75.00 673 ALA A C 1
ATOM 5062 O O . ALA A 1 673 ? 26.103 -12.395 -13.430 1.00 75.00 673 ALA A O 1
ATOM 5063 N N . ASP A 1 674 ? 24.962 -11.560 -11.667 1.00 79.88 674 ASP A N 1
ATOM 5064 C CA . ASP A 1 674 ? 26.062 -10.794 -11.086 1.00 79.88 674 ASP A CA 1
ATOM 5065 C C . ASP A 1 674 ? 26.767 -11.598 -9.988 1.00 79.88 674 ASP A C 1
ATOM 5067 O O . ASP A 1 674 ? 26.156 -12.380 -9.258 1.00 79.88 674 ASP A O 1
ATOM 5071 N N . SER A 1 675 ? 28.080 -11.422 -9.875 1.00 88.56 675 SER A N 1
ATOM 5072 C CA . SER A 1 675 ? 28.918 -12.082 -8.875 1.00 88.56 675 SER A CA 1
ATOM 5073 C C . SER A 1 675 ? 30.183 -11.269 -8.610 1.00 88.56 675 SER A C 1
ATOM 5075 O O . SER A 1 675 ? 30.494 -10.300 -9.300 1.00 88.56 675 SER A O 1
ATOM 5077 N N . THR A 1 676 ? 30.970 -11.697 -7.628 1.00 90.50 676 THR A N 1
ATOM 5078 C CA . THR A 1 676 ? 32.282 -11.123 -7.328 1.00 90.50 676 THR A CA 1
ATOM 5079 C C . THR A 1 676 ? 33.389 -12.175 -7.336 1.00 90.50 676 THR A C 1
ATOM 5081 O O . THR A 1 676 ? 33.166 -13.365 -7.094 1.00 90.50 676 THR A O 1
ATOM 5084 N N . VAL A 1 677 ? 34.604 -11.729 -7.642 1.00 95.19 677 VAL A N 1
ATOM 5085 C CA . VAL A 1 677 ? 35.844 -12.490 -7.475 1.00 95.19 677 VAL A CA 1
ATOM 5086 C C . VAL A 1 677 ? 36.780 -11.675 -6.590 1.00 95.19 677 VAL A C 1
ATOM 5088 O O . VAL A 1 677 ? 37.185 -10.576 -6.962 1.00 95.19 677 VAL A O 1
ATOM 5091 N N . GLU A 1 678 ? 37.142 -12.228 -5.440 1.00 95.31 678 GLU A N 1
ATOM 5092 C CA . GLU A 1 678 ? 38.107 -11.668 -4.499 1.00 95.31 678 GLU A CA 1
ATOM 5093 C C . GLU A 1 678 ? 39.422 -12.449 -4.587 1.00 95.31 678 GLU A C 1
ATOM 5095 O O . GLU A 1 678 ? 39.480 -13.661 -4.354 1.00 95.31 678 GLU A O 1
ATOM 5100 N N . VAL A 1 679 ? 40.503 -11.746 -4.920 1.00 93.88 679 VAL A N 1
ATOM 5101 C CA . VAL A 1 679 ? 41.861 -12.293 -4.914 1.00 93.88 679 VAL A CA 1
ATOM 5102 C C . VAL A 1 679 ? 42.613 -11.713 -3.721 1.00 93.88 679 VAL A C 1
ATOM 5104 O O . VAL A 1 679 ? 42.950 -10.533 -3.702 1.00 93.88 679 VAL A O 1
ATOM 5107 N N . MET A 1 680 ? 42.902 -12.552 -2.730 1.00 88.88 680 MET A N 1
ATOM 5108 C CA . MET A 1 680 ? 43.564 -12.181 -1.479 1.00 88.88 680 MET A CA 1
ATOM 5109 C C . MET A 1 680 ? 45.092 -12.316 -1.568 1.00 88.88 680 MET A C 1
ATOM 5111 O O . MET A 1 680 ? 45.626 -13.224 -2.210 1.00 88.88 680 MET A O 1
ATOM 5115 N N . SER A 1 681 ? 45.824 -11.438 -0.877 1.00 83.62 681 SER A N 1
ATOM 5116 C CA . SER A 1 681 ? 47.291 -11.510 -0.778 1.00 83.62 681 SER A CA 1
ATOM 5117 C C . SER A 1 681 ? 47.756 -12.785 -0.066 1.00 83.62 681 SER A C 1
ATOM 5119 O O . SER A 1 681 ? 47.228 -13.139 0.983 1.00 83.62 681 SER A O 1
ATOM 5121 N N . THR A 1 682 ? 48.814 -13.428 -0.572 1.00 71.94 682 THR A N 1
ATOM 5122 C CA . THR A 1 682 ? 49.480 -14.582 0.067 1.00 71.94 682 THR A CA 1
ATOM 5123 C C . THR A 1 682 ? 50.342 -14.219 1.280 1.00 71.94 682 THR A C 1
ATOM 5125 O O . THR A 1 682 ? 50.855 -15.115 1.949 1.00 71.94 682 THR A O 1
ATOM 5128 N N . ILE A 1 683 ? 50.499 -12.927 1.594 1.00 67.69 683 ILE A N 1
ATOM 5129 C CA . ILE A 1 683 ? 51.244 -12.439 2.761 1.00 67.69 683 ILE A CA 1
ATOM 5130 C C . ILE A 1 683 ? 50.429 -11.355 3.474 1.00 67.69 683 ILE A C 1
ATOM 5132 O O . ILE A 1 683 ? 50.108 -10.328 2.875 1.00 67.69 683 ILE A O 1
ATOM 5136 N N . TYR A 1 684 ? 50.180 -11.551 4.771 1.00 54.91 684 TYR A N 1
ATOM 5137 C CA . TYR A 1 684 ? 49.816 -10.486 5.707 1.00 54.91 684 TYR A CA 1
ATOM 5138 C C . TYR A 1 684 ? 50.952 -10.364 6.731 1.00 54.91 684 TYR A C 1
ATOM 5140 O O . TYR A 1 684 ? 51.139 -11.248 7.565 1.00 54.91 684 TYR A O 1
ATOM 5148 N N . SER A 1 685 ? 51.769 -9.315 6.632 1.00 51.69 685 SER A N 1
ATOM 5149 C CA . SER A 1 685 ? 52.806 -9.008 7.625 1.00 51.69 685 SER A CA 1
ATOM 5150 C C . SER A 1 685 ? 52.907 -7.500 7.810 1.00 51.69 685 SER A C 1
ATOM 5152 O O . SER A 1 685 ? 53.064 -6.773 6.832 1.00 51.69 685 SER A O 1
ATOM 5154 N N . GLY A 1 686 ? 52.835 -7.042 9.062 1.00 55.28 686 GLY A N 1
ATOM 5155 C CA . GLY A 1 686 ? 53.063 -5.640 9.428 1.00 55.28 686 GLY A CA 1
ATOM 5156 C C . GLY A 1 686 ? 54.537 -5.223 9.398 1.00 55.28 686 GLY A C 1
ATOM 5157 O O . GLY A 1 686 ? 54.820 -4.037 9.506 1.00 55.28 686 GLY A O 1
ATOM 5158 N N . ASP A 1 687 ? 55.464 -6.175 9.243 1.00 59.88 687 ASP A N 1
ATOM 5159 C CA . ASP A 1 687 ? 56.904 -5.913 9.220 1.00 59.88 687 ASP A CA 1
ATOM 5160 C C . ASP A 1 687 ? 57.601 -6.970 8.340 1.00 59.88 687 ASP A C 1
ATOM 5162 O O . ASP A 1 687 ? 58.001 -8.047 8.789 1.00 59.88 687 ASP A O 1
ATOM 5166 N N . LEU A 1 688 ? 57.659 -6.727 7.026 1.00 61.00 688 LEU A N 1
ATOM 5167 C CA . LEU A 1 688 ? 58.355 -7.606 6.083 1.00 61.00 688 LEU A CA 1
ATOM 5168 C C . LEU A 1 688 ? 59.714 -6.993 5.723 1.00 61.00 688 LEU A C 1
ATOM 5170 O O . LEU A 1 688 ? 59.800 -6.113 4.870 1.00 61.00 688 LEU A O 1
ATOM 5174 N N . THR A 1 689 ? 60.796 -7.481 6.333 1.00 56.75 689 THR A N 1
ATOM 5175 C CA . THR A 1 689 ? 62.167 -7.130 5.926 1.00 56.75 689 THR A CA 1
ATOM 5176 C C . THR A 1 689 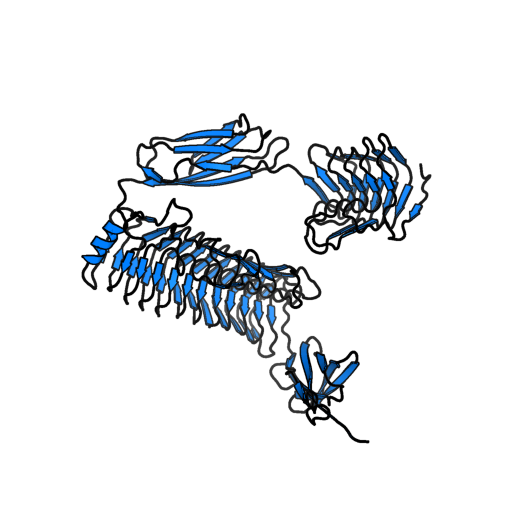? 62.730 -8.216 5.009 1.00 56.75 689 THR A C 1
ATOM 5178 O O . THR A 1 689 ? 62.844 -9.374 5.408 1.00 56.75 689 THR A O 1
ATOM 5181 N N . LYS A 1 690 ? 63.095 -7.856 3.772 1.00 47.06 690 LYS A N 1
ATOM 5182 C CA . LYS A 1 690 ? 63.662 -8.779 2.774 1.00 47.06 690 LYS A CA 1
ATOM 5183 C C . LYS A 1 690 ? 65.145 -8.435 2.547 1.00 47.06 690 LYS A C 1
ATOM 5185 O O . LYS A 1 690 ? 65.411 -7.387 1.960 1.00 47.06 690 LYS A O 1
ATOM 5190 N N . PRO A 1 691 ? 66.115 -9.237 3.024 1.00 51.28 691 PRO A N 1
ATOM 5191 C CA . PRO A 1 691 ? 67.518 -9.013 2.696 1.00 51.28 691 PRO A CA 1
ATOM 5192 C C . PRO A 1 691 ? 67.768 -9.480 1.254 1.00 51.28 691 PRO A C 1
ATOM 5194 O O . PRO A 1 691 ? 67.339 -10.576 0.884 1.00 51.28 691 PRO A O 1
ATOM 5197 N N . PHE A 1 692 ? 68.392 -8.621 0.444 1.00 53.97 692 PHE A N 1
ATOM 5198 C CA . PHE A 1 692 ? 68.839 -8.942 -0.916 1.00 53.97 692 PHE A CA 1
ATOM 5199 C C . PHE A 1 692 ? 70.136 -9.747 -0.906 1.00 53.97 692 PHE A C 1
ATOM 5201 O O . PHE A 1 692 ? 71.005 -9.438 -0.056 1.00 53.97 692 PHE A O 1
#

Radius of gyration: 31.42 Å; Cα contacts (8 Å, |Δi|>4): 2451; chains: 1; bounding box: 99×79×79 Å

Sequence (692 aa):
DGQGHKIDAYYNGRIFNIKSNNVVLKNINFVNANVGDCDGGAILISGENTTVSGCHFMDNQVIYRDYAVDEGRGGAICAYGNLTVIDSLFENNEVLCIKYANSRGGAIYSNSTLTVRSSTFIDNSAYKGSAILASAFLTNISDDCSFINNDVALIKYDPEMELIINQTILYINESVKITVNFNSGVSGNVTVEINDDKRTLEISNASVSLILSNLASDEYVVRATYPGYGNFDHASQIEIFQVLSGESGSFSELQEIIDNTPAGGCVNLTKDYIIDYGEDEININKSITVIGNGHVIDALIEDDFRMSRVFNIQSDNVTLKNITFTNGMDVGGGAITIYGNNAVISDCNFIDNKLPDWMNGGSKGGAIFISGNNTLINGCYFKDNSMSSLVGTMLGGAIYCDGNLDVINSVFEHNGVFGIEYGSGSGGAIYCINDLVVINSTFISNRVSSYGAVGGAISSPGSVYISDSIFIDNSVSGVSAEGGAINAAIVYVNGSVFEHNDVSGYHRDSEYLYSVGGAISSDEVNICNSNFTSNSASSEDKNYPSMGGAVHSSGICNVEGSIFINNSADKGESIWAYKAFSNVTNSTFTNNDFAIVKAYIKAPTLSKMYHGPESFLVYLTEDGKVRANADVNIHINGKNYIRTTNEEGIASLAINLDVGNYNVVVTYEDASADSTVEVMSTIYSGDLTKPF